Protein 7DOU (pdb70)

B-factor: mean 53.69, std 19.27, range [20.34, 96.2]

Sequence (372 aa):
MKQKVHSVSYLAKAEFEYKNGVYDLVALPTGAEVIKISLEVVGLPTAGHVSVGFKDESKKNYSSILTLPVNETSGVVTKDYTVKSDKIVAAEVKDALAEGSDGRPVKCVLRALYFLPSVIEVEYMKQKVHSVSYLAKAEFEYKNGVYDLVALPTGAEVIKISLEVVGLPTAGHVSVGFKDESKKNYSSILTLPVNETSGVVTKDYTVKSDKIVAAEVKDALAEGSDGRPVKCVLRALYFLPSVIEVEYMKQKVHSVSYLAKAEFEYKNGVYDLVALPTGAEVIKISLEVVGLPTAGHVSVGFKDESKKNYSSILTLPVNETSGVVTKDYTVKSDKIVAAEVKDALAEGSDGRPVKCVLRALYFLPSVIEVEY

Nearest PDB structures (foldseek):
  7dou-assembly1_4  TM=1.008E+00  e=1.967E-26  Helicobacter phage KHP40
  7dn2-assembly1_2  TM=8.468E-01  e=1.363E-14  Helicobacter phage KHP30
  5wja-assembly1_A  TM=4.808E-01  e=2.117E-02  Rattus norvegicus
  5wm0-assembly1_A  TM=4.855E-01  e=2.242E-02  Rattus norvegicus
  1yi9-assembly1_A  TM=4.678E-01  e=1.502E-01  Rattus norvegicus

Foldseek 3Di:
DKDKDFDAKDKFKAKDQLDADKDFGAFADAFKKWDKKKKAKDAQFDFWKKFKAFAAPPDGPGDGQDIGTRPVRMDMGPDMDTDDRRGTIMMGIRDGDQRHPPNHTMMMMIMIMITHNDMDMDDD/DKDKDFDAKDKFKAKDQLDADKDFGAFADAFKKWDKKKKAKDAQFDFWKKFKAFAAPPDGPGDGQDIGTRPVRMDMGPDMDTDDRRGTIMMGIRDGDQRHPPNHTMMMMIMIMITHNDMDMDDD/DKDKDFDAKDKFKAKDQLDADKDFGAFADAFKKWDKKKKAKDAQFDFWKKFKAFAAPPDGPGDGQDIGTRPVRMDMGPDMDTDDRRGTIMMGIRDGDQRHPPNHTMMMMIMIMITHNDMDMDDD

Solvent-accessible surface area: 16614 Å² total; per-residue (Å²): 79,146,28,122,2,14,44,57,21,31,0,0,76,13,94,7,93,9,129,86,34,96,52,84,18,3,9,0,16,83,25,0,1,0,4,37,1,8,2,10,8,71,18,101,16,74,38,2,67,0,17,0,0,13,20,30,86,82,122,156,60,59,56,62,42,34,86,1,49,33,129,71,42,19,18,73,14,111,62,8,58,41,6,138,76,36,41,11,0,0,0,64,1,138,58,20,93,82,75,10,89,72,56,140,90,9,64,0,6,0,6,0,8,0,2,21,53,66,68,68,95,15,121,59,77,144,29,123,1,14,44,56,21,31,0,0,75,13,91,5,93,10,130,86,35,95,54,84,18,3,9,1,15,82,25,0,1,2,4,38,1,8,2,10,9,69,17,102,17,72,38,3,65,0,17,0,0,13,21,30,86,83,120,156,60,59,57,63,43,34,85,1,49,32,127,72,42,20,19,74,15,111,59,7,56,41,6,138,74,38,38,10,0,1,0,63,1,136,59,21,93,83,75,10,91,71,56,140,92,9,63,0,7,0,5,0,8,0,2,21,53,65,70,69,93,15,121,58,72,143,28,124,1,14,44,56,21,33,0,0,78,13,92,7,95,10,130,85,34,96,51,83,19,3,9,0,16,83,26,0,0,1,5,39,1,8,2,12,9,71,19,101,17,73,39,2,68,0,17,0,0,13,19,30,88,80,122,156,60,58,57,62,42,35,84,2,49,32,128,71,42,22,20,70,14,111,61,6,57,40,6,137,76,37,40,10,0,1,0,64,0,137,58,21,94,83,75,12,89,70,54,143,91,9,63,0,6,0,6,0,8,0,2,22,53,67,67,69,94,15,120,56

Radius of gyration: 21.39 Å; Cα contacts (8 Å, |Δi|>4): 1032; chains: 3; bounding box: 59×60×58 Å

Secondary structure (DSSP, 8-state):
-EEEEE--EEEEEEEE-S-SEEEEEEE--TT-EEEEEEEEEES--SSEEEEEEEE-SSS---EEEEEEETTT-EEE-SS-EE-SS--EEEEEEEEE-SS-SSSS--EEEEEEEEE-S-EEEEE-/-EEEEE--EEEEEEEE-S-SEEEEEEE--TT-EEEEEEEEEES--SSEEEEEEEE-SSS---EEEEEEETTT-EEE-SS-EE-SS--EEEEEEEEE-SS-SSSS--EEEEEEEEE-S-EEEEE-/-EEEEE--EEEEEEEE-S-SEEEEEEE--TT-EEEEEEEEEES--SSEEEEEEEE-SSS---EEEEEEETTT-EEE-SS-EE-SS--EEEEEEEEE-SS-SSSS--EEEEEEEEE-S-EEEEE-

Structure (mmCIF, N/CA/C/O backbone):
data_7DOU
#
_entry.id   7DOU
#
_cell.length_a   1.00
_cell.length_b   1.00
_cell.length_c   1.00
_cell.angle_alpha   90.00
_cell.angle_beta   90.00
_cell.angle_gamma   90.00
#
_symmetry.space_group_name_H-M   'P 1'
#
loop_
_atom_site.group_PDB
_atom_site.id
_atom_site.type_symbol
_atom_site.label_atom_id
_atom_site.label_alt_id
_atom_site.label_comp_id
_atom_site.label_asym_id
_atom_site.label_entity_id
_atom_site.label_seq_id
_atom_site.pdbx_PDB_ins_code
_atom_site.Cartn_x
_atom_site.Cartn_y
_atom_site.Cartn_z
_atom_site.occupancy
_atom_site.B_iso_or_equiv
_atom_site.auth_seq_id
_atom_site.auth_comp_id
_atom_site.auth_asym_id
_atom_site.auth_atom_id
_atom_site.pdbx_PDB_model_num
ATOM 1 N N . MET A 1 1 ? 196.473 104.820 238.865 1.00 40.78 1 MET 4 N 1
ATOM 2 C CA . MET A 1 1 ? 195.754 105.582 239.877 1.00 40.78 1 MET 4 CA 1
ATOM 3 C C . MET A 1 1 ? 194.371 105.979 239.378 1.00 40.78 1 MET 4 C 1
ATOM 4 O O . MET A 1 1 ? 193.991 105.648 238.257 1.00 40.78 1 MET 4 O 1
ATOM 9 N N . LYS A 1 2 ? 193.621 106.685 240.219 1.00 31.81 2 LYS 4 N 1
ATOM 10 C CA . LYS A 1 2 ? 192.267 107.100 239.890 1.00 31.81 2 LYS 4 CA 1
ATOM 11 C C . LYS A 1 2 ? 191.902 108.282 240.771 1.00 31.81 2 LYS 4 C 1
ATOM 12 O O . LYS A 1 2 ? 192.254 108.308 241.952 1.00 31.81 2 LYS 4 O 1
ATOM 18 N N . GLN A 1 3 ? 191.202 109.256 240.197 1.00 30.90 3 GLN 4 N 1
ATOM 19 C CA . GLN A 1 3 ? 190.858 110.451 240.956 1.00 30.90 3 GLN 4 CA 1
ATOM 20 C C . GLN A 1 3 ? 189.686 111.149 240.278 1.00 30.90 3 GLN 4 C 1
ATOM 21 O O . GLN A 1 3 ? 189.296 110.813 239.157 1.00 30.90 3 GLN 4 O 1
ATOM 27 N N . LYS A 1 4 ? 189.113 112.112 240.995 1.00 27.95 4 LYS 4 N 1
ATOM 28 C CA . LYS A 1 4 ? 188.011 112.934 240.516 1.00 27.95 4 LYS 4 CA 1
ATOM 29 C C . LYS A 1 4 ? 188.508 114.358 240.317 1.00 27.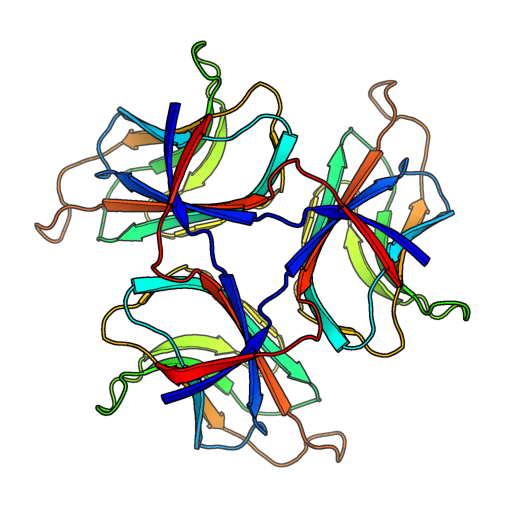95 4 LYS 4 C 1
ATOM 30 O O . LYS A 1 4 ? 189.102 114.942 241.229 1.00 27.95 4 LYS 4 O 1
ATOM 36 N N . VAL A 1 5 ? 188.264 114.916 239.131 1.00 24.36 5 VAL 4 N 1
ATOM 37 C CA . VAL A 1 5 ? 188.787 116.227 238.771 1.00 24.36 5 VAL 4 CA 1
ATOM 38 C C . VAL A 1 5 ? 187.684 117.085 238.168 1.00 24.36 5 VAL 4 C 1
ATOM 39 O O . VAL A 1 5 ? 186.684 116.588 237.646 1.00 24.36 5 VAL 4 O 1
ATOM 43 N N . HIS A 1 6 ? 187.895 118.397 238.235 1.00 22.41 6 HIS 4 N 1
ATOM 44 C CA . HIS A 1 6 ? 187.013 119.370 237.604 1.00 22.41 6 HIS 4 CA 1
ATOM 45 C C . HIS A 1 6 ? 187.485 119.600 236.174 1.00 22.41 6 HIS 4 C 1
ATOM 46 O O . HIS A 1 6 ? 188.645 119.959 235.950 1.00 22.41 6 HIS 4 O 1
ATOM 53 N N . SER A 1 7 ? 186.588 119.400 235.211 1.00 21.73 7 SER 4 N 1
ATOM 54 C CA . SER A 1 7 ? 186.947 119.450 233.802 1.00 21.73 7 SER 4 CA 1
ATOM 55 C C . SER A 1 7 ? 186.500 120.724 233.096 1.00 21.73 7 SER 4 C 1
ATOM 56 O O . SER A 1 7 ? 186.939 120.968 231.968 1.00 21.73 7 SER 4 O 1
ATOM 59 N N . VAL A 1 8 ? 185.646 121.534 233.715 1.00 21.64 8 VAL 4 N 1
ATOM 60 C CA . VAL A 1 8 ? 185.077 122.718 233.082 1.00 21.64 8 VAL 4 CA 1
ATOM 61 C C . VAL A 1 8 ? 185.541 123.946 233.849 1.00 21.64 8 VAL 4 C 1
ATOM 62 O O . VAL A 1 8 ? 185.433 123.995 235.080 1.00 21.64 8 VAL 4 O 1
ATOM 66 N N . SER A 1 9 ? 186.056 124.936 233.124 1.00 23.94 9 SER 4 N 1
ATOM 67 C CA . SER A 1 9 ? 186.601 126.141 233.730 1.00 23.94 9 SER 4 CA 1
ATOM 68 C C . SER A 1 9 ? 186.176 127.359 232.928 1.00 23.94 9 SER 4 C 1
ATOM 69 O O . SER A 1 9 ? 186.207 127.337 231.695 1.00 23.94 9 SER 4 O 1
ATOM 72 N N . TYR A 1 10 ? 185.796 128.423 233.632 1.00 25.26 10 TYR 4 N 1
ATOM 73 C CA . TYR A 1 10 ? 185.369 129.665 233.011 1.00 25.26 10 TYR 4 CA 1
ATOM 74 C C . TYR A 1 10 ? 186.194 130.830 233.538 1.00 25.26 10 TYR 4 C 1
ATOM 75 O O . TYR A 1 10 ? 186.747 130.783 234.644 1.00 25.26 10 TYR 4 O 1
ATOM 84 N N . LEU A 1 11 ? 186.283 131.871 232.715 1.00 28.14 11 LEU 4 N 1
ATOM 85 C CA . LEU A 1 11 ? 186.893 133.139 233.081 1.00 28.14 11 LEU 4 CA 1
ATOM 86 C C . LEU A 1 11 ? 185.894 134.252 232.814 1.00 28.14 11 LEU 4 C 1
ATOM 87 O O . LEU A 1 11 ? 185.303 134.314 231.732 1.00 28.14 11 LEU 4 O 1
ATOM 92 N N . ALA A 1 12 ? 185.707 135.124 233.797 1.00 33.66 12 ALA 4 N 1
ATOM 93 C CA . ALA A 1 12 ? 184.743 136.210 233.713 1.00 33.66 12 ALA 4 CA 1
ATOM 94 C C . ALA A 1 12 ? 185.460 137.544 233.838 1.00 33.66 12 ALA 4 C 1
ATOM 95 O O . ALA A 1 12 ? 186.299 137.722 234.727 1.00 33.66 12 ALA 4 O 1
ATOM 97 N N . LYS A 1 13 ? 185.126 138.472 232.945 1.00 42.94 13 LYS 4 N 1
ATOM 98 C CA . LYS A 1 13 ? 185.631 139.836 232.974 1.00 42.94 13 LYS 4 CA 1
ATOM 99 C C . LYS A 1 13 ? 184.541 140.767 233.480 1.00 42.94 13 LYS 4 C 1
ATOM 100 O O . LYS A 1 13 ? 183.384 140.655 233.063 1.00 42.94 13 LYS 4 O 1
ATOM 106 N N . ALA A 1 14 ? 184.909 141.684 234.366 1.00 48.49 14 ALA 4 N 1
ATOM 107 C CA . ALA A 1 14 ? 184.021 142.762 234.762 1.00 48.49 14 ALA 4 CA 1
ATOM 108 C C . ALA A 1 14 ? 184.804 144.063 234.812 1.00 48.49 14 ALA 4 C 1
ATOM 109 O O . ALA A 1 14 ? 185.998 144.072 235.111 1.00 48.49 14 ALA 4 O 1
ATOM 111 N N . GLU A 1 15 ? 184.125 145.162 234.508 1.00 57.77 15 GLU 4 N 1
ATOM 112 C CA . GLU A 1 15 ? 184.741 146.479 234.508 1.00 57.77 15 GLU 4 CA 1
ATOM 113 C C . GLU A 1 15 ? 183.858 147.464 235.256 1.00 57.77 15 GLU 4 C 1
ATOM 114 O O . GLU A 1 15 ? 182.638 147.486 235.068 1.00 57.77 15 GLU 4 O 1
ATOM 120 N N . PHE A 1 16 ? 184.479 148.278 236.105 1.00 60.79 16 PHE 4 N 1
ATOM 121 C CA . PHE A 1 16 ? 183.759 149.350 236.778 1.00 60.79 16 PHE 4 CA 1
ATOM 122 C C . PHE A 1 16 ? 184.607 150.614 236.734 1.00 60.79 16 PHE 4 C 1
ATOM 123 O O . PHE A 1 16 ? 185.771 150.593 236.332 1.00 60.79 16 PHE 4 O 1
ATOM 131 N N . GLU A 1 17 ? 184.001 151.725 237.149 1.00 70.86 17 GLU 4 N 1
ATOM 132 C CA . GLU A 1 17 ? 184.467 153.055 236.781 1.00 70.86 17 GLU 4 CA 1
ATOM 133 C C . GLU A 1 17 ? 185.285 153.747 237.864 1.00 70.86 17 GLU 4 C 1
ATOM 134 O O . GLU A 1 17 ? 185.522 154.954 237.755 1.00 70.86 17 GLU 4 O 1
ATOM 140 N N . TYR A 1 18 ? 185.727 153.024 238.891 1.00 73.72 18 TYR 4 N 1
ATOM 141 C CA . TYR A 1 18 ? 186.444 153.624 240.018 1.00 73.72 18 TYR 4 CA 1
ATOM 142 C C . TYR A 1 18 ? 185.653 154.796 240.595 1.00 73.72 18 TYR 4 C 1
ATOM 143 O O . TYR A 1 18 ? 186.146 155.918 240.722 1.00 73.72 18 TYR 4 O 1
ATOM 152 N N . LYS A 1 19 ? 184.394 154.529 240.918 1.00 72.65 19 LYS 4 N 1
ATOM 153 C CA . LYS A 1 19 ? 183.516 155.509 241.534 1.00 72.65 19 LYS 4 CA 1
ATOM 154 C C . LYS A 1 19 ? 183.026 154.969 242.868 1.00 72.65 19 LYS 4 C 1
ATOM 155 O O . LYS A 1 19 ? 182.891 153.755 243.050 1.00 72.65 19 LYS 4 O 1
ATOM 161 N N . ASN A 1 20 ? 182.776 155.881 243.803 1.00 73.74 20 ASN 4 N 1
ATOM 162 C CA . ASN A 1 20 ? 182.351 155.486 245.138 1.00 73.74 20 ASN 4 CA 1
ATOM 163 C C . ASN A 1 20 ? 181.072 154.664 245.070 1.00 73.74 20 ASN 4 C 1
ATOM 164 O O . ASN A 1 20 ? 180.104 155.050 244.409 1.00 73.74 20 ASN 4 O 1
ATOM 169 N N . GLY A 1 21 ? 181.073 153.528 245.751 1.00 70.66 21 GLY 4 N 1
ATOM 170 C CA . GLY A 1 21 ? 179.922 152.658 245.776 1.00 70.66 21 GLY 4 CA 1
ATOM 171 C C . GLY A 1 21 ? 180.347 151.209 245.728 1.00 70.66 21 GLY 4 C 1
ATOM 172 O O . GLY A 1 21 ? 181.485 150.867 246.048 1.00 70.66 21 GLY 4 O 1
ATOM 173 N N . VAL A 1 22 ? 179.408 150.356 245.329 1.00 66.22 22 VAL 4 N 1
ATOM 174 C CA . VAL A 1 22 ? 179.633 148.921 245.243 1.00 66.22 22 VAL 4 CA 1
ATOM 175 C C . VAL A 1 22 ? 179.167 148.427 243.882 1.00 66.22 22 VAL 4 C 1
ATOM 176 O O . VAL A 1 22 ? 178.286 149.018 243.250 1.00 66.22 22 VAL 4 O 1
ATOM 180 N N . TYR A 1 23 ? 179.775 147.333 243.432 1.00 60.18 23 TYR 4 N 1
ATOM 181 C CA . TYR A 1 23 ? 179.459 146.733 242.145 1.00 60.18 23 TYR 4 CA 1
ATOM 182 C C . TYR A 1 23 ? 179.464 145.219 242.280 1.00 60.18 23 TYR 4 C 1
ATOM 183 O O . TYR A 1 23 ? 180.344 144.652 242.933 1.00 60.18 23 TYR 4 O 1
ATOM 192 N N . ASP A 1 24 ? 178.480 144.571 241.656 1.00 56.98 24 ASP 4 N 1
ATOM 193 C CA . ASP A 1 24 ? 178.401 143.114 241.591 1.00 56.98 24 ASP 4 CA 1
ATOM 194 C C . ASP A 1 24 ? 178.957 142.674 240.242 1.00 56.98 24 ASP 4 C 1
ATOM 195 O O . ASP A 1 24 ? 178.341 142.917 239.200 1.00 56.98 24 ASP 4 O 1
ATOM 200 N N . LEU A 1 25 ? 180.118 142.021 240.264 1.00 49.22 25 LEU 4 N 1
ATOM 201 C CA . LEU A 1 25 ? 180.904 141.784 239.061 1.00 49.22 25 LEU 4 CA 1
ATOM 202 C C . LEU A 1 25 ? 180.728 140.377 238.499 1.00 49.22 25 LEU 4 C 1
ATOM 203 O O . LEU A 1 25 ? 180.360 140.216 237.332 1.00 49.22 25 LEU 4 O 1
ATOM 208 N N . VAL A 1 26 ? 180.987 139.352 239.305 1.00 41.89 26 VAL 4 N 1
ATOM 209 C CA . VAL A 1 26 ? 181.052 137.977 238.826 1.00 41.89 26 VAL 4 CA 1
ATOM 210 C C . VAL A 1 26 ? 179.977 137.155 239.520 1.00 41.89 26 VAL 4 C 1
ATOM 211 O O . VAL A 1 26 ? 179.852 137.197 240.749 1.00 41.89 26 VAL 4 O 1
ATOM 215 N N . ALA A 1 27 ? 179.208 136.412 238.732 1.00 38.59 27 ALA 4 N 1
ATOM 216 C CA . ALA A 1 27 ? 178.217 135.477 239.242 1.00 38.59 27 ALA 4 CA 1
ATOM 217 C C . ALA A 1 27 ? 178.827 134.085 239.305 1.00 38.59 27 ALA 4 C 1
ATOM 218 O O . ALA A 1 27 ? 179.488 133.643 238.362 1.00 38.59 27 ALA 4 O 1
ATOM 220 N N . LEU A 1 28 ? 178.608 133.399 240.425 1.00 38.62 28 LEU 4 N 1
ATOM 221 C CA . LEU A 1 28 ? 179.275 132.135 240.688 1.00 38.62 28 LEU 4 CA 1
ATOM 222 C C . LEU A 1 28 ? 178.258 131.066 241.060 1.00 38.62 28 LEU 4 C 1
ATOM 223 O O . LEU A 1 28 ? 177.343 131.326 241.850 1.00 38.62 28 LEU 4 O 1
ATOM 228 N N . PRO A 1 29 ? 178.384 129.865 240.511 1.00 33.73 29 PRO 4 N 1
ATOM 229 C CA . PRO A 1 29 ? 177.499 128.769 240.905 1.00 33.73 29 PRO 4 CA 1
ATOM 230 C C . PRO A 1 29 ? 177.962 128.142 242.213 1.00 33.73 29 PRO 4 C 1
ATOM 231 O O . PRO A 1 29 ? 179.099 128.311 242.650 1.00 33.73 29 PRO 4 O 1
ATOM 235 N N . THR A 1 30 ? 177.049 127.406 242.839 1.00 32.65 30 THR 4 N 1
ATOM 236 C CA . THR A 1 30 ? 177.378 126.722 244.080 1.00 32.65 30 THR 4 CA 1
ATOM 237 C C . THR A 1 30 ? 178.295 125.542 243.792 1.00 32.65 30 THR 4 C 1
ATOM 238 O O . THR A 1 30 ? 178.045 124.757 242.872 1.00 32.65 30 THR 4 O 1
ATOM 242 N N . GLY A 1 31 ? 179.358 125.416 244.580 1.00 30.69 31 GLY 4 N 1
ATOM 243 C CA . GLY A 1 31 ? 180.344 124.381 244.370 1.00 30.69 31 GLY 4 CA 1
ATOM 244 C C . GLY A 1 31 ? 181.452 124.742 243.409 1.00 30.69 31 GLY 4 C 1
ATOM 245 O O . GLY A 1 31 ? 182.377 123.940 243.230 1.00 30.69 31 GLY 4 O 1
ATOM 246 N N . ALA A 1 32 ? 181.389 125.913 242.784 1.00 30.17 32 ALA 4 N 1
ATOM 247 C CA . ALA A 1 32 ? 182.456 126.351 241.900 1.00 30.17 32 ALA 4 CA 1
ATOM 248 C C . ALA A 1 32 ? 183.731 126.602 242.692 1.00 30.17 32 ALA 4 C 1
ATOM 249 O O . ALA A 1 32 ? 183.698 126.945 243.875 1.00 30.17 32 ALA 4 O 1
ATOM 251 N N . GLU A 1 33 ? 184.866 126.423 242.027 1.00 33.32 33 GLU 4 N 1
ATOM 252 C CA . GLU A 1 33 ? 186.171 126.574 242.658 1.00 33.32 33 GLU 4 CA 1
ATOM 253 C C . GLU A 1 33 ? 186.890 127.762 242.040 1.00 33.32 33 GLU 4 C 1
ATOM 254 O O . GLU A 1 33 ? 187.366 127.684 240.904 1.00 33.32 33 GLU 4 O 1
ATOM 260 N N . VAL A 1 34 ? 186.979 128.851 242.795 1.00 35.19 34 VAL 4 N 1
ATOM 261 C CA . VAL A 1 34 ? 187.705 130.035 242.355 1.00 35.19 34 VAL 4 CA 1
ATOM 262 C C . VAL A 1 34 ? 189.192 129.775 242.552 1.00 35.19 34 VAL 4 C 1
ATOM 263 O O . VAL A 1 34 ? 189.649 129.544 243.673 1.00 35.19 34 VAL 4 O 1
ATOM 267 N N . ILE A 1 35 ? 189.950 129.816 241.460 1.00 34.14 35 ILE 4 N 1
ATOM 268 C CA . ILE A 1 35 ? 191.399 129.676 241.529 1.00 34.14 35 ILE 4 CA 1
ATOM 269 C C . ILE A 1 35 ? 192.129 130.955 241.173 1.00 34.14 35 ILE 4 C 1
ATOM 270 O O . ILE A 1 35 ? 193.349 131.029 241.392 1.00 34.14 35 ILE 4 O 1
ATOM 275 N N . LYS A 1 36 ? 191.443 131.964 240.639 1.00 38.54 36 LYS 4 N 1
ATOM 276 C CA . LYS A 1 36 ? 192.122 133.221 240.349 1.00 38.54 36 LYS 4 CA 1
ATOM 277 C C . LYS A 1 36 ? 191.139 134.378 240.421 1.00 38.54 36 LYS 4 C 1
ATOM 278 O O . LYS A 1 36 ? 190.055 134.306 239.842 1.00 38.54 36 LYS 4 O 1
ATOM 284 N N . ILE A 1 37 ? 191.520 135.438 241.131 1.00 45.08 37 ILE 4 N 1
ATOM 285 C CA . ILE A 1 37 ? 190.834 136.725 241.061 1.00 45.08 37 ILE 4 CA 1
ATOM 286 C C . ILE A 1 37 ? 191.915 137.787 240.935 1.00 45.08 37 ILE 4 C 1
ATOM 287 O O . ILE A 1 37 ? 192.707 137.981 241.864 1.00 45.08 37 ILE 4 O 1
ATOM 292 N N . SER A 1 38 ? 191.953 138.473 239.798 1.00 48.63 38 SER 4 N 1
ATOM 293 C CA . SER A 1 38 ? 192.934 139.520 239.550 1.00 48.63 38 SER 4 CA 1
ATOM 294 C C . SER A 1 38 ? 192.213 140.840 239.334 1.00 48.63 38 SER 4 C 1
ATOM 295 O O . SER A 1 38 ? 191.265 140.912 238.546 1.00 48.63 38 SER 4 O 1
ATOM 298 N N . LEU A 1 39 ? 192.666 141.880 240.027 1.00 55.42 39 LEU 4 N 1
ATOM 299 C CA . LEU A 1 39 ? 192.102 143.215 239.914 1.00 55.42 39 LEU 4 CA 1
ATOM 300 C C . LEU A 1 39 ? 193.162 144.146 239.349 1.00 55.42 39 LEU 4 C 1
ATOM 301 O O . LEU A 1 39 ? 194.292 144.190 239.850 1.00 55.42 39 LEU 4 O 1
ATOM 306 N N . GLU A 1 40 ? 192.785 144.888 238.312 1.00 58.90 40 GLU 4 N 1
ATOM 307 C CA . GLU A 1 40 ? 193.683 145.729 237.538 1.00 58.90 40 GLU 4 CA 1
ATOM 308 C C . GLU A 1 40 ? 193.109 147.134 237.504 1.00 58.90 40 GLU 4 C 1
ATOM 309 O O . GLU A 1 40 ? 191.899 147.303 237.327 1.00 58.90 40 GLU 4 O 1
ATOM 315 N N . VAL A 1 41 ? 193.966 148.135 237.666 1.00 68.47 41 VAL 4 N 1
ATOM 316 C CA . VAL A 1 41 ? 193.556 149.532 237.628 1.00 68.47 41 VAL 4 CA 1
ATOM 317 C C . VAL A 1 41 ? 194.142 150.152 236.369 1.00 68.47 41 VAL 4 C 1
ATOM 318 O O . VAL A 1 41 ? 195.365 150.291 236.244 1.00 68.47 41 VAL 4 O 1
ATOM 322 N N . VAL A 1 42 ? 193.275 150.528 235.436 1.00 69.52 42 VAL 4 N 1
ATOM 323 C CA . VAL A 1 42 ? 193.676 151.181 234.198 1.00 69.52 42 VAL 4 CA 1
ATOM 324 C C . VAL A 1 42 ? 193.390 152.668 234.359 1.00 69.52 42 VAL 4 C 1
ATOM 325 O O . VAL A 1 42 ? 192.228 153.088 234.401 1.00 69.52 42 VAL 4 O 1
ATOM 329 N N . GLY A 1 43 ? 194.447 153.465 234.449 1.00 78.21 43 GLY 4 N 1
ATOM 330 C CA . GLY A 1 43 ? 194.366 154.883 234.704 1.00 78.21 43 GLY 4 CA 1
ATOM 331 C C . GLY A 1 43 ? 195.327 155.276 235.799 1.00 78.21 43 GLY 4 C 1
ATOM 332 O O . GLY A 1 43 ? 196.118 154.464 236.290 1.00 78.21 43 GLY 4 O 1
ATOM 333 N N . LEU A 1 44 ? 195.262 156.547 236.200 1.00 82.96 44 LEU 4 N 1
ATOM 334 C CA . LEU A 1 44 ? 196.149 157.108 237.216 1.00 82.96 44 LEU 4 CA 1
ATOM 335 C C . LEU A 1 44 ? 195.307 157.745 238.315 1.00 82.96 44 LEU 4 C 1
ATOM 336 O O . LEU A 1 44 ? 195.173 158.977 238.372 1.00 82.96 44 LEU 4 O 1
ATOM 341 N N . PRO A 1 45 ? 194.725 156.945 239.202 1.00 82.46 45 PRO 4 N 1
ATOM 342 C CA . PRO A 1 45 ? 194.032 157.514 240.360 1.00 82.46 45 PRO 4 CA 1
ATOM 343 C C . PRO A 1 45 ? 195.022 158.148 241.324 1.00 82.46 45 PRO 4 C 1
ATOM 344 O O . PRO A 1 45 ? 196.207 157.812 241.355 1.00 82.46 45 PRO 4 O 1
ATOM 348 N N . THR A 1 46 ? 194.518 159.099 242.108 1.00 83.95 46 THR 4 N 1
ATOM 349 C CA . THR A 1 46 ? 195.338 159.801 243.088 1.00 83.95 46 THR 4 CA 1
ATOM 350 C C . THR A 1 46 ? 194.946 159.495 244.526 1.00 83.95 46 THR 4 C 1
ATOM 351 O O . THR A 1 46 ? 195.813 159.469 245.405 1.00 83.95 46 THR 4 O 1
ATOM 355 N N . ALA A 1 47 ? 193.664 159.260 244.792 1.00 82.94 47 ALA 4 N 1
ATOM 356 C CA . ALA A 1 47 ? 193.211 158.953 246.140 1.00 82.94 47 ALA 4 CA 1
ATOM 357 C C . ALA A 1 47 ? 192.044 157.982 246.067 1.00 82.94 47 ALA 4 C 1
ATOM 358 O O . ALA A 1 47 ? 191.081 158.214 245.332 1.00 82.94 47 ALA 4 O 1
ATOM 360 N N . GLY A 1 48 ? 192.139 156.903 246.827 1.00 81.73 48 GLY 4 N 1
ATOM 361 C CA . GLY A 1 48 ? 191.071 155.925 246.870 1.00 81.73 48 GLY 4 CA 1
ATOM 362 C C . GLY A 1 48 ? 191.577 154.571 247.302 1.00 81.73 48 GLY 4 C 1
ATOM 363 O O . GLY A 1 48 ? 192.773 154.346 247.480 1.00 81.73 48 GLY 4 O 1
ATOM 364 N N . HIS A 1 49 ? 190.624 153.662 247.482 1.00 79.00 49 HIS 4 N 1
ATOM 365 C CA . HIS A 1 49 ? 190.905 152.271 247.798 1.00 79.00 49 HIS 4 CA 1
ATOM 366 C C . HIS A 1 49 ? 189.822 151.407 247.177 1.00 79.00 49 HIS 4 C 1
ATOM 367 O O . HIS A 1 49 ? 188.646 151.781 247.182 1.00 79.00 49 HIS 4 O 1
ATOM 374 N N . VAL A 1 50 ? 190.216 150.254 246.646 1.00 71.05 50 VAL 4 N 1
ATOM 375 C CA . VAL A 1 50 ? 189.273 149.307 246.063 1.00 71.05 50 VAL 4 CA 1
ATOM 376 C C . VAL A 1 50 ? 189.379 148.005 246.840 1.00 71.05 50 VAL 4 C 1
ATOM 377 O O . VAL A 1 50 ? 190.466 147.425 246.944 1.00 71.05 50 VAL 4 O 1
ATOM 381 N N . SER A 1 51 ? 188.258 147.545 247.384 1.00 68.74 51 SER 4 N 1
ATOM 382 C CA . SER A 1 51 ? 188.220 146.304 248.146 1.00 68.74 51 SER 4 CA 1
ATOM 383 C C . SER A 1 51 ? 187.293 145.329 247.442 1.00 68.74 51 SER 4 C 1
ATOM 384 O O . SER A 1 51 ? 186.110 145.624 247.249 1.00 68.74 51 SER 4 O 1
ATOM 387 N N . VAL A 1 52 ? 187.822 144.180 247.062 1.00 61.39 52 VAL 4 N 1
ATOM 388 C CA . VAL A 1 52 ? 187.024 143.134 246.441 1.00 61.39 52 VAL 4 CA 1
ATOM 389 C C . VAL A 1 52 ? 186.779 142.040 247.468 1.00 61.39 52 VAL 4 C 1
ATOM 390 O O . VAL A 1 52 ? 187.635 141.732 248.307 1.00 61.39 52 VAL 4 O 1
ATOM 394 N N . GLY A 1 53 ? 185.589 141.462 247.406 1.00 59.04 53 GLY 4 N 1
ATOM 395 C CA . GLY A 1 53 ? 185.211 140.437 248.352 1.00 59.04 53 GLY 4 CA 1
ATOM 396 C C . GLY A 1 53 ? 184.026 139.647 247.849 1.00 59.04 53 GLY 4 C 1
ATOM 397 O O . GLY A 1 53 ? 183.618 139.767 246.692 1.00 59.04 53 GLY 4 O 1
ATOM 398 N N . PHE A 1 54 ? 183.477 138.832 248.741 1.00 56.45 54 PHE 4 N 1
ATOM 399 C CA . PHE A 1 54 ? 182.355 137.961 248.425 1.00 56.45 54 PHE 4 CA 1
ATOM 400 C C . PHE A 1 54 ? 181.098 138.453 249.124 1.00 56.45 54 PHE 4 C 1
ATOM 401 O O . PHE A 1 54 ? 181.112 138.730 250.327 1.00 56.45 54 PHE 4 O 1
ATOM 409 N N . LYS A 1 55 ? 180.023 138.568 248.356 1.00 59.99 55 LYS 4 N 1
ATOM 410 C CA . LYS A 1 55 ? 178.723 139.010 248.824 1.00 59.99 55 LYS 4 CA 1
ATOM 411 C C . LYS A 1 55 ? 177.688 137.944 248.496 1.00 59.99 55 LYS 4 C 1
ATOM 412 O O . LYS A 1 55 ? 177.753 137.304 247.437 1.00 59.99 55 LYS 4 O 1
ATOM 418 N N . ASP A 1 56 ? 176.744 137.754 249.412 1.00 66.18 56 ASP 4 N 1
ATOM 419 C CA . ASP A 1 56 ? 175.648 136.828 249.190 1.00 66.18 56 ASP 4 CA 1
ATOM 420 C C . ASP A 1 56 ? 174.744 137.340 248.074 1.00 66.18 56 ASP 4 C 1
ATOM 421 O O . ASP A 1 56 ? 174.799 138.507 247.679 1.00 66.18 56 ASP 4 O 1
ATOM 426 N N . GLU A 1 57 ? 173.902 136.439 247.562 1.00 68.73 57 GLU 4 N 1
ATOM 427 C CA . GLU A 1 57 ? 173.085 136.770 246.400 1.00 68.73 57 GLU 4 CA 1
ATOM 428 C C . GLU A 1 57 ? 172.147 137.935 246.692 1.00 68.73 57 GLU 4 C 1
ATOM 429 O O . GLU A 1 57 ? 172.008 138.848 245.870 1.00 68.73 57 GLU 4 O 1
ATOM 435 N N . SER A 1 58 ? 171.496 137.925 247.852 1.00 73.16 58 SER 4 N 1
ATOM 436 C CA . SER A 1 58 ? 170.585 138.999 248.229 1.00 73.16 58 SER 4 CA 1
ATOM 437 C C . SER A 1 58 ? 170.999 139.700 249.512 1.00 73.16 58 SER 4 C 1
ATOM 438 O O . SER A 1 58 ? 171.068 140.934 249.543 1.00 73.16 58 SER 4 O 1
ATOM 441 N N . LYS A 1 59 ? 171.278 138.949 250.574 1.00 74.12 59 LYS 4 N 1
ATOM 442 C CA . LYS A 1 59 ? 171.561 139.558 251.865 1.00 74.12 59 LYS 4 CA 1
ATOM 443 C C . LYS A 1 59 ? 172.945 140.202 251.860 1.00 74.12 59 LYS 4 C 1
ATOM 444 O O . LYS A 1 59 ? 173.888 139.704 251.241 1.00 74.12 59 LYS 4 O 1
ATOM 450 N N . LYS A 1 60 ? 173.053 141.332 252.559 1.00 74.24 60 LYS 4 N 1
ATOM 451 C CA . LYS A 1 60 ? 174.202 142.223 252.439 1.00 74.24 60 LYS 4 CA 1
ATOM 452 C C . LYS A 1 60 ? 175.415 141.711 253.205 1.00 74.24 60 LYS 4 C 1
ATOM 453 O O . LYS A 1 60 ? 175.934 142.404 254.086 1.00 74.24 60 LYS 4 O 1
ATOM 459 N N . ASN A 1 61 ? 175.877 140.509 252.881 1.00 71.83 61 ASN 4 N 1
ATOM 460 C CA . ASN A 1 61 ? 177.021 139.910 253.569 1.00 71.83 61 ASN 4 CA 1
ATOM 461 C C . ASN A 1 61 ? 178.309 140.139 252.778 1.00 71.83 61 ASN 4 C 1
ATOM 462 O O . ASN A 1 61 ? 178.981 139.204 252.345 1.00 71.83 61 ASN 4 O 1
ATOM 467 N N . TYR A 1 62 ? 178.652 141.408 252.581 1.00 66.25 62 TYR 4 N 1
ATOM 468 C CA . TYR A 1 62 ? 179.914 141.740 251.939 1.00 66.25 62 TYR 4 CA 1
ATOM 469 C C . TYR A 1 62 ? 181.052 141.567 252.936 1.00 66.25 62 TYR 4 C 1
ATOM 470 O O . TYR A 1 62 ? 180.930 141.920 254.112 1.00 66.25 62 TYR 4 O 1
ATOM 479 N N . SER A 1 63 ? 182.164 141.014 252.457 1.00 64.23 63 SER 4 N 1
ATOM 480 C CA . SER A 1 63 ? 183.356 140.838 253.278 1.00 64.23 63 SER 4 CA 1
ATOM 481 C C . SER A 1 63 ? 184.564 140.871 252.358 1.00 64.23 63 SER 4 C 1
ATOM 482 O O . SER A 1 63 ? 184.740 139.967 251.536 1.00 64.23 63 SER 4 O 1
ATOM 485 N N . SER A 1 64 ? 185.386 141.906 252.497 1.00 63.07 64 SER 4 N 1
ATOM 486 C CA . SER A 1 64 ? 186.500 142.109 251.582 1.00 63.07 64 SER 4 CA 1
ATOM 487 C C . SER A 1 64 ? 187.530 140.996 251.717 1.00 63.07 64 SER 4 C 1
ATOM 488 O O . SER A 1 64 ? 187.928 140.623 252.824 1.00 63.07 64 SER 4 O 1
ATOM 491 N N . ILE A 1 65 ? 187.964 140.465 250.577 1.00 59.87 65 ILE 4 N 1
ATOM 492 C CA . ILE A 1 65 ? 189.020 139.464 250.548 1.00 59.87 65 ILE 4 CA 1
ATOM 493 C C . ILE A 1 65 ? 190.339 140.026 250.040 1.00 59.87 65 ILE 4 C 1
ATOM 494 O O . ILE A 1 65 ? 191.392 139.428 250.313 1.00 59.87 65 ILE 4 O 1
ATOM 499 N N . LEU A 1 66 ? 190.324 141.141 249.315 1.00 63.92 66 LEU 4 N 1
ATOM 500 C CA . LEU A 1 66 ? 191.547 141.784 248.858 1.00 63.92 66 LEU 4 CA 1
ATOM 501 C C . LEU A 1 66 ? 191.361 143.292 248.859 1.00 63.92 66 LEU 4 C 1
ATOM 502 O O . LEU A 1 66 ? 190.395 143.805 248.292 1.00 63.92 66 LEU 4 O 1
ATOM 507 N N . THR A 1 67 ? 192.297 143.997 249.483 1.00 75.32 67 THR 4 N 1
ATOM 508 C CA . THR A 1 67 ? 192.305 145.452 249.484 1.00 75.32 67 THR 4 CA 1
ATOM 509 C C . THR A 1 67 ? 193.370 145.940 248.515 1.00 75.32 67 THR 4 C 1
ATOM 510 O O . THR A 1 67 ? 194.370 145.254 248.278 1.00 75.32 67 THR 4 O 1
ATOM 514 N N . LEU A 1 68 ? 193.147 147.117 247.937 1.00 74.90 68 LEU 4 N 1
ATOM 515 C CA . LEU A 1 68 ? 194.034 147.656 246.910 1.00 74.90 68 LEU 4 CA 1
ATOM 516 C C . LEU A 1 68 ? 194.066 149.173 247.029 1.00 74.90 68 LEU 4 C 1
ATOM 517 O O . LEU A 1 68 ? 193.132 149.864 246.586 1.00 74.90 68 LEU 4 O 1
ATOM 522 N N . PRO A 1 69 ? 195.101 149.724 247.661 1.00 80.35 69 PRO 4 N 1
ATOM 523 C CA . PRO A 1 69 ? 195.299 151.177 247.648 1.00 80.35 69 PRO 4 CA 1
ATOM 524 C C . PRO A 1 69 ? 195.709 151.675 246.271 1.00 80.35 69 PRO 4 C 1
ATOM 525 O O . PRO A 1 69 ? 195.801 150.918 245.303 1.00 80.35 69 PRO 4 O 1
ATOM 529 N N . VAL A 1 70 ? 195.973 152.980 246.197 1.00 80.87 70 VAL 4 N 1
ATOM 530 C CA . VAL A 1 70 ? 196.240 153.620 244.913 1.00 80.87 70 VAL 4 CA 1
ATOM 531 C C . VAL A 1 70 ? 197.539 153.125 244.288 1.00 80.87 70 VAL 4 C 1
ATOM 532 O O . VAL A 1 70 ? 197.591 152.861 243.081 1.00 80.87 70 VAL 4 O 1
ATOM 536 N N . ASN A 1 71 ? 198.600 152.984 245.085 1.00 81.52 71 ASN 4 N 1
ATOM 537 C CA . ASN A 1 71 ? 199.945 152.952 244.518 1.00 81.52 71 ASN 4 CA 1
ATOM 538 C C . ASN A 1 71 ? 200.258 151.683 243.728 1.00 81.52 71 ASN 4 C 1
ATOM 539 O O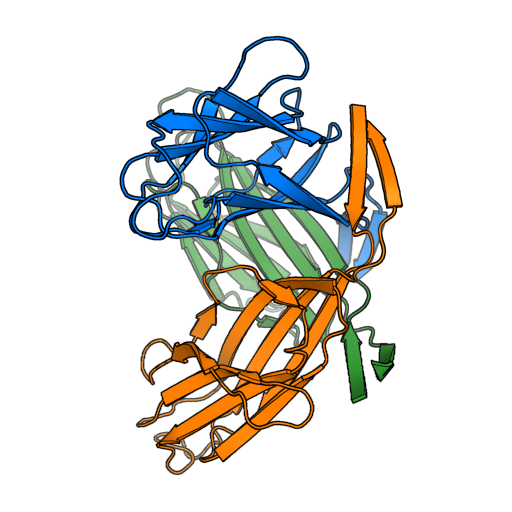 . ASN A 1 71 ? 200.904 151.773 242.678 1.00 81.52 71 ASN 4 O 1
ATOM 544 N N . GLU A 1 72 ? 199.828 150.502 244.185 1.00 81.42 72 GLU 4 N 1
ATOM 545 C CA . GLU A 1 72 ? 200.281 149.284 243.512 1.00 81.42 72 GLU 4 CA 1
ATOM 546 C C . GLU A 1 72 ? 199.515 149.049 242.214 1.00 81.42 72 GLU 4 C 1
ATOM 547 O O . GLU A 1 72 ? 200.030 148.416 241.285 1.00 81.42 72 GLU 4 O 1
ATOM 553 N N . THR A 1 73 ? 198.271 149.526 242.143 1.00 75.69 73 THR 4 N 1
ATOM 554 C CA . THR A 1 73 ? 197.451 149.552 240.931 1.00 75.69 73 THR 4 CA 1
ATOM 555 C C . THR A 1 73 ? 197.051 148.165 240.434 1.00 75.69 73 THR 4 C 1
ATOM 556 O O . THR A 1 73 ? 196.350 148.055 239.424 1.00 75.69 73 THR 4 O 1
ATOM 560 N N . SER A 1 74 ? 197.479 147.102 241.112 1.00 70.19 74 SER 4 N 1
ATOM 561 C CA . SER A 1 74 ? 197.131 145.755 240.678 1.00 70.19 74 SER 4 CA 1
ATOM 562 C C . SER A 1 74 ? 197.242 144.793 241.850 1.00 70.19 74 SER 4 C 1
ATOM 563 O O . SER A 1 74 ? 198.078 144.983 242.737 1.00 70.19 74 SER 4 O 1
ATOM 566 N N . GLY A 1 75 ? 196.402 143.762 241.850 1.00 59.07 75 GLY 4 N 1
ATOM 567 C CA . GLY A 1 75 ? 196.447 142.792 242.928 1.00 59.07 75 GLY 4 CA 1
ATOM 568 C C . GLY A 1 75 ? 195.702 141.501 242.667 1.00 59.07 75 GLY 4 C 1
ATOM 569 O O . GLY A 1 75 ? 194.607 141.508 242.101 1.00 59.07 75 GLY 4 O 1
ATOM 570 N N . VAL A 1 76 ? 196.278 140.381 243.092 1.00 54.90 76 VAL 4 N 1
ATOM 571 C CA . VAL A 1 76 ? 195.656 139.072 242.955 1.00 54.90 76 VAL 4 CA 1
ATOM 572 C C . VAL A 1 76 ? 195.390 138.517 244.347 1.00 54.90 76 VAL 4 C 1
ATOM 573 O O . VAL A 1 76 ? 196.204 138.691 245.261 1.00 54.90 76 VAL 4 O 1
ATOM 577 N N . VAL A 1 77 ? 194.227 137.883 244.518 1.00 54.38 77 VAL 4 N 1
ATOM 578 C CA . VAL A 1 77 ? 193.885 137.308 245.812 1.00 54.38 77 VAL 4 CA 1
ATOM 579 C C . VAL A 1 77 ? 194.865 136.195 246.151 1.00 54.38 77 VAL 4 C 1
ATOM 580 O O . VAL A 1 77 ? 195.316 135.441 245.278 1.00 54.38 77 VAL 4 O 1
ATOM 584 N N . THR A 1 78 ? 195.212 136.099 247.431 1.00 56.84 78 THR 4 N 1
ATOM 585 C CA . THR A 1 78 ? 196.232 135.163 247.878 1.00 56.84 78 THR 4 CA 1
ATOM 586 C C . THR A 1 78 ? 195.671 133.812 248.299 1.00 56.84 78 THR 4 C 1
ATOM 587 O O . THR A 1 78 ? 196.437 132.965 248.768 1.00 56.84 78 THR 4 O 1
ATOM 591 N N . LYS A 1 79 ? 194.371 133.585 248.144 1.00 49.80 79 LYS 4 N 1
ATOM 592 C CA . LYS A 1 79 ? 193.731 132.391 248.671 1.00 49.80 79 LYS 4 CA 1
ATOM 593 C C . LYS A 1 79 ? 192.688 131.889 247.685 1.00 49.80 79 LYS 4 C 1
ATOM 594 O O . LYS A 1 79 ? 192.078 132.671 246.950 1.00 49.80 79 LYS 4 O 1
ATOM 600 N N . ASP A 1 80 ? 192.487 130.576 247.672 1.00 45.69 80 ASP 4 N 1
ATOM 601 C CA . ASP A 1 80 ? 191.490 129.950 246.817 1.00 45.69 80 ASP 4 CA 1
ATOM 602 C C . ASP A 1 80 ? 190.272 129.553 247.639 1.00 45.69 80 ASP 4 C 1
ATOM 603 O O . ASP A 1 80 ? 190.389 129.091 248.776 1.00 45.69 80 ASP 4 O 1
ATOM 608 N N . TYR A 1 81 ? 189.095 129.729 247.044 1.00 43.33 81 TYR 4 N 1
ATOM 609 C CA . TYR A 1 81 ? 187.832 129.592 247.751 1.00 43.33 81 TYR 4 CA 1
ATOM 610 C C . TYR A 1 81 ? 186.921 128.613 247.027 1.00 43.33 81 TYR 4 C 1
ATOM 611 O O . TYR A 1 81 ? 186.986 128.461 245.805 1.00 43.33 81 TYR 4 O 1
ATOM 620 N N . THR A 1 82 ? 186.072 127.946 247.803 1.00 40.28 82 THR 4 N 1
ATOM 621 C CA . THR A 1 82 ? 184.999 127.113 247.280 1.00 40.28 82 THR 4 CA 1
ATOM 622 C C . THR A 1 82 ? 183.673 127.807 247.553 1.00 40.28 82 THR 4 C 1
ATOM 623 O O . THR A 1 82 ? 183.414 128.235 248.682 1.00 40.28 82 THR 4 O 1
ATOM 627 N N . VAL A 1 83 ? 182.843 127.922 246.524 1.00 40.54 83 VAL 4 N 1
ATOM 628 C CA . VAL A 1 83 ? 181.623 128.714 246.615 1.00 40.54 83 VAL 4 CA 1
ATOM 629 C C . VAL A 1 83 ? 180.588 127.966 247.441 1.00 40.54 83 VAL 4 C 1
ATOM 630 O O . VAL A 1 83 ? 180.300 126.790 247.186 1.00 40.54 83 VAL 4 O 1
ATOM 634 N N . LYS A 1 84 ? 180.025 128.650 248.436 1.00 49.61 84 LYS 4 N 1
ATOM 635 C CA . LYS A 1 84 ? 178.917 128.109 249.220 1.00 49.61 84 LYS 4 CA 1
ATOM 636 C C . LYS A 1 84 ? 178.113 129.291 249.760 1.00 49.61 84 LYS 4 C 1
ATOM 637 O O . LYS A 1 84 ? 178.537 129.956 250.711 1.00 49.61 84 LYS 4 O 1
ATOM 643 N N . SER A 1 85 ? 176.983 129.574 249.109 1.00 52.87 85 SER 4 N 1
ATOM 644 C CA . SER A 1 85 ? 176.023 130.589 249.536 1.00 52.87 85 SER 4 CA 1
ATOM 645 C C . SER A 1 85 ? 176.565 132.009 249.408 1.00 52.87 85 SER 4 C 1
ATOM 646 O O . SER A 1 85 ? 175.831 132.975 249.638 1.00 52.87 85 SER 4 O 1
ATOM 649 N N . ASP A 1 86 ? 177.835 132.154 249.041 1.00 55.29 86 ASP 4 N 1
ATOM 650 C CA . ASP A 1 86 ? 178.438 133.455 248.755 1.00 55.29 86 ASP 4 CA 1
ATOM 651 C C . ASP A 1 86 ? 178.762 133.458 247.265 1.00 55.29 86 ASP 4 C 1
ATOM 652 O O . ASP A 1 86 ? 179.887 133.172 246.854 1.00 55.29 86 ASP 4 O 1
ATOM 657 N N . LYS A 1 87 ? 177.763 133.796 246.454 1.00 44.39 87 LYS 4 N 1
ATOM 658 C CA . LYS A 1 87 ? 177.826 133.573 245.018 1.00 44.39 87 LYS 4 CA 1
ATOM 659 C C . LYS A 1 87 ? 178.046 134.850 244.219 1.00 44.39 87 LYS 4 C 1
ATOM 660 O O . LYS A 1 87 ? 177.887 134.834 242.996 1.00 44.39 87 LYS 4 O 1
ATOM 666 N N . ILE A 1 88 ? 178.403 135.955 244.868 1.00 50.77 88 ILE 4 N 1
ATOM 667 C CA . ILE A 1 88 ? 178.680 137.192 244.149 1.00 50.77 88 ILE 4 CA 1
ATOM 668 C C . ILE A 1 88 ? 180.086 137.656 244.496 1.00 50.77 88 ILE 4 C 1
ATOM 669 O O . ILE A 1 88 ? 180.441 137.743 245.674 1.00 50.77 88 ILE 4 O 1
ATOM 674 N N . VAL A 1 89 ? 180.891 137.929 243.475 1.00 50.90 89 VAL 4 N 1
ATOM 675 C CA . VAL A 1 89 ? 182.093 138.729 243.664 1.00 50.90 89 VAL 4 CA 1
ATOM 676 C C . VAL A 1 89 ? 181.699 140.193 243.554 1.00 50.90 89 VAL 4 C 1
ATOM 677 O O . VAL A 1 89 ? 180.993 140.588 242.618 1.00 50.90 89 VAL 4 O 1
ATOM 681 N N . ALA A 1 90 ? 182.110 140.996 244.528 1.00 59.25 90 ALA 4 N 1
ATOM 682 C CA . ALA A 1 90 ? 181.714 142.391 244.576 1.00 59.25 90 ALA 4 CA 1
ATOM 683 C C . ALA A 1 90 ? 182.921 143.264 244.872 1.00 59.25 90 ALA 4 C 1
ATOM 684 O O . ALA A 1 90 ? 183.897 142.826 245.485 1.00 59.25 90 ALA 4 O 1
ATOM 686 N N . ALA A 1 91 ? 182.843 144.507 244.414 1.00 65.41 91 ALA 4 N 1
ATOM 687 C CA . ALA A 1 91 ? 183.891 145.491 244.623 1.00 65.41 91 ALA 4 CA 1
ATOM 688 C C . ALA A 1 91 ? 183.307 146.725 245.290 1.00 65.41 91 ALA 4 C 1
ATOM 689 O O . ALA A 1 91 ? 182.161 147.103 245.038 1.00 65.41 91 ALA 4 O 1
ATOM 691 N N . GLU A 1 92 ? 184.108 147.350 246.148 1.00 74.08 92 GLU 4 N 1
ATOM 692 C CA . GLU A 1 92 ? 183.703 148.538 246.885 1.00 74.08 92 GLU 4 CA 1
ATOM 693 C C . GLU A 1 92 ? 184.784 149.595 246.739 1.00 74.08 92 GLU 4 C 1
ATOM 694 O O . GLU A 1 92 ? 185.962 149.322 246.994 1.00 74.08 92 GLU 4 O 1
ATOM 700 N N . VAL A 1 93 ? 184.383 150.791 246.325 1.00 76.62 93 VAL 4 N 1
ATOM 701 C CA . VAL A 1 93 ? 185.268 151.945 246.242 1.00 76.62 93 VAL 4 CA 1
ATOM 702 C C . VAL A 1 93 ? 184.722 152.979 247.218 1.00 76.62 93 VAL 4 C 1
ATOM 703 O O . VAL A 1 93 ? 183.734 153.664 246.928 1.00 76.62 93 VAL 4 O 1
ATOM 707 N N . LYS A 1 94 ? 185.360 153.090 248.382 1.00 82.09 94 LYS 4 N 1
ATOM 708 C CA . LYS A 1 94 ? 184.881 153.986 249.426 1.00 82.09 94 LYS 4 CA 1
ATOM 709 C C . LYS A 1 94 ? 185.437 155.396 249.297 1.00 82.09 94 LYS 4 C 1
ATOM 710 O O . LYS A 1 94 ? 184.801 156.348 249.763 1.00 82.09 94 LYS 4 O 1
ATOM 716 N N . ASP A 1 95 ? 186.605 155.557 248.682 1.00 83.96 95 ASP 4 N 1
ATOM 717 C CA . ASP A 1 95 ? 187.156 156.869 248.375 1.00 83.96 95 ASP 4 CA 1
ATOM 718 C C . ASP A 1 95 ? 187.403 156.949 246.877 1.00 83.96 95 ASP 4 C 1
ATOM 719 O O . ASP A 1 95 ? 188.033 156.056 246.302 1.00 83.96 95 ASP 4 O 1
ATOM 724 N N . ALA A 1 96 ? 186.897 158.007 246.245 1.00 81.42 96 ALA 4 N 1
ATOM 725 C CA . ALA A 1 96 ? 187.055 158.171 244.806 1.00 81.42 96 ALA 4 CA 1
ATOM 726 C C . ALA A 1 96 ? 186.810 159.625 244.438 1.00 81.42 96 ALA 4 C 1
ATOM 727 O O . ALA A 1 96 ? 185.800 160.210 244.840 1.00 81.42 96 ALA 4 O 1
ATOM 729 N N . LEU A 1 97 ? 187.732 160.196 243.675 1.00 85.12 97 LEU 4 N 1
ATOM 730 C CA . LEU A 1 97 ? 187.634 161.542 243.139 1.00 85.12 97 LEU 4 CA 1
ATOM 731 C C . LEU A 1 97 ? 187.546 161.459 241.614 1.00 85.12 97 LEU 4 C 1
ATOM 732 O O . LEU A 1 97 ? 187.380 160.376 241.042 1.00 85.12 97 LEU 4 O 1
ATOM 737 N N . ALA A 1 98 ? 187.645 162.611 240.954 1.00 88.11 98 ALA 4 N 1
ATOM 738 C CA . ALA A 1 98 ? 187.483 162.683 239.509 1.00 88.11 98 ALA 4 CA 1
ATOM 739 C C . ALA A 1 98 ? 188.615 161.938 238.794 1.00 88.11 98 ALA 4 C 1
ATOM 740 O O . ALA A 1 98 ? 189.455 161.281 239.415 1.00 88.11 98 ALA 4 O 1
ATOM 742 N N . GLU A 1 99 ? 188.599 162.033 237.458 1.00 91.52 99 GLU 4 N 1
ATOM 743 C CA . GLU A 1 99 ? 189.523 161.297 236.594 1.00 91.52 99 GLU 4 CA 1
ATOM 744 C C . GLU A 1 99 ? 190.930 161.196 237.177 1.00 91.52 99 GLU 4 C 1
ATOM 745 O O . GLU A 1 99 ? 191.494 160.102 237.286 1.00 91.52 99 GLU 4 O 1
ATOM 751 N N . GLY A 1 100 ? 191.511 162.327 237.560 1.00 93.44 100 GLY 4 N 1
ATOM 752 C CA . GLY A 1 100 ? 192.702 162.303 238.386 1.00 93.44 100 GLY 4 CA 1
ATOM 753 C C . GLY A 1 100 ? 194.020 162.390 237.646 1.00 93.44 100 GLY 4 C 1
ATOM 754 O O . GLY A 1 100 ? 194.471 161.411 237.044 1.00 93.44 100 GLY 4 O 1
ATOM 755 N N . SER A 1 101 ? 194.630 163.577 237.667 1.00 96.20 101 SER 4 N 1
ATOM 756 C CA . SER A 1 101 ? 196.006 163.801 237.232 1.00 96.20 101 SER 4 CA 1
ATOM 757 C C . SER A 1 101 ? 196.197 163.586 235.734 1.00 96.20 101 SER 4 C 1
ATOM 758 O O . SER A 1 101 ? 197.284 163.838 235.204 1.00 96.20 101 SER 4 O 1
ATOM 761 N N . ASP A 1 102 ? 195.152 163.137 235.041 1.00 95.94 102 ASP 4 N 1
ATOM 762 C CA . ASP A 1 102 ? 195.231 162.900 233.603 1.00 95.94 102 ASP 4 CA 1
ATOM 763 C C . ASP A 1 102 ? 194.054 163.446 232.814 1.00 95.94 102 ASP 4 C 1
ATOM 764 O O . ASP A 1 102 ? 194.203 163.664 231.607 1.00 95.94 102 ASP 4 O 1
ATOM 769 N N . GLY A 1 103 ? 192.898 163.680 233.430 1.00 92.66 103 GLY 4 N 1
ATOM 770 C CA . GLY A 1 103 ? 191.715 164.050 232.686 1.00 92.66 103 GLY 4 CA 1
ATOM 771 C C . GLY A 1 103 ? 191.031 162.902 231.982 1.00 92.66 103 GLY 4 C 1
ATOM 772 O O . GLY A 1 103 ? 190.151 163.142 231.149 1.00 92.66 103 GLY 4 O 1
ATOM 773 N N . ARG A 1 104 ? 191.409 161.660 232.289 1.00 88.86 104 ARG 4 N 1
ATOM 774 C CA . ARG A 1 104 ? 190.842 160.473 231.678 1.00 88.86 104 ARG 4 CA 1
ATOM 775 C C . ARG A 1 104 ? 190.254 159.553 232.742 1.00 88.86 104 ARG 4 C 1
ATOM 776 O O . ARG A 1 104 ? 190.814 159.433 233.837 1.00 88.86 104 ARG 4 O 1
ATOM 784 N N . PRO A 1 105 ? 189.124 158.903 232.457 1.00 82.97 105 PRO 4 N 1
ATOM 785 C CA . PRO A 1 105 ? 188.428 158.120 233.491 1.00 82.97 105 PRO 4 CA 1
ATOM 786 C C . PRO A 1 105 ? 189.247 156.910 233.918 1.00 82.97 105 PRO 4 C 1
ATOM 787 O O . PRO A 1 105 ? 189.672 156.106 233.087 1.00 82.97 105 PRO 4 O 1
ATOM 791 N N . VAL A 1 106 ? 189.461 156.786 235.223 1.00 74.40 106 VAL 4 N 1
ATOM 792 C CA . VAL A 1 106 ? 190.139 155.624 235.784 1.00 74.40 106 VAL 4 CA 1
ATOM 793 C C . VAL A 1 106 ? 189.136 154.486 235.906 1.00 74.40 106 VAL 4 C 1
ATOM 794 O O . VAL A 1 106 ? 188.033 154.668 236.434 1.00 74.40 106 VAL 4 O 1
ATOM 798 N N . LYS A 1 107 ? 189.510 153.310 235.413 1.00 66.75 107 LYS 4 N 1
ATOM 799 C CA . LYS A 1 107 ? 188.646 152.141 235.446 1.00 66.75 107 LYS 4 CA 1
ATOM 800 C C . LYS A 1 107 ? 189.360 150.989 236.140 1.00 66.75 107 LYS 4 C 1
ATOM 801 O O . LYS A 1 107 ? 190.578 151.001 236.330 1.00 66.75 107 LYS 4 O 1
ATOM 807 N N . CYS A 1 108 ? 188.579 149.987 236.532 1.00 61.03 108 CYS 4 N 1
ATOM 808 C CA . CYS A 1 108 ? 189.109 148.767 237.117 1.00 61.03 108 CYS 4 CA 1
ATOM 809 C C . CYS A 1 108 ? 188.513 147.565 236.406 1.00 61.03 108 CYS 4 C 1
ATOM 810 O O . CYS A 1 108 ? 187.315 147.537 236.104 1.00 61.03 108 CYS 4 O 1
ATOM 813 N N . VAL A 1 109 ? 189.361 146.574 236.153 1.00 53.00 109 VAL 4 N 1
ATOM 814 C CA . VAL A 1 109 ? 188.972 145.325 235.514 1.00 53.00 109 VAL 4 CA 1
ATOM 815 C C . VAL A 1 109 ? 189.256 144.187 236.480 1.00 53.00 109 VAL 4 C 1
ATOM 816 O O . VAL A 1 109 ? 190.379 144.054 236.980 1.00 53.00 109 VAL 4 O 1
ATOM 820 N N . LEU A 1 110 ? 188.245 143.368 236.741 1.00 46.12 110 LEU 4 N 1
ATOM 821 C CA . LEU A 1 110 ? 188.391 142.185 237.572 1.00 46.12 110 LEU 4 CA 1
ATOM 822 C C . LEU A 1 110 ? 188.195 140.956 236.702 1.00 46.12 110 LEU 4 C 1
ATOM 823 O O . LEU A 1 110 ? 187.176 140.830 236.012 1.00 46.12 110 LEU 4 O 1
ATOM 828 N N . ARG A 1 111 ? 189.177 140.064 236.732 1.00 42.01 111 ARG 4 N 1
ATOM 829 C CA . ARG A 1 111 ? 189.134 138.800 236.015 1.00 42.01 111 ARG 4 CA 1
ATOM 830 C C . ARG A 1 111 ? 189.056 137.669 237.027 1.00 42.01 111 ARG 4 C 1
ATOM 831 O O . ARG A 1 111 ? 189.886 137.588 237.939 1.00 42.01 111 ARG 4 O 1
ATOM 839 N N . ALA A 1 112 ? 188.059 136.806 236.866 1.00 34.27 112 ALA 4 N 1
ATOM 840 C CA . ALA A 1 112 ? 187.815 135.707 237.790 1.00 34.27 112 ALA 4 CA 1
ATOM 841 C C . ALA A 1 112 ? 187.882 134.394 237.027 1.00 34.27 112 ALA 4 C 1
ATOM 842 O O . ALA A 1 112 ? 187.046 134.136 236.157 1.00 34.27 112 ALA 4 O 1
ATOM 844 N N . LEU A 1 113 ? 188.882 133.581 237.347 1.00 30.54 113 LEU 4 N 1
ATOM 845 C CA . LEU A 1 113 ? 189.034 132.241 236.800 1.00 30.54 113 LEU 4 CA 1
ATOM 846 C C . LEU A 1 113 ? 188.555 131.236 237.836 1.00 30.54 113 LEU 4 C 1
ATOM 847 O O . LEU A 1 113 ? 189.131 131.148 238.931 1.00 30.54 113 LEU 4 O 1
ATOM 852 N N . TYR A 1 114 ? 187.516 130.476 237.486 1.00 27.05 114 TYR 4 N 1
ATOM 853 C CA . TYR A 1 114 ? 186.914 129.527 238.408 1.00 27.05 114 TYR 4 CA 1
ATOM 854 C C . TYR A 1 114 ? 186.519 128.255 237.673 1.00 27.05 114 TYR 4 C 1
ATOM 855 O O . TYR A 1 114 ? 186.119 128.299 236.508 1.00 27.05 114 TYR 4 O 1
ATOM 864 N N . PHE A 1 115 ? 186.606 127.128 238.373 1.00 24.13 115 PHE 4 N 1
ATOM 865 C CA . PHE A 1 115 ? 186.246 125.831 237.820 1.00 24.13 115 PHE 4 CA 1
ATOM 866 C C . PHE A 1 115 ? 184.835 125.452 238.242 1.00 24.13 115 PHE 4 C 1
ATOM 867 O O . PHE A 1 115 ? 184.417 125.726 239.371 1.00 24.13 115 PHE 4 O 1
ATOM 875 N N . LEU A 1 116 ? 184.105 124.822 237.328 1.00 24.11 116 LEU 4 N 1
ATOM 876 C CA . LEU A 1 116 ? 182.721 124.466 237.575 1.00 24.11 116 LEU 4 CA 1
ATOM 877 C C . LEU A 1 116 ? 182.636 123.273 238.524 1.00 24.11 116 LEU 4 C 1
ATOM 878 O O . LEU A 1 116 ? 183.567 122.470 238.612 1.00 24.11 116 LEU 4 O 1
ATOM 883 N N . PRO A 1 117 ? 181.523 123.138 239.252 1.00 25.92 117 PRO 4 N 1
ATOM 884 C CA . PRO A 1 117 ? 181.387 122.014 240.190 1.00 25.92 117 PRO 4 CA 1
ATOM 885 C C . PRO A 1 117 ? 181.297 120.652 239.523 1.00 25.92 117 PRO 4 C 1
ATOM 886 O O . PRO A 1 117 ? 181.424 119.641 240.224 1.00 25.92 117 PRO 4 O 1
ATOM 890 N N . SER A 1 118 ? 181.066 120.584 238.214 1.00 26.56 118 SER 4 N 1
ATOM 891 C CA . SER A 1 118 ? 180.992 119.296 237.540 1.00 26.56 118 SER 4 CA 1
ATOM 892 C C . SER A 1 118 ? 182.321 118.562 237.657 1.00 26.56 118 SER 4 C 1
ATOM 893 O O . SER A 1 118 ? 183.393 119.160 237.541 1.00 26.56 118 SER 4 O 1
ATOM 896 N N . VAL A 1 119 ? 182.244 117.254 237.890 1.00 26.32 119 VAL 4 N 1
ATOM 897 C CA . VAL A 1 119 ? 183.408 116.434 238.196 1.00 26.32 119 VAL 4 CA 1
ATOM 898 C C . VAL A 1 119 ? 183.380 115.183 237.331 1.00 26.32 119 VAL 4 C 1
ATOM 899 O O . VAL A 1 119 ? 182.324 114.568 237.146 1.00 26.32 119 VAL 4 O 1
ATOM 903 N N . ILE A 1 120 ? 184.543 114.810 236.798 1.00 26.04 120 ILE 4 N 1
ATOM 904 C CA . ILE A 1 120 ? 184.702 113.572 236.049 1.00 26.04 120 ILE 4 CA 1
ATOM 905 C C . ILE A 1 120 ? 185.768 112.726 236.732 1.00 26.04 120 ILE 4 C 1
ATOM 906 O O . ILE A 1 120 ? 186.520 113.196 237.587 1.00 26.04 120 ILE 4 O 1
ATOM 911 N N . GLU A 1 121 ? 185.820 111.455 236.346 1.00 31.72 121 GLU 4 N 1
ATOM 912 C CA . GLU A 1 121 ? 186.765 110.501 236.911 1.00 31.72 121 GLU 4 CA 1
ATOM 913 C C . GLU A 1 121 ? 187.842 110.179 235.886 1.00 31.72 121 GLU 4 C 1
ATOM 914 O O . GLU A 1 121 ? 187.532 109.817 234.747 1.00 31.72 121 GLU 4 O 1
ATOM 920 N N . VAL A 1 122 ? 189.103 110.308 236.293 1.00 32.01 122 VAL 4 N 1
ATOM 921 C CA . VAL A 1 122 ? 190.239 110.065 235.413 1.00 32.01 122 VAL 4 CA 1
ATOM 922 C C . VAL A 1 122 ? 191.185 109.074 236.079 1.00 32.01 122 VAL 4 C 1
ATOM 923 O O . VAL A 1 122 ? 191.446 109.165 237.284 1.00 32.01 122 VAL 4 O 1
ATOM 927 N N . GLU A 1 123 ? 191.670 108.111 235.299 1.00 38.28 123 GLU 4 N 1
ATOM 928 C CA . GLU A 1 123 ? 192.658 107.145 235.756 1.00 38.28 123 GLU 4 CA 1
ATOM 929 C C . GLU A 1 123 ? 193.972 107.396 235.028 1.00 38.28 123 GLU 4 C 1
ATOM 930 O O . GLU A 1 123 ? 193.982 107.621 233.814 1.00 38.28 123 GLU 4 O 1
ATOM 936 N N . TYR A 1 124 ? 195.070 107.383 235.775 1.00 36.67 124 TYR 4 N 1
ATOM 937 C CA . TYR A 1 124 ? 196.391 107.616 235.204 1.00 36.67 124 TYR 4 CA 1
ATOM 938 C C . TYR A 1 124 ? 197.308 106.421 235.425 1.00 36.67 124 TYR 4 C 1
ATOM 939 O O . TYR A 1 124 ? 198.245 106.486 236.221 1.00 36.67 124 TYR 4 O 1
ATOM 948 N N . MET B 1 1 ? 170.909 134.823 238.131 1.00 40.00 1 MET 5 N 1
ATOM 949 C CA . MET B 1 1 ? 171.776 135.812 237.504 1.00 40.00 1 MET 5 CA 1
ATOM 950 C C . MET B 1 1 ? 172.113 135.409 236.074 1.00 40.00 1 MET 5 C 1
ATOM 951 O O . MET B 1 1 ? 171.661 134.374 235.591 1.00 40.00 1 MET 5 O 1
ATOM 956 N N . LYS B 1 2 ? 172.906 136.238 235.401 1.00 33.77 2 LYS 5 N 1
ATOM 957 C CA . LYS B 1 2 ? 173.280 135.999 234.015 1.00 33.77 2 LYS 5 CA 1
ATOM 958 C C . LYS B 1 2 ? 174.550 136.778 233.722 1.00 33.77 2 LYS 5 C 1
ATOM 959 O O . LYS B 1 2 ? 174.706 137.910 234.187 1.00 33.77 2 LYS 5 O 1
ATOM 965 N N . GLN B 1 3 ? 175.454 136.173 232.958 1.00 31.46 3 GLN 5 N 1
ATOM 966 C CA . GLN B 1 3 ? 176.724 136.827 232.674 1.00 31.46 3 GLN 5 CA 1
ATOM 967 C C . GLN B 1 3 ? 177.341 136.196 231.433 1.00 31.46 3 GLN 5 C 1
ATOM 968 O O . GLN B 1 3 ? 176.884 135.161 230.941 1.00 31.46 3 GLN 5 O 1
ATOM 974 N N . LYS B 1 4 ? 178.376 136.856 230.920 1.00 30.27 4 LYS 5 N 1
ATOM 975 C CA . LYS B 1 4 ? 179.138 136.400 229.766 1.00 30.27 4 LYS 5 CA 1
ATOM 976 C C . LYS B 1 4 ? 180.533 136.000 230.224 1.00 30.27 4 LYS 5 C 1
ATOM 977 O O . LYS B 1 4 ? 181.215 136.781 230.896 1.00 30.27 4 LYS 5 O 1
ATOM 983 N N . VAL B 1 5 ? 180.957 134.790 229.859 1.00 27.78 5 VAL 5 N 1
ATOM 984 C CA . VAL B 1 5 ? 182.222 134.240 230.328 1.00 27.78 5 VAL 5 CA 1
ATOM 985 C C . VAL B 1 5 ? 183.007 133.658 229.161 1.00 27.78 5 VAL 5 C 1
ATOM 986 O O . VAL B 1 5 ? 182.454 133.294 228.121 1.00 27.78 5 VAL 5 O 1
ATOM 990 N N . HIS B 1 6 ? 184.319 133.561 229.361 1.00 25.99 6 HIS 5 N 1
ATOM 991 C CA . HIS B 1 6 ? 185.215 132.918 228.409 1.00 25.99 6 HIS 5 CA 1
ATOM 992 C C . HIS B 1 6 ? 185.287 131.432 228.737 1.00 25.99 6 HIS 5 C 1
ATOM 993 O O . HIS B 1 6 ? 185.623 131.058 229.866 1.00 25.99 6 HIS 5 O 1
ATOM 1000 N N . SER B 1 7 ? 184.982 130.589 227.754 1.00 24.37 7 SER 5 N 1
ATOM 1001 C CA . SER B 1 7 ? 184.878 129.154 227.974 1.00 24.37 7 SER 5 CA 1
ATOM 1002 C C . SER B 1 7 ? 186.066 128.361 227.444 1.00 24.37 7 SER 5 C 1
ATOM 1003 O O . SER B 1 7 ? 186.186 127.176 227.769 1.00 24.37 7 SER 5 O 1
ATOM 1006 N N . VAL B 1 8 ? 186.937 128.969 226.645 1.00 22.86 8 VAL 5 N 1
ATOM 1007 C CA . VAL B 1 8 ? 188.044 128.269 226.002 1.00 22.86 8 VAL 5 CA 1
ATOM 1008 C C . VAL B 1 8 ? 189.350 128.849 226.522 1.00 22.86 8 VAL 5 C 1
ATOM 1009 O O . VAL B 1 8 ? 189.533 130.072 226.534 1.00 22.86 8 VAL 5 O 1
ATOM 1013 N N . SER B 1 9 ? 190.255 127.974 226.952 1.00 21.86 9 SER 5 N 1
ATOM 1014 C CA . SER B 1 9 ? 191.520 128.389 227.538 1.00 21.86 9 SER 5 CA 1
ATOM 1015 C C . SER B 1 9 ? 192.642 127.505 227.022 1.00 21.86 9 SER 5 C 1
ATOM 1016 O O . SER B 1 9 ? 192.486 126.285 226.933 1.00 21.86 9 SER 5 O 1
ATOM 1019 N N . TYR B 1 10 ? 193.776 128.123 226.699 1.00 20.34 10 TYR 5 N 1
ATOM 1020 C CA . TYR B 1 10 ? 194.942 127.416 226.197 1.00 20.34 10 TYR 5 CA 1
ATOM 1021 C C . TYR B 1 10 ? 196.160 127.729 227.054 1.00 20.34 10 TYR 5 C 1
ATOM 1022 O O . TYR B 1 10 ? 196.235 128.775 227.713 1.00 20.34 10 TYR 5 O 1
ATOM 1031 N N . LEU B 1 11 ? 197.104 126.793 227.050 1.00 23.94 11 LEU 5 N 1
ATOM 1032 C CA . LEU B 1 11 ? 198.406 126.959 227.677 1.00 23.94 11 LEU 5 CA 1
ATOM 1033 C C . LEU B 1 11 ? 199.481 126.671 226.642 1.00 23.94 11 LEU 5 C 1
ATOM 1034 O O . LEU B 1 11 ? 199.423 125.651 225.949 1.00 23.94 11 LEU 5 O 1
ATOM 1039 N N . ALA B 1 12 ? 200.455 127.567 226.541 1.00 28.89 12 ALA 5 N 1
ATOM 1040 C CA . ALA B 1 12 ? 201.523 127.460 225.559 1.00 28.89 12 ALA 5 CA 1
ATOM 1041 C C . ALA B 1 12 ? 202.865 127.368 226.268 1.00 28.89 12 ALA 5 C 1
ATOM 1042 O O . ALA B 1 12 ? 203.141 128.146 227.187 1.00 28.89 12 ALA 5 O 1
ATOM 1044 N N . LYS B 1 13 ? 203.688 126.417 225.837 1.00 35.48 13 LYS 5 N 1
ATOM 1045 C CA . LYS B 1 13 ? 205.049 126.248 226.326 1.00 35.48 13 LYS 5 CA 1
ATOM 1046 C C . LYS B 1 13 ? 206.027 126.753 225.278 1.00 35.48 13 LYS 5 C 1
ATOM 1047 O O . LYS B 1 13 ? 205.868 126.466 224.087 1.00 35.48 13 LYS 5 O 1
ATOM 1053 N N . ALA B 1 14 ? 207.036 127.494 225.718 1.00 39.30 14 ALA 5 N 1
ATOM 1054 C CA . ALA B 1 14 ? 208.149 127.856 224.859 1.00 39.30 14 ALA 5 CA 1
ATOM 1055 C C . ALA B 1 14 ? 209.449 127.687 225.626 1.00 39.30 14 ALA 5 C 1
ATOM 1056 O O . ALA B 1 14 ? 209.494 127.866 226.843 1.00 39.30 14 ALA 5 O 1
ATOM 1058 N N . GLU B 1 15 ? 210.507 127.333 224.907 1.00 49.25 15 GLU 5 N 1
ATOM 1059 C CA . GLU B 1 15 ? 211.817 127.130 225.504 1.00 49.25 15 GLU 5 CA 1
ATOM 1060 C C . GLU B 1 15 ? 212.877 127.849 224.685 1.00 49.25 15 GLU 5 C 1
ATOM 1061 O O . GLU B 1 15 ? 212.876 127.780 223.452 1.00 49.25 15 GLU 5 O 1
ATOM 1067 N N . PHE B 1 16 ? 213.780 128.540 225.375 1.00 55.47 16 PHE 5 N 1
ATOM 1068 C CA . PHE B 1 16 ? 214.918 129.159 224.710 1.00 55.47 16 PHE 5 CA 1
ATOM 1069 C C . PHE B 1 16 ? 216.171 128.896 225.533 1.00 55.47 16 PHE 5 C 1
ATOM 1070 O O . PHE B 1 16 ? 216.109 128.386 226.653 1.00 55.47 16 PHE 5 O 1
ATOM 1078 N N . GLU B 1 17 ? 217.319 129.245 224.956 1.00 65.22 17 GLU 5 N 1
ATOM 1079 C CA . GLU B 1 17 ? 218.602 128.691 225.367 1.00 65.22 17 GLU 5 CA 1
ATOM 1080 C C . GLU B 1 17 ? 219.410 129.607 226.277 1.00 65.22 17 GLU 5 C 1
ATOM 1081 O O . GLU B 1 17 ? 220.598 129.345 226.488 1.00 65.22 17 GLU 5 O 1
ATOM 1087 N N . TYR B 1 18 ? 218.805 130.658 226.826 1.00 66.95 18 TYR 5 N 1
ATOM 1088 C CA . TYR B 1 18 ? 219.527 131.638 227.641 1.00 66.95 18 TYR 5 CA 1
ATOM 1089 C C . TYR B 1 18 ? 220.753 132.159 226.895 1.00 66.95 18 TYR 5 C 1
ATOM 1090 O O . TYR B 1 18 ? 221.883 132.114 227.384 1.00 66.95 18 TYR 5 O 1
ATOM 1099 N N . LYS B 1 19 ? 220.520 132.630 225.677 1.00 66.70 19 LYS 5 N 1
ATOM 1100 C CA . LYS B 1 19 ? 221.560 133.219 224.851 1.00 66.70 19 LYS 5 CA 1
ATOM 1101 C C . LYS B 1 19 ? 221.168 134.645 224.499 1.00 66.70 19 LYS 5 C 1
ATOM 1102 O O . LYS B 1 19 ? 219.981 134.970 224.397 1.00 66.70 19 LYS 5 O 1
ATOM 1108 N N . ASN B 1 20 ? 222.176 135.495 224.329 1.00 68.70 20 ASN 5 N 1
ATOM 1109 C CA . ASN B 1 20 ? 221.929 136.900 224.040 1.00 68.70 20 ASN 5 CA 1
ATOM 1110 C C . ASN B 1 20 ? 221.102 137.048 222.772 1.00 68.70 20 ASN 5 C 1
ATOM 1111 O O . ASN B 1 20 ? 221.411 136.446 221.739 1.00 68.70 20 ASN 5 O 1
ATOM 1116 N N . GLY B 1 21 ? 220.047 137.844 222.853 1.00 63.92 21 GLY 5 N 1
ATOM 1117 C CA . GLY B 1 21 ? 219.183 138.076 221.721 1.00 63.92 21 GLY 5 CA 1
ATOM 1118 C C . GLY B 1 21 ? 217.739 138.145 222.158 1.00 63.92 21 GLY 5 C 1
ATOM 1119 O O . GLY B 1 21 ? 217.436 138.387 223.326 1.00 63.92 21 GLY 5 O 1
ATOM 1120 N N . VAL B 1 22 ? 216.844 137.935 221.195 1.00 58.05 22 VAL 5 N 1
ATOM 1121 C CA . VAL B 1 22 ? 215.409 137.983 221.429 1.00 58.05 22 VAL 5 CA 1
ATOM 1122 C C . VAL B 1 22 ? 214.769 136.736 220.840 1.00 58.05 22 VAL 5 C 1
ATOM 1123 O O . VAL B 1 22 ? 215.285 136.133 219.894 1.00 58.05 22 VAL 5 O 1
ATOM 1127 N N . TYR B 1 23 ? 213.633 136.351 221.415 1.00 54.26 23 TYR 5 N 1
ATOM 1128 C CA . TYR B 1 23 ? 212.895 135.174 220.984 1.00 54.26 23 TYR 5 CA 1
ATOM 1129 C C . TYR B 1 23 ? 211.405 135.472 221.021 1.00 54.26 23 TYR 5 C 1
ATOM 1130 O O . TYR B 1 23 ? 210.914 136.093 221.967 1.00 54.26 23 TYR 5 O 1
ATOM 1139 N N . ASP B 1 24 ? 210.690 135.020 219.990 1.00 48.27 24 ASP 5 N 1
ATOM 1140 C CA . ASP B 1 24 ? 209.235 135.122 219.923 1.00 48.27 24 ASP 5 CA 1
ATOM 1141 C C . ASP B 1 24 ? 208.652 133.782 220.352 1.00 48.27 24 ASP 5 C 1
ATOM 1142 O O . ASP B 1 24 ? 208.777 132.784 219.634 1.00 48.27 24 ASP 5 O 1
ATOM 1147 N N . LEU B 1 25 ? 208.007 133.761 221.518 1.00 43.57 25 LEU 5 N 1
ATOM 1148 C CA . LEU B 1 25 ? 207.641 132.519 222.186 1.00 43.57 25 LEU 5 CA 1
ATOM 1149 C C . LEU B 1 25 ? 206.181 132.134 221.974 1.00 43.57 25 LEU 5 C 1
ATOM 1150 O O . LEU B 1 25 ? 205.892 131.033 221.497 1.00 43.57 25 LEU 5 O 1
ATOM 1155 N N . VAL B 1 26 ? 205.251 133.017 222.323 1.00 39.50 26 VAL 5 N 1
ATOM 1156 C CA . VAL B 1 26 ? 203.831 132.687 222.359 1.00 39.50 26 VAL 5 CA 1
ATOM 1157 C C . VAL B 1 26 ? 203.089 133.568 221.367 1.00 39.50 26 VAL 5 C 1
ATOM 1158 O O . VAL B 1 26 ? 203.264 134.791 221.361 1.00 39.50 26 VAL 5 O 1
ATOM 1162 N N . ALA B 1 27 ? 202.262 132.943 220.534 1.00 38.22 27 ALA 5 N 1
ATOM 1163 C CA . ALA B 1 27 ? 201.387 133.646 219.609 1.00 38.22 27 ALA 5 CA 1
ATOM 1164 C C . ALA B 1 27 ? 200.011 133.801 220.240 1.00 38.22 27 ALA 5 C 1
ATOM 1165 O O . ALA B 1 27 ? 199.470 132.851 220.813 1.00 38.22 27 ALA 5 O 1
ATOM 1167 N N . LEU B 1 28 ? 199.451 135.004 220.140 1.00 40.83 28 LEU 5 N 1
ATOM 1168 C CA . LEU B 1 28 ? 198.225 135.337 220.845 1.00 40.83 28 LEU 5 CA 1
ATOM 1169 C C . LEU B 1 28 ? 1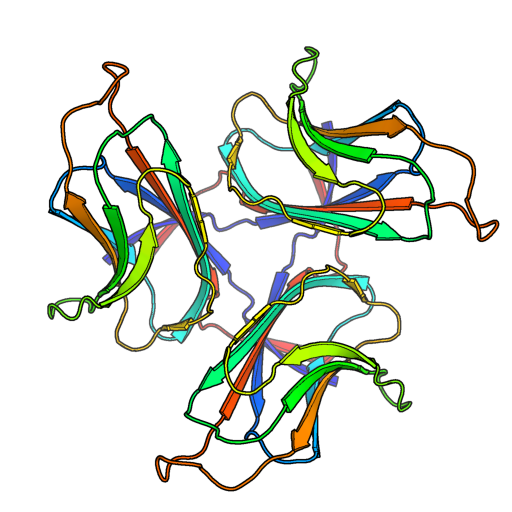97.201 135.921 219.882 1.00 40.83 28 LEU 5 C 1
ATOM 1170 O O . LEU B 1 28 ? 197.544 136.763 219.045 1.00 40.83 28 LEU 5 O 1
ATOM 1175 N N . PRO B 1 29 ? 195.947 135.496 219.970 1.00 37.66 29 PRO 5 N 1
ATOM 1176 C CA . PRO B 1 29 ? 194.899 136.091 219.141 1.00 37.66 29 PRO 5 CA 1
ATOM 1177 C C . PRO B 1 29 ? 194.420 137.408 219.737 1.00 37.66 29 PRO 5 C 1
ATOM 1178 O O . PRO B 1 29 ? 194.638 137.711 220.909 1.00 37.66 29 PRO 5 O 1
ATOM 1182 N N . THR B 1 30 ? 193.755 138.196 218.898 1.00 37.50 30 THR 5 N 1
ATOM 1183 C CA . THR B 1 30 ? 193.212 139.467 219.355 1.00 37.50 30 THR 5 CA 1
ATOM 1184 C C . THR B 1 30 ? 192.009 139.220 220.254 1.00 37.50 30 THR 5 C 1
ATOM 1185 O O . THR B 1 30 ? 191.128 138.420 219.927 1.00 37.50 30 THR 5 O 1
ATOM 1189 N N . GLY B 1 31 ? 191.973 139.910 221.390 1.00 35.46 31 GLY 5 N 1
ATOM 1190 C CA . GLY B 1 31 ? 190.923 139.718 222.364 1.00 35.46 31 GLY 5 CA 1
ATOM 1191 C C . GLY B 1 31 ? 191.178 138.620 223.369 1.00 35.46 31 GLY 5 C 1
ATOM 1192 O O . GLY B 1 31 ? 190.364 138.439 224.282 1.00 35.46 31 GLY 5 O 1
ATOM 1193 N N . ALA B 1 32 ? 192.274 137.880 223.231 1.00 34.12 32 ALA 5 N 1
ATOM 1194 C CA . ALA B 1 32 ? 192.615 136.854 224.202 1.00 34.12 32 ALA 5 CA 1
ATOM 1195 C C . ALA B 1 32 ? 192.954 137.485 225.544 1.00 34.12 32 ALA 5 C 1
ATOM 1196 O O . ALA B 1 32 ? 193.424 138.622 225.622 1.00 34.12 32 ALA 5 O 1
ATOM 1198 N N . GLU B 1 33 ? 192.705 136.737 226.611 1.00 36.29 33 GLU 5 N 1
ATOM 1199 C CA . GLU B 1 33 ? 192.927 137.216 227.969 1.00 36.29 33 GLU 5 CA 1
ATOM 1200 C C . GLU B 1 33 ? 194.042 136.406 228.610 1.00 36.29 33 GLU 5 C 1
ATOM 1201 O O . GLU B 1 33 ? 193.841 135.244 228.974 1.00 36.29 33 GLU 5 O 1
ATOM 1207 N N . VAL B 1 34 ? 195.207 137.026 228.758 1.00 34.94 34 VAL 5 N 1
ATOM 1208 C CA . VAL B 1 34 ? 196.337 136.391 229.423 1.00 34.94 34 VAL 5 CA 1
ATOM 1209 C C . VAL B 1 34 ? 196.104 136.468 230.925 1.00 34.94 34 VAL 5 C 1
ATOM 1210 O O . VAL B 1 34 ? 195.997 137.558 231.492 1.00 34.94 34 VAL 5 O 1
ATOM 1214 N N . ILE B 1 35 ? 196.026 135.310 231.574 1.00 32.71 35 ILE 5 N 1
ATOM 1215 C CA . ILE B 1 35 ? 195.897 135.252 233.023 1.00 32.71 35 ILE 5 CA 1
ATOM 1216 C C . ILE B 1 35 ? 197.131 134.689 233.700 1.00 32.71 35 ILE 5 C 1
ATOM 1217 O O . ILE B 1 35 ? 197.231 134.778 234.934 1.00 32.71 35 ILE 5 O 1
ATOM 1222 N N . LYS B 1 36 ? 198.074 134.118 232.952 1.00 37.80 36 LYS 5 N 1
ATOM 1223 C CA . LYS B 1 36 ? 199.293 133.629 233.583 1.00 37.80 36 LYS 5 CA 1
ATOM 1224 C C . LYS B 1 36 ? 200.449 133.670 232.597 1.00 37.80 36 LYS 5 C 1
ATOM 1225 O O . LYS B 1 36 ? 200.312 133.210 231.464 1.00 37.80 36 LYS 5 O 1
ATOM 1231 N N . ILE B 1 37 ? 201.581 134.220 233.032 1.00 41.53 37 ILE 5 N 1
ATOM 1232 C CA . ILE B 1 37 ? 202.851 134.077 232.326 1.00 41.53 37 ILE 5 CA 1
ATOM 1233 C C . ILE B 1 37 ? 203.896 133.732 233.376 1.00 41.53 37 ILE 5 C 1
ATOM 1234 O O . ILE B 1 37 ? 204.192 134.552 234.252 1.00 41.53 37 ILE 5 O 1
ATOM 1239 N N . SER B 1 38 ? 204.453 132.529 233.295 1.00 43.51 38 SER 5 N 1
ATOM 1240 C CA . SER B 1 38 ? 205.469 132.074 234.234 1.00 43.51 38 SER 5 CA 1
ATOM 1241 C C . SER B 1 38 ? 206.756 131.788 233.479 1.00 43.51 38 SER 5 C 1
ATOM 1242 O O . SER B 1 38 ? 206.740 131.092 232.459 1.00 43.51 38 SER 5 O 1
ATOM 1245 N N . LEU B 1 39 ? 207.867 132.316 233.984 1.00 50.26 39 LEU 5 N 1
ATOM 1246 C CA . LEU B 1 39 ? 209.180 132.114 233.395 1.00 50.26 39 LEU 5 CA 1
ATOM 1247 C C . LEU B 1 39 ? 210.045 131.350 234.383 1.00 50.26 39 LEU 5 C 1
ATOM 1248 O O . LEU B 1 39 ? 210.146 131.730 235.556 1.00 50.26 39 LEU 5 O 1
ATOM 1253 N N . GLU B 1 40 ? 210.668 130.281 233.898 1.00 52.94 40 GLU 5 N 1
ATOM 1254 C CA . GLU B 1 40 ? 211.422 129.336 234.706 1.00 52.94 40 GLU 5 CA 1
ATOM 1255 C C . GLU B 1 40 ? 212.814 129.205 234.113 1.00 52.94 40 GLU 5 C 1
ATOM 1256 O O . GLU B 1 40 ? 212.960 129.130 232.890 1.00 52.94 40 GLU 5 O 1
ATOM 1262 N N . VAL B 1 41 ? 213.828 129.173 234.970 1.00 60.54 41 VAL 5 N 1
ATOM 1263 C CA . VAL B 1 41 ? 215.212 129.024 234.540 1.00 60.54 41 VAL 5 CA 1
ATOM 1264 C C . VAL B 1 41 ? 215.691 127.653 234.993 1.00 60.54 41 VAL 5 C 1
ATOM 1265 O O . VAL B 1 41 ? 215.818 127.395 236.196 1.00 60.54 41 VAL 5 O 1
ATOM 1269 N N . VAL B 1 42 ? 215.961 126.774 234.035 1.00 61.49 42 VAL 5 N 1
ATOM 1270 C CA . VAL B 1 42 ? 216.476 125.439 234.306 1.00 61.49 42 VAL 5 CA 1
ATOM 1271 C C . VAL B 1 42 ? 217.970 125.465 234.018 1.00 61.49 42 VAL 5 C 1
ATOM 1272 O O . VAL B 1 42 ? 218.390 125.575 232.861 1.00 61.49 42 VAL 5 O 1
ATOM 1276 N N . GLY B 1 43 ? 218.775 125.364 235.069 1.00 68.63 43 GLY 5 N 1
ATOM 1277 C CA . GLY B 1 43 ? 220.212 125.470 234.995 1.00 68.63 43 GLY 5 CA 1
ATOM 1278 C C . GLY B 1 43 ? 220.724 126.416 236.052 1.00 68.63 43 GLY 5 C 1
ATOM 1279 O O . GLY B 1 43 ? 219.973 126.913 236.897 1.00 68.63 43 GLY 5 O 1
ATOM 1280 N N . LEU B 1 44 ? 222.031 126.681 236.010 1.00 76.62 44 LEU 5 N 1
ATOM 1281 C CA . LEU B 1 44 ? 222.702 127.539 236.985 1.00 76.62 44 LEU 5 CA 1
ATOM 1282 C C . LEU B 1 44 ? 223.454 128.639 236.245 1.00 76.62 44 LEU 5 C 1
ATOM 1283 O O . LEU B 1 44 ? 224.685 128.575 236.102 1.00 76.62 44 LEU 5 O 1
ATOM 1288 N N . PRO B 1 45 ? 222.754 129.660 235.761 1.00 75.58 45 PRO 5 N 1
ATOM 1289 C CA . PRO B 1 45 ? 223.446 130.811 235.177 1.00 75.58 45 PRO 5 CA 1
ATOM 1290 C C . PRO B 1 45 ? 224.183 131.599 236.247 1.00 75.58 45 PRO 5 C 1
ATOM 1291 O O . PRO B 1 45 ? 223.855 131.551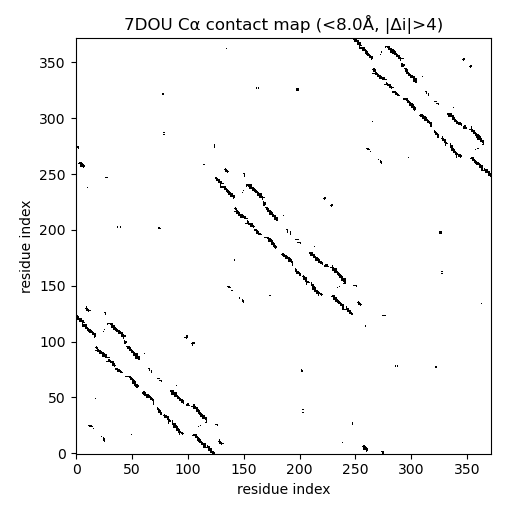 237.435 1.00 75.58 45 PRO 5 O 1
ATOM 1295 N N . THR B 1 46 ? 225.213 132.321 235.810 1.00 78.62 46 THR 5 N 1
ATOM 1296 C CA . THR B 1 46 ? 226.020 133.134 236.712 1.00 78.62 46 THR 5 CA 1
ATOM 1297 C C . THR B 1 46 ? 225.872 134.629 236.465 1.00 78.62 46 THR 5 C 1
ATOM 1298 O O . THR B 1 46 ? 225.945 135.416 237.413 1.00 78.62 46 THR 5 O 1
ATOM 1302 N N . ALA B 1 47 ? 225.665 135.043 235.218 1.00 76.32 47 ALA 5 N 1
ATOM 1303 C CA . ALA B 1 47 ? 225.507 136.454 234.902 1.00 76.32 47 ALA 5 CA 1
ATOM 1304 C C . ALA B 1 47 ? 224.531 136.601 233.746 1.00 76.32 47 ALA 5 C 1
ATOM 1305 O O . ALA B 1 47 ? 224.679 135.942 232.713 1.00 76.32 47 ALA 5 O 1
ATOM 1307 N N . GLY B 1 48 ? 223.542 137.461 233.927 1.00 75.18 48 GLY 5 N 1
ATOM 1308 C CA . GLY B 1 48 ? 222.573 137.714 232.881 1.00 75.18 48 GLY 5 CA 1
ATOM 1309 C C . GLY B 1 48 ? 221.275 138.239 233.444 1.00 75.18 48 GLY 5 C 1
ATOM 1310 O O . GLY B 1 48 ? 221.073 138.323 234.654 1.00 75.18 48 GLY 5 O 1
ATOM 1311 N N . HIS B 1 49 ? 220.389 138.609 232.524 1.00 71.89 49 HIS 5 N 1
ATOM 1312 C CA . HIS B 1 49 ? 219.041 139.045 232.852 1.00 71.89 49 HIS 5 CA 1
ATOM 1313 C C . HIS B 1 49 ? 218.113 138.631 231.725 1.00 71.89 49 HIS 5 C 1
ATOM 1314 O O . HIS B 1 49 ? 218.483 138.710 230.551 1.00 71.89 49 HIS 5 O 1
ATOM 1321 N N . VAL B 1 50 ? 216.910 138.192 232.080 1.00 64.07 50 VAL 5 N 1
ATOM 1322 C CA . VAL B 1 50 ? 215.902 137.811 231.098 1.00 64.07 50 VAL 5 CA 1
ATOM 1323 C C . VAL B 1 50 ? 214.693 138.710 231.295 1.00 64.07 50 VAL 5 C 1
ATOM 1324 O O . VAL B 1 50 ? 214.131 138.770 232.394 1.00 64.07 50 VAL 5 O 1
ATOM 1328 N N . SER B 1 51 ? 214.293 139.408 230.237 1.00 60.53 51 SER 5 N 1
ATOM 1329 C CA . SER B 1 51 ? 213.144 140.300 230.290 1.00 60.53 51 SER 5 CA 1
ATOM 1330 C C . SER B 1 51 ? 212.095 139.800 229.311 1.00 60.53 51 SER 5 C 1
ATOM 1331 O O . SER B 1 51 ? 212.365 139.693 228.112 1.00 60.53 51 SER 5 O 1
ATOM 1334 N N . VAL B 1 52 ? 210.913 139.498 229.815 1.00 52.61 52 VAL 5 N 1
ATOM 1335 C CA . VAL B 1 52 ? 209.803 139.076 228.974 1.00 52.61 52 VAL 5 CA 1
ATOM 1336 C C . VAL B 1 52 ? 208.828 140.234 228.844 1.00 52.61 52 VAL 5 C 1
ATOM 1337 O O . VAL B 1 52 ? 208.615 141.015 229.781 1.00 52.61 52 VAL 5 O 1
ATOM 1341 N N . GLY B 1 53 ? 208.244 140.352 227.661 1.00 52.98 53 GLY 5 N 1
ATOM 1342 C CA . GLY B 1 53 ? 207.328 141.437 227.389 1.00 52.98 53 GLY 5 CA 1
ATOM 1343 C C . GLY B 1 53 ? 206.485 141.140 226.172 1.00 52.98 53 GLY 5 C 1
ATOM 1344 O O . GLY B 1 53 ? 206.477 140.023 225.652 1.00 52.98 53 GLY 5 O 1
ATOM 1345 N N . PHE B 1 54 ? 205.771 142.165 225.722 1.00 54.76 54 PHE 5 N 1
ATOM 1346 C CA . PHE B 1 54 ? 204.869 142.056 224.586 1.00 54.76 54 PHE 5 CA 1
ATOM 1347 C C . PHE B 1 54 ? 205.432 142.817 223.396 1.00 54.76 54 PHE 5 C 1
ATOM 1348 O O . PHE B 1 54 ? 205.838 143.977 223.523 1.00 54.76 54 PHE 5 O 1
ATOM 1356 N N . LYS B 1 55 ? 205.459 142.150 222.250 1.00 56.14 55 LYS 5 N 1
ATOM 1357 C CA . LYS B 1 55 ? 205.948 142.693 220.996 1.00 56.14 55 LYS 5 CA 1
ATOM 1358 C C . LYS B 1 55 ? 204.851 142.584 219.948 1.00 56.14 55 LYS 5 C 1
ATOM 1359 O O . LYS B 1 55 ? 204.098 141.601 219.919 1.00 56.14 55 LYS 5 O 1
ATOM 1365 N N . ASP B 1 56 ? 204.760 143.604 219.100 1.00 63.53 56 ASP 5 N 1
ATOM 1366 C CA . ASP B 1 56 ? 203.812 143.592 218.000 1.00 63.53 56 ASP 5 CA 1
ATOM 1367 C C . ASP B 1 56 ? 204.197 142.521 216.985 1.00 63.53 56 ASP 5 C 1
ATOM 1368 O O . ASP B 1 56 ? 205.314 141.998 216.987 1.00 63.53 56 ASP 5 O 1
ATOM 1373 N N . GLU B 1 57 ? 203.244 142.195 216.109 1.00 66.82 57 GLU 5 N 1
ATOM 1374 C CA . GLU B 1 57 ? 203.445 141.089 215.179 1.00 66.82 57 GLU 5 CA 1
ATOM 1375 C C . GLU B 1 57 ? 204.633 141.343 214.259 1.00 66.82 57 GLU 5 C 1
ATOM 1376 O O . GLU B 1 57 ? 205.450 140.444 214.029 1.00 66.82 57 GLU 5 O 1
ATOM 1382 N N . SER B 1 58 ? 204.748 142.555 213.724 1.00 69.70 58 SER 5 N 1
ATOM 1383 C CA . SER B 1 58 ? 205.855 142.900 212.840 1.00 69.70 58 SER 5 CA 1
ATOM 1384 C C . SER B 1 58 ? 206.693 144.053 213.367 1.00 69.70 58 SER 5 C 1
ATOM 1385 O O . SER B 1 58 ? 207.923 143.942 213.424 1.00 69.70 58 SER 5 O 1
ATOM 1388 N N . LYS B 1 59 ? 206.063 145.157 213.757 1.00 69.28 59 LYS 5 N 1
ATOM 1389 C CA . LYS B 1 59 ? 206.811 146.340 214.156 1.00 69.28 59 LYS 5 CA 1
ATOM 1390 C C . LYS B 1 59 ? 207.453 146.131 215.525 1.00 69.28 59 LYS 5 C 1
ATOM 1391 O O . LYS B 1 59 ? 206.893 145.480 216.410 1.00 69.28 59 LYS 5 O 1
ATOM 1397 N N . LYS B 1 60 ? 208.653 146.688 215.686 1.00 65.52 60 LYS 5 N 1
ATOM 1398 C CA . LYS B 1 60 ? 209.528 146.361 216.807 1.00 65.52 60 LYS 5 CA 1
ATOM 1399 C C . LYS B 1 60 ? 209.105 147.056 218.095 1.00 65.52 60 LYS 5 C 1
ATOM 1400 O O . LYS B 1 60 ? 209.891 147.801 218.688 1.00 65.52 60 LYS 5 O 1
ATOM 1406 N N . ASN B 1 61 ? 207.876 146.821 218.539 1.00 65.11 61 ASN 5 N 1
ATOM 1407 C CA . ASN B 1 61 ? 207.358 147.454 219.751 1.00 65.11 61 ASN 5 CA 1
ATOM 1408 C C . ASN B 1 61 ? 207.502 146.522 220.953 1.00 65.11 61 ASN 5 C 1
ATOM 1409 O O . ASN B 1 61 ? 206.526 146.129 221.592 1.00 65.11 61 ASN 5 O 1
ATOM 1414 N N . TYR B 1 62 ? 208.742 146.155 221.259 1.00 58.70 62 TYR 5 N 1
ATOM 1415 C CA . TYR B 1 62 ? 209.005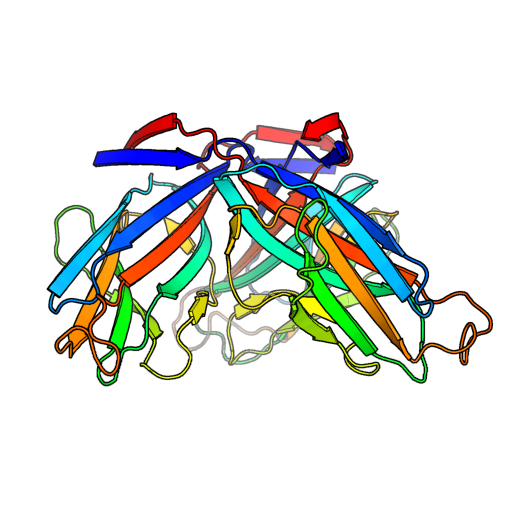 145.361 222.449 1.00 58.70 62 TYR 5 CA 1
ATOM 1416 C C . TYR B 1 62 ? 208.944 146.255 223.681 1.00 58.70 62 TYR 5 C 1
ATOM 1417 O O . TYR B 1 62 ? 209.423 147.391 223.668 1.00 58.70 62 TYR 5 O 1
ATOM 1426 N N . SER B 1 63 ? 208.345 145.732 224.747 1.00 58.28 63 SER 5 N 1
ATOM 1427 C CA . SER B 1 63 ? 208.262 146.447 226.016 1.00 58.28 63 SER 5 CA 1
ATOM 1428 C C . SER B 1 63 ? 208.196 145.415 227.128 1.00 58.28 63 SER 5 C 1
ATOM 1429 O O . SER B 1 63 ? 207.208 144.683 227.235 1.00 58.28 63 SER 5 O 1
ATOM 1432 N N . SER B 1 64 ? 209.242 145.360 227.947 1.00 55.61 64 SER 5 N 1
ATOM 1433 C CA . SER B 1 64 ? 209.346 144.324 228.964 1.00 55.61 64 SER 5 CA 1
ATOM 1434 C C . SER B 1 64 ? 208.256 144.478 230.017 1.00 55.61 64 SER 5 C 1
ATOM 1435 O O . SER B 1 64 ? 208.008 145.575 230.525 1.00 55.61 64 SER 5 O 1
ATOM 1438 N N . ILE B 1 65 ? 207.605 143.365 230.345 1.00 51.89 65 ILE 5 N 1
ATOM 1439 C CA . ILE B 1 65 ? 206.608 143.343 231.406 1.00 51.89 65 ILE 5 CA 1
ATOM 1440 C C . ILE B 1 65 ? 207.114 142.650 232.662 1.00 51.89 65 ILE 5 C 1
ATOM 1441 O O . ILE B 1 65 ? 206.552 142.882 233.744 1.00 51.89 65 ILE 5 O 1
ATOM 1446 N N . LEU B 1 66 ? 208.144 141.813 232.563 1.00 53.17 66 LEU 5 N 1
ATOM 1447 C CA . LEU B 1 66 ? 208.735 141.171 233.727 1.00 53.17 66 LEU 5 CA 1
ATOM 1448 C C . LEU B 1 66 ? 210.233 141.027 233.523 1.00 53.17 66 LEU 5 C 1
ATOM 1449 O O . LEU B 1 66 ? 210.680 140.505 232.500 1.00 53.17 66 LEU 5 O 1
ATOM 1454 N N . THR B 1 67 ? 211.005 141.476 234.506 1.00 65.66 67 THR 5 N 1
ATOM 1455 C CA . THR B 1 67 ? 212.451 141.318 234.496 1.00 65.66 67 THR 5 CA 1
ATOM 1456 C C . THR B 1 67 ? 212.832 140.202 235.456 1.00 65.66 67 THR 5 C 1
ATOM 1457 O O . THR B 1 67 ? 212.127 139.945 236.436 1.00 65.66 67 THR 5 O 1
ATOM 1461 N N . LEU B 1 68 ? 213.939 139.524 235.162 1.00 70.30 68 LEU 5 N 1
ATOM 1462 C CA . LEU B 1 68 ? 214.364 138.363 235.939 1.00 70.30 68 LEU 5 CA 1
ATOM 1463 C C . LEU B 1 68 ? 215.884 138.313 235.963 1.00 70.30 68 LEU 5 C 1
ATOM 1464 O O . LEU B 1 68 ? 216.521 137.890 234.982 1.00 70.30 68 LEU 5 O 1
ATOM 1469 N N . PRO B 1 69 ? 216.503 138.777 237.047 1.00 75.28 69 PRO 5 N 1
ATOM 1470 C CA . PRO B 1 69 ? 217.947 138.587 237.224 1.00 75.28 69 PRO 5 CA 1
ATOM 1471 C C . PRO B 1 69 ? 218.291 137.130 237.493 1.00 75.28 69 PRO 5 C 1
ATOM 1472 O O . PRO B 1 69 ? 217.434 136.246 237.501 1.00 75.28 69 PRO 5 O 1
ATOM 1476 N N . VAL B 1 70 ? 219.582 136.889 237.732 1.00 77.04 70 VAL 5 N 1
ATOM 1477 C CA . VAL B 1 70 ? 220.077 135.523 237.865 1.00 77.04 70 VAL 5 CA 1
ATOM 1478 C C . VAL B 1 70 ? 219.520 134.832 239.104 1.00 77.04 70 VAL 5 C 1
ATOM 1479 O O . VAL B 1 70 ? 219.125 133.662 239.042 1.00 77.04 70 VAL 5 O 1
ATOM 1483 N N . ASN B 1 71 ? 219.469 135.532 240.239 1.00 79.77 71 ASN 5 N 1
ATOM 1484 C CA . ASN B 1 71 ? 219.378 134.843 241.522 1.00 79.77 71 ASN 5 CA 1
ATOM 1485 C C . ASN B 1 71 ? 218.030 134.169 241.773 1.00 79.77 71 ASN 5 C 1
ATOM 1486 O O . ASN B 1 71 ? 218.007 133.057 242.314 1.00 79.77 71 ASN 5 O 1
ATOM 1491 N N . GLU B 1 72 ? 216.906 134.791 241.405 1.00 76.87 72 GLU 5 N 1
ATOM 1492 C CA . GLU B 1 72 ? 215.623 134.215 241.806 1.00 76.87 72 GLU 5 CA 1
ATOM 1493 C C . GLU B 1 72 ? 215.245 133.030 240.921 1.00 76.87 72 GLU 5 C 1
ATOM 1494 O O . GLU B 1 72 ? 214.516 132.130 241.352 1.00 76.87 72 GLU 5 O 1
ATOM 1500 N N . THR B 1 73 ? 215.709 133.030 239.670 1.00 69.87 73 THR 5 N 1
ATOM 1501 C CA . THR B 1 73 ? 215.601 131.908 238.736 1.00 69.87 73 THR 5 CA 1
ATOM 1502 C C . THR B 1 73 ? 214.167 131.607 238.308 1.00 69.87 73 THR 5 C 1
ATOM 1503 O O . THR B 1 73 ? 213.946 130.687 237.513 1.00 69.87 73 THR 5 O 1
ATOM 1507 N N . SER B 1 74 ? 213.186 132.351 238.812 1.00 62.81 74 SER 5 N 1
ATOM 1508 C CA . SER B 1 74 ? 211.799 132.102 238.442 1.00 62.81 74 SER 5 CA 1
ATOM 1509 C C . SER B 1 74 ? 210.971 133.355 238.677 1.00 62.81 74 SER 5 C 1
ATOM 1510 O O . SER B 1 74 ? 211.258 134.131 239.593 1.00 62.81 74 SER 5 O 1
ATOM 1513 N N . GLY B 1 75 ? 209.944 133.549 237.855 1.00 50.24 75 GLY 5 N 1
ATOM 1514 C CA . GLY B 1 75 ? 209.098 134.716 238.017 1.00 50.24 75 GLY 5 CA 1
ATOM 1515 C C . GLY B 1 75 ? 207.785 134.671 237.266 1.00 50.24 75 GLY 5 C 1
ATOM 1516 O O . GLY B 1 75 ? 207.728 134.218 236.122 1.00 50.24 75 GLY 5 O 1
ATOM 1517 N N . VAL B 1 76 ? 206.719 135.157 237.894 1.00 45.61 76 VAL 5 N 1
ATOM 1518 C CA . VAL B 1 76 ? 205.401 135.225 237.279 1.00 45.61 76 VAL 5 CA 1
ATOM 1519 C C . VAL B 1 76 ? 205.002 136.689 237.156 1.00 45.61 76 VAL 5 C 1
ATOM 1520 O O . VAL B 1 76 ? 205.277 137.494 238.052 1.00 45.61 76 VAL 5 O 1
ATOM 1524 N N . VAL B 1 77 ? 204.388 137.040 236.023 1.00 47.40 77 VAL 5 N 1
ATOM 1525 C CA . VAL B 1 77 ? 203.957 138.416 235.816 1.00 47.40 77 VAL 5 CA 1
ATOM 1526 C C . VAL B 1 77 ? 202.890 138.776 236.837 1.00 47.40 77 VAL 5 C 1
ATOM 1527 O O . VAL B 1 77 ? 202.046 137.951 237.211 1.00 47.40 77 VAL 5 O 1
ATOM 1531 N N . THR B 1 78 ? 202.935 140.020 237.309 1.00 53.89 78 THR 5 N 1
ATOM 1532 C CA . THR B 1 78 ? 202.056 140.464 238.379 1.00 53.89 78 THR 5 CA 1
ATOM 1533 C C . THR B 1 78 ? 200.759 141.082 237.879 1.00 53.89 78 THR 5 C 1
ATOM 1534 O O . THR B 1 78 ? 199.969 141.563 238.698 1.00 53.89 78 THR 5 O 1
ATOM 1538 N N . LYS B 1 79 ? 200.513 141.081 236.572 1.00 50.28 79 LYS 5 N 1
ATOM 1539 C CA . LYS B 1 79 ? 199.383 141.794 236.002 1.00 50.28 79 LYS 5 CA 1
ATOM 1540 C C . LYS B 1 79 ? 198.773 140.975 234.874 1.00 50.28 79 LYS 5 C 1
ATOM 1541 O O . LYS B 1 79 ? 199.469 140.223 234.187 1.00 50.28 79 LYS 5 O 1
ATOM 1547 N N . ASP B 1 80 ? 197.466 141.124 234.690 1.00 47.33 80 ASP 5 N 1
ATOM 1548 C CA . ASP B 1 80 ? 196.749 140.445 233.623 1.00 47.33 80 ASP 5 CA 1
ATOM 1549 C C . ASP B 1 80 ? 196.442 141.419 232.495 1.00 47.33 80 ASP 5 C 1
ATOM 1550 O O . ASP B 1 80 ? 196.106 142.583 232.728 1.00 47.33 80 ASP 5 O 1
ATOM 1555 N N . TYR B 1 81 ? 196.549 140.927 231.264 1.00 46.16 81 TYR 5 N 1
ATOM 1556 C CA . TYR B 1 81 ? 196.488 141.764 230.078 1.00 46.16 81 TYR 5 CA 1
ATOM 1557 C C . TYR B 1 81 ? 195.433 141.244 229.113 1.00 46.16 81 TYR 5 C 1
ATOM 1558 O O . TYR B 1 81 ? 195.149 140.045 229.061 1.00 46.16 81 TYR 5 O 1
ATOM 1567 N N . THR B 1 82 ? 194.853 142.167 228.352 1.00 44.99 82 THR 5 N 1
ATOM 1568 C CA . THR B 1 82 ? 193.966 141.845 227.244 1.00 44.99 82 THR 5 CA 1
ATOM 1569 C C . THR B 1 82 ? 194.683 142.169 225.942 1.00 44.99 82 THR 5 C 1
ATOM 1570 O O . THR B 1 82 ? 195.231 143.265 225.788 1.00 44.99 82 THR 5 O 1
ATOM 1574 N N . VAL B 1 83 ? 194.683 141.220 225.015 1.00 45.08 83 VAL 5 N 1
ATOM 1575 C CA . VAL B 1 83 ? 195.478 141.342 223.799 1.00 45.08 83 VAL 5 CA 1
ATOM 1576 C C . VAL B 1 83 ? 194.822 142.342 222.859 1.00 45.08 83 VAL 5 C 1
ATOM 1577 O O . VAL B 1 83 ? 193.626 142.246 222.563 1.00 45.08 83 VAL 5 O 1
ATOM 1581 N N . LYS B 1 84 ? 195.611 143.308 222.386 1.00 56.23 84 LYS 5 N 1
ATOM 1582 C CA . LYS B 1 84 ? 195.156 144.250 221.366 1.00 56.23 84 LYS 5 CA 1
ATOM 1583 C C . LYS B 1 84 ? 196.388 144.735 220.604 1.00 56.23 84 LYS 5 C 1
ATOM 1584 O O . LYS B 1 84 ? 197.154 145.561 221.109 1.00 56.23 84 LYS 5 O 1
ATOM 1590 N N . SER B 1 85 ? 196.596 144.170 219.413 1.00 57.82 85 SER 5 N 1
ATOM 1591 C CA . SER B 1 85 ? 197.650 144.576 218.485 1.00 57.82 85 SER 5 CA 1
ATOM 1592 C C . SER B 1 85 ? 199.049 144.242 218.995 1.00 57.82 85 SER 5 C 1
ATOM 1593 O O . SER B 1 85 ? 200.032 144.436 218.274 1.00 57.82 85 SER 5 O 1
ATOM 1596 N N . ASP B 1 86 ? 199.155 143.739 220.221 1.00 58.60 86 ASP 5 N 1
ATOM 1597 C CA . ASP B 1 86 ? 200.418 143.256 220.777 1.00 58.60 86 ASP 5 CA 1
ATOM 1598 C C . ASP B 1 86 ? 200.259 141.750 220.955 1.00 58.60 86 ASP 5 C 1
ATOM 1599 O O . ASP B 1 86 ? 199.932 141.264 222.038 1.00 58.60 86 ASP 5 O 1
ATOM 1604 N N . LYS B 1 87 ? 200.504 141.008 219.877 1.00 45.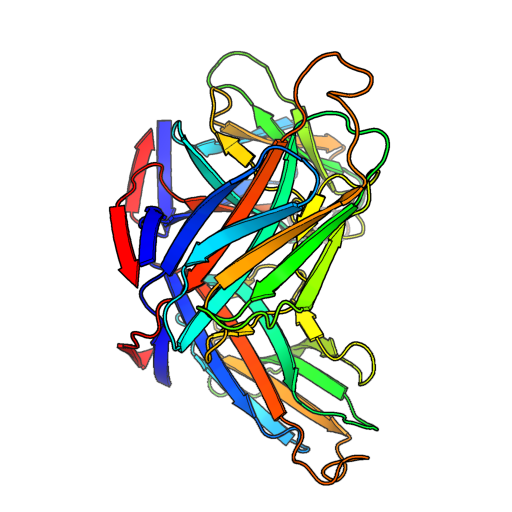82 87 LYS 5 N 1
ATOM 1605 C CA . LYS B 1 87 ? 200.125 139.606 219.805 1.00 45.82 87 LYS 5 CA 1
ATOM 1606 C C . LYS B 1 87 ? 201.307 138.656 219.929 1.00 45.82 87 LYS 5 C 1
ATOM 1607 O O . LYS B 1 87 ? 201.158 137.462 219.653 1.00 45.82 87 LYS 5 O 1
ATOM 1613 N N . ILE B 1 88 ? 202.477 139.142 220.333 1.00 47.47 88 ILE 5 N 1
ATOM 1614 C CA . ILE B 1 88 ? 203.629 138.269 220.524 1.00 47.47 88 ILE 5 CA 1
ATOM 1615 C C . ILE B 1 88 ? 204.131 138.424 221.951 1.00 47.47 88 ILE 5 C 1
ATOM 1616 O O . ILE B 1 88 ? 204.347 139.546 222.417 1.00 47.47 88 ILE 5 O 1
ATOM 1621 N N . VAL B 1 89 ? 204.292 137.306 222.650 1.00 46.35 89 VAL 5 N 1
ATOM 1622 C CA . VAL B 1 89 ? 205.111 137.289 223.854 1.00 46.35 89 VAL 5 CA 1
ATOM 1623 C C . VAL B 1 89 ? 206.553 137.059 223.432 1.00 46.35 89 VAL 5 C 1
ATOM 1624 O O . VAL B 1 89 ? 206.842 136.160 222.635 1.00 46.35 89 VAL 5 O 1
ATOM 1628 N N . ALA B 1 90 ? 207.458 137.895 223.926 1.00 53.02 90 ALA 5 N 1
ATOM 1629 C CA . ALA B 1 90 ? 208.850 137.831 223.518 1.00 53.02 90 ALA 5 CA 1
ATOM 1630 C C . ALA B 1 90 ? 209.753 137.910 224.737 1.00 53.02 90 ALA 5 C 1
ATOM 1631 O O . ALA B 1 90 ? 209.386 138.469 225.774 1.00 53.02 90 ALA 5 O 1
ATOM 1633 N N . ALA B 1 91 ? 210.937 137.329 224.600 1.00 57.67 91 ALA 5 N 1
ATOM 1634 C CA . ALA B 1 91 ? 211.940 137.327 225.650 1.00 57.67 91 ALA 5 CA 1
ATOM 1635 C C . ALA B 1 91 ? 213.239 137.910 225.118 1.00 57.67 91 ALA 5 C 1
ATOM 1636 O O . ALA B 1 91 ? 213.585 137.732 223.948 1.00 57.67 91 ALA 5 O 1
ATOM 1638 N N . GLU B 1 92 ? 213.955 138.612 225.991 1.00 64.62 92 GLU 5 N 1
ATOM 1639 C CA . GLU B 1 92 ? 215.216 139.252 225.644 1.00 64.62 92 GLU 5 CA 1
ATOM 1640 C C . GLU B 1 92 ? 216.253 138.887 226.692 1.00 64.62 92 GLU 5 C 1
ATOM 1641 O O . GLU B 1 92 ? 216.012 139.054 227.893 1.00 64.62 92 GLU 5 O 1
ATOM 1647 N N . VAL B 1 93 ? 217.396 138.386 226.237 1.00 67.84 93 VAL 5 N 1
ATOM 1648 C CA . VAL B 1 93 ? 218.536 138.093 227.096 1.00 67.84 93 VAL 5 CA 1
ATOM 1649 C C . VAL B 1 93 ? 219.669 138.999 226.634 1.00 67.84 93 VAL 5 C 1
ATOM 1650 O O . VAL B 1 93 ? 220.316 138.734 225.613 1.00 67.84 93 VAL 5 O 1
ATOM 1654 N N . LYS B 1 94 ? 219.909 140.076 227.380 1.00 72.63 94 LYS 5 N 1
ATOM 1655 C CA . LYS B 1 94 ? 220.912 141.058 226.993 1.00 72.63 94 LYS 5 CA 1
ATOM 1656 C C . LYS B 1 94 ? 222.301 140.723 227.516 1.00 72.63 94 LYS 5 C 1
ATOM 1657 O O . LYS B 1 94 ? 223.297 141.143 226.916 1.00 72.63 94 LYS 5 O 1
ATOM 1663 N N . ASP B 1 95 ? 222.396 139.983 228.617 1.00 76.71 95 ASP 5 N 1
ATOM 1664 C CA . ASP B 1 95 ? 223.667 139.483 229.118 1.00 76.71 95 ASP 5 CA 1
ATOM 1665 C C . ASP B 1 95 ? 223.583 137.968 229.218 1.00 76.71 95 ASP 5 C 1
ATOM 1666 O O . ASP B 1 95 ? 222.634 137.434 229.801 1.00 76.71 95 ASP 5 O 1
ATOM 1671 N N . ALA B 1 96 ? 224.565 137.277 228.640 1.00 75.98 96 ALA 5 N 1
ATOM 1672 C CA . ALA B 1 96 ? 224.571 135.820 228.655 1.00 75.98 96 ALA 5 CA 1
ATOM 1673 C C . ALA B 1 96 ? 225.975 135.322 228.358 1.00 75.98 96 ALA 5 C 1
ATOM 1674 O O . ALA B 1 96 ? 226.598 135.755 227.384 1.00 75.98 96 ALA 5 O 1
ATOM 1676 N N . LEU B 1 97 ? 226.461 134.415 229.195 1.00 79.10 97 LEU 5 N 1
ATOM 1677 C CA . LEU B 1 97 ? 227.740 133.748 229.027 1.00 79.10 97 LEU 5 CA 1
ATOM 1678 C C . LEU B 1 97 ? 227.491 132.257 228.794 1.00 79.10 97 LEU 5 C 1
ATOM 1679 O O . LEU B 1 97 ? 226.351 131.825 228.587 1.00 79.10 97 LEU 5 O 1
ATOM 1684 N N . ALA B 1 98 ? 228.564 131.470 228.813 1.00 82.76 98 ALA 5 N 1
ATOM 1685 C CA . ALA B 1 98 ? 228.477 130.048 228.511 1.00 82.76 98 ALA 5 CA 1
ATOM 1686 C C . ALA B 1 98 ? 227.661 129.311 229.578 1.00 82.76 98 ALA 5 C 1
ATOM 1687 O O . ALA B 1 98 ? 227.077 129.915 230.483 1.00 82.76 98 ALA 5 O 1
ATOM 1689 N N . GLU B 1 99 ? 227.608 127.981 229.431 1.00 87.24 99 GLU 5 N 1
ATOM 1690 C CA . GLU B 1 99 ? 226.784 127.116 230.277 1.00 87.24 99 GLU 5 CA 1
ATOM 1691 C C . GLU B 1 99 ? 226.751 127.566 231.735 1.00 87.24 99 GLU 5 C 1
ATOM 1692 O O . GLU B 1 99 ? 225.677 127.738 232.321 1.00 87.24 99 GLU 5 O 1
ATOM 1698 N N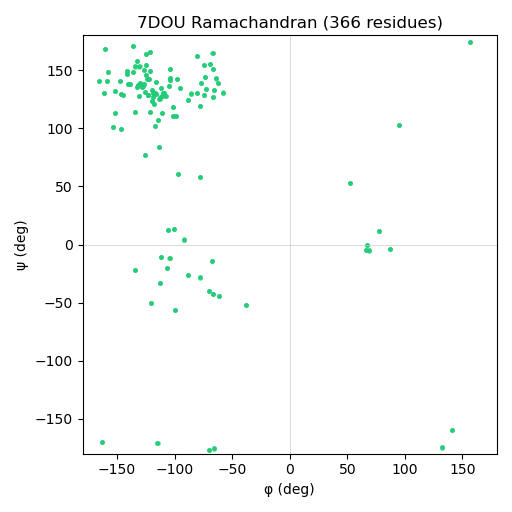 . GLY B 1 100 ? 227.919 127.765 232.336 1.00 87.68 100 GLY 5 N 1
ATOM 1699 C CA . GLY B 1 100 ? 227.987 128.468 233.601 1.00 87.68 100 GLY 5 CA 1
ATOM 1700 C C . GLY B 1 100 ? 227.996 127.598 234.840 1.00 87.68 100 GLY 5 C 1
ATOM 1701 O O . GLY B 1 100 ? 226.957 127.065 235.243 1.00 87.68 100 GLY 5 O 1
ATOM 1702 N N . SER B 1 101 ? 229.179 127.430 235.434 1.00 90.98 101 SER 5 N 1
ATOM 1703 C CA . SER B 1 101 ? 229.357 126.841 236.759 1.00 90.98 101 SER 5 CA 1
ATOM 1704 C C . SER B 1 101 ? 228.979 125.364 236.806 1.00 90.98 101 SER 5 C 1
ATOM 1705 O O . SER B 1 101 ? 229.174 124.706 237.833 1.00 90.98 101 SER 5 O 1
ATOM 1708 N N . ASP B 1 102 ? 228.455 124.830 235.705 1.00 91.14 102 ASP 5 N 1
ATOM 1709 C CA . ASP B 1 102 ? 228.062 123.424 235.647 1.00 91.14 102 ASP 5 CA 1
ATOM 1710 C C . ASP B 1 102 ? 228.516 122.700 234.392 1.00 91.14 102 ASP 5 C 1
ATOM 1711 O O . ASP B 1 102 ? 228.601 121.468 234.421 1.00 91.14 102 ASP 5 O 1
ATOM 1716 N N . GLY B 1 103 ? 228.814 123.397 233.299 1.00 87.26 103 GLY 5 N 1
ATOM 1717 C CA . GLY B 1 103 ? 229.097 122.736 232.044 1.00 87.26 103 GLY 5 CA 1
ATOM 1718 C C . GLY B 1 103 ? 227.878 122.232 231.310 1.00 87.26 103 GLY 5 C 1
ATOM 1719 O O . GLY B 1 103 ? 228.024 121.468 230.350 1.00 87.26 103 GLY 5 O 1
ATOM 1720 N N . ARG B 1 104 ? 226.678 122.633 231.732 1.00 82.93 104 ARG 5 N 1
ATOM 1721 C CA . ARG B 1 104 ? 225.430 122.213 231.123 1.00 82.93 104 ARG 5 CA 1
ATOM 1722 C C . ARG B 1 104 ? 224.631 123.423 230.653 1.00 82.93 104 ARG 5 C 1
ATOM 1723 O O . ARG B 1 104 ? 224.633 124.465 231.318 1.00 82.93 104 ARG 5 O 1
ATOM 1731 N N . PRO B 1 105 ? 223.952 123.322 229.509 1.00 76.68 105 PRO 5 N 1
ATOM 1732 C CA . PRO B 1 105 ? 223.285 124.498 228.927 1.00 76.68 105 PRO 5 CA 1
ATOM 1733 C C . PRO B 1 105 ? 222.131 124.972 229.798 1.00 76.68 105 PRO 5 C 1
ATOM 1734 O O . PRO B 1 105 ? 221.241 124.196 230.151 1.00 76.68 105 PRO 5 O 1
ATOM 1738 N N . VAL B 1 106 ? 222.151 126.255 230.139 1.00 67.51 106 VAL 5 N 1
ATOM 1739 C CA . VAL B 1 106 ? 221.058 126.871 230.883 1.00 67.51 106 VAL 5 CA 1
ATOM 1740 C C . VAL B 1 106 ? 219.938 127.213 229.911 1.00 67.51 106 VAL 5 C 1
ATOM 1741 O O . VAL B 1 106 ? 220.175 127.823 228.862 1.00 67.51 106 VAL 5 O 1
ATOM 1745 N N . LYS B 1 107 ? 218.716 126.817 230.251 1.00 58.12 107 LYS 5 N 1
ATOM 1746 C CA . LYS B 1 107 ? 217.556 127.061 229.409 1.00 58.12 107 LYS 5 CA 1
ATOM 1747 C C . LYS B 1 107 ? 216.488 127.803 230.201 1.00 58.12 107 LYS 5 C 1
ATOM 1748 O O . LYS B 1 107 ? 216.524 127.871 231.431 1.00 58.12 107 LYS 5 O 1
ATOM 1754 N N . CYS B 1 108 ? 215.534 128.376 229.475 1.00 55.07 108 CYS 5 N 1
ATOM 1755 C CA . CYS B 1 108 ? 214.386 129.035 230.075 1.00 55.07 108 CYS 5 CA 1
ATOM 1756 C C . CYS B 1 108 ? 213.112 128.522 229.428 1.00 55.07 108 CYS 5 C 1
ATOM 1757 O O . CYS B 1 108 ? 213.049 128.342 228.207 1.00 55.07 108 CYS 5 O 1
ATOM 1760 N N . VAL B 1 109 ? 212.101 128.296 230.260 1.00 45.51 109 VAL 5 N 1
ATOM 1761 C CA . VAL B 1 109 ? 210.789 127.837 229.826 1.00 45.51 109 VAL 5 CA 1
ATOM 1762 C C . VAL B 1 109 ? 209.764 128.889 230.218 1.00 45.51 109 VAL 5 C 1
ATOM 1763 O O . VAL B 1 109 ? 209.689 129.288 231.384 1.00 45.51 109 VAL 5 O 1
ATOM 1767 N N . LEU B 1 110 ? 208.977 129.334 229.247 1.00 40.20 110 LEU 5 N 1
ATOM 1768 C CA . LEU B 1 110 ? 207.892 130.272 229.487 1.00 40.20 110 LEU 5 CA 1
ATOM 1769 C C . LEU B 1 110 ? 206.574 129.563 229.223 1.00 40.20 110 LEU 5 C 1
ATOM 1770 O O . LEU B 1 110 ? 206.372 128.994 228.145 1.00 40.20 110 LEU 5 O 1
ATOM 1775 N N . ARG B 1 111 ? 205.693 129.594 230.216 1.00 37.00 111 ARG 5 N 1
ATOM 1776 C CA . ARG B 1 111 ? 204.358 129.026 230.119 1.00 37.00 111 ARG 5 CA 1
ATOM 1777 C C . ARG B 1 111 ? 203.345 130.158 230.154 1.00 37.00 111 ARG 5 C 1
ATOM 1778 O O . ARG B 1 111 ? 203.366 130.989 231.069 1.00 37.00 111 ARG 5 O 1
ATOM 1786 N N . ALA B 1 112 ? 202.467 130.190 229.157 1.00 30.89 112 ALA 5 N 1
ATOM 1787 C CA . ALA B 1 112 ? 201.475 131.247 229.018 1.00 30.89 112 ALA 5 CA 1
ATOM 1788 C C . ALA B 1 112 ? 200.088 130.629 229.028 1.00 30.89 112 ALA 5 C 1
ATOM 1789 O O . ALA B 1 112 ? 199.734 129.878 228.114 1.00 30.89 112 ALA 5 O 1
ATOM 1791 N N . LEU B 1 113 ? 199.316 130.936 230.064 1.00 27.70 113 LEU 5 N 1
ATOM 1792 C CA . LEU B 1 113 ? 197.925 130.525 230.179 1.00 27.70 113 LEU 5 CA 1
ATOM 1793 C C . LEU B 1 113 ? 197.038 131.707 229.816 1.00 27.70 113 LEU 5 C 1
ATOM 1794 O O . LEU B 1 113 ? 197.072 132.743 230.496 1.00 27.70 113 LEU 5 O 1
ATOM 1799 N N . TYR B 1 114 ? 196.242 131.544 228.758 1.00 25.10 114 TYR 5 N 1
ATOM 1800 C CA . TYR B 1 114 ? 195.398 132.619 228.259 1.00 25.10 114 TYR 5 CA 1
ATOM 1801 C C . TYR B 1 114 ? 194.053 132.069 227.812 1.00 25.10 114 TYR 5 C 1
ATOM 1802 O O . TYR B 1 114 ? 193.968 130.950 227.300 1.00 25.10 114 TYR 5 O 1
ATOM 1811 N N . PHE B 1 115 ? 193.010 132.874 227.980 1.00 24.80 115 PHE 5 N 1
ATOM 1812 C CA . PHE B 1 115 ? 191.659 132.504 227.585 1.00 24.80 115 PHE 5 CA 1
ATOM 1813 C C . PHE B 1 115 ? 191.326 133.101 226.226 1.00 24.80 115 PHE 5 C 1
ATOM 1814 O O . PHE B 1 115 ? 191.720 134.228 225.916 1.00 24.80 115 PHE 5 O 1
ATOM 1822 N N . LEU B 1 116 ? 190.598 132.336 225.419 1.00 25.06 116 LEU 5 N 1
ATOM 1823 C CA . LEU B 1 116 ? 190.268 132.754 224.070 1.00 25.06 116 LEU 5 CA 1
ATOM 1824 C C . LEU B 1 116 ? 189.186 133.831 224.093 1.00 25.06 116 LEU 5 C 1
ATOM 1825 O O . LEU B 1 116 ? 188.399 133.914 225.038 1.00 25.06 116 LEU 5 O 1
ATOM 1830 N N . PRO B 1 117 ? 189.129 134.675 223.057 1.00 27.78 117 PRO 5 N 1
ATOM 1831 C CA . PRO B 1 117 ? 188.114 135.738 223.027 1.00 27.78 117 PRO 5 CA 1
ATOM 1832 C C . PRO B 1 117 ? 186.687 135.236 222.890 1.00 27.78 117 PRO 5 C 1
ATOM 1833 O O . PRO B 1 117 ? 185.760 136.026 223.098 1.00 27.78 117 PRO 5 O 1
ATOM 1837 N N . SER B 1 118 ? 186.477 133.970 222.534 1.00 28.33 118 SER 5 N 1
ATOM 1838 C CA . SER B 1 118 ? 185.122 133.451 222.412 1.00 28.33 118 SER 5 CA 1
ATOM 1839 C C . SER B 1 118 ? 184.407 133.516 223.755 1.00 28.33 118 SER 5 C 1
ATOM 1840 O O . SER B 1 118 ? 184.991 133.232 224.804 1.00 28.33 118 SER 5 O 1
ATOM 1843 N N . VAL B 1 119 ? 183.133 133.897 223.718 1.00 30.26 119 VAL 5 N 1
ATOM 1844 C CA . VAL B 1 119 ? 182.353 134.175 224.917 1.00 30.26 119 VAL 5 CA 1
ATOM 1845 C C . VAL B 1 119 ? 181.016 133.457 224.820 1.00 30.26 119 VAL 5 C 1
ATOM 1846 O O . VAL B 1 119 ? 180.382 133.445 223.760 1.00 30.26 119 VAL 5 O 1
ATOM 1850 N N . ILE B 1 120 ? 180.589 132.857 225.931 1.00 31.00 120 ILE 5 N 1
ATOM 1851 C CA . ILE B 1 120 ? 179.277 132.235 226.033 1.00 31.00 120 ILE 5 CA 1
ATOM 1852 C C . ILE B 1 120 ? 178.513 132.899 227.170 1.00 31.00 120 ILE 5 C 1
ATOM 1853 O O . ILE B 1 120 ? 179.075 133.620 227.995 1.00 31.00 120 ILE 5 O 1
ATOM 1858 N N . GLU B 1 121 ? 177.208 132.650 227.200 1.00 35.23 121 GLU 5 N 1
ATOM 1859 C CA . GLU B 1 121 ? 176.323 133.220 228.208 1.00 35.23 121 GLU 5 CA 1
ATOM 1860 C C . GLU B 1 121 ? 175.893 132.137 229.185 1.00 35.23 121 GLU 5 C 1
ATOM 1861 O O . GLU B 1 121 ? 175.408 131.079 228.771 1.00 35.23 121 GLU 5 O 1
ATOM 1867 N N . VAL B 1 122 ? 176.068 132.401 230.477 1.00 34.14 122 VAL 5 N 1
ATOM 1868 C CA . VAL B 1 122 ? 175.732 131.446 231.526 1.00 34.14 122 VAL 5 CA 1
ATOM 1869 C C . VAL B 1 122 ? 174.823 132.121 232.544 1.00 34.14 122 VAL 5 C 1
ATOM 1870 O O . VAL B 1 122 ? 175.046 133.278 232.920 1.00 34.14 122 VAL 5 O 1
ATOM 1874 N N . GLU B 1 123 ? 173.781 131.407 232.964 1.00 41.07 123 GLU 5 N 1
ATOM 1875 C CA . GLU B 1 123 ? 172.872 131.867 234.004 1.00 41.07 123 GLU 5 CA 1
ATOM 1876 C C . GLU B 1 123 ? 173.045 130.992 235.237 1.00 41.07 123 GLU 5 C 1
ATOM 1877 O O . GLU B 1 123 ? 173.136 129.764 235.127 1.00 41.07 123 GLU 5 O 1
ATOM 1883 N N . TYR B 1 124 ? 173.116 131.624 236.402 1.00 37.20 124 TYR 5 N 1
ATOM 1884 C CA . TYR B 1 124 ? 173.288 130.905 237.659 1.00 37.20 124 TYR 5 CA 1
ATOM 1885 C C . TYR B 1 124 ? 172.127 131.164 238.609 1.00 37.20 124 TYR 5 C 1
ATOM 1886 O O . TYR B 1 124 ? 172.280 131.853 239.617 1.00 37.20 124 TYR 5 O 1
ATOM 1895 N N . MET C 1 1 ? 200.434 133.621 212.293 1.00 43.57 1 MET 6 N 1
ATOM 1896 C CA . MET C 1 1 ? 201.361 132.807 213.066 1.00 43.57 1 MET 6 CA 1
ATOM 1897 C C . MET C 1 1 ? 200.825 131.392 213.241 1.00 43.57 1 MET 6 C 1
ATOM 1898 O O . MET C 1 1 ? 199.746 131.066 212.752 1.00 43.57 1 MET 6 O 1
ATOM 1903 N N . LYS C 1 2 ? 201.588 130.555 213.939 1.00 33.23 2 LYS 6 N 1
ATOM 1904 C CA . LYS C 1 2 ? 201.219 129.164 214.153 1.00 33.23 2 LYS 6 CA 1
ATOM 1905 C C . LYS C 1 2 ? 201.971 128.653 215.368 1.00 33.23 2 LYS 6 C 1
ATOM 1906 O O . LYS C 1 2 ? 203.143 128.986 215.560 1.00 33.23 2 LYS 6 O 1
ATOM 1912 N N . GLN C 1 3 ? 201.299 127.849 216.188 1.00 31.61 3 GLN 6 N 1
ATOM 1913 C CA . GLN C 1 3 ? 201.928 127.358 217.405 1.00 31.61 3 GLN 6 CA 1
ATOM 1914 C C . GLN C 1 3 ? 201.183 126.119 217.885 1.00 31.61 3 GLN 6 C 1
ATOM 1915 O O . GLN C 1 3 ? 200.104 125.784 217.389 1.00 31.61 3 GLN 6 O 1
ATOM 1921 N N . LYS C 1 4 ? 201.795 125.428 218.842 1.00 27.58 4 LYS 6 N 1
ATOM 1922 C CA . LYS C 1 4 ? 201.234 124.242 219.473 1.00 27.58 4 LYS 6 CA 1
ATOM 1923 C C . LYS C 1 4 ? 200.885 124.570 220.918 1.00 27.58 4 LYS 6 C 1
ATOM 1924 O O . LYS C 1 4 ? 201.730 125.080 221.661 1.00 27.58 4 LYS 6 O 1
ATOM 1930 N N . VAL C 1 5 ? 199.647 124.274 221.315 1.00 23.80 5 VAL 6 N 1
ATOM 1931 C CA . VAL C 1 5 ? 199.150 124.642 222.634 1.00 23.80 5 VAL 6 CA 1
ATOM 1932 C C . VAL C 1 5 ? 198.462 123.453 223.287 1.00 23.80 5 VAL 6 C 1
ATOM 1933 O O . VAL C 1 5 ? 197.997 122.524 222.623 1.00 23.80 5 VAL 6 O 1
ATOM 1937 N N . HIS C 1 6 ? 198.390 123.506 224.615 1.00 22.58 6 HIS 6 N 1
ATOM 1938 C CA . HIS C 1 6 ? 197.661 122.522 225.404 1.00 22.58 6 HIS 6 CA 1
ATOM 1939 C C . HIS C 1 6 ? 196.214 122.979 225.537 1.00 22.58 6 HIS 6 C 1
ATOM 1940 O O . HIS C 1 6 ? 195.952 124.091 226.006 1.00 22.58 6 HIS 6 O 1
ATOM 1947 N N . SER C 1 7 ? 195.279 122.123 225.132 1.00 21.58 7 SER 6 N 1
ATOM 1948 C CA . SER C 1 7 ? 193.872 122.488 225.077 1.00 21.58 7 SER 6 CA 1
ATOM 1949 C C . SER C 1 7 ? 193.037 121.902 226.207 1.00 21.58 7 SER 6 C 1
ATOM 1950 O O . SER C 1 7 ? 191.889 122.321 226.383 1.00 21.58 7 SER 6 O 1
ATOM 1953 N N . VAL C 1 8 ? 193.568 120.952 226.971 1.00 21.25 8 VAL 6 N 1
ATOM 1954 C CA . VAL C 1 8 ? 192.815 120.254 228.006 1.00 21.25 8 VAL 6 CA 1
ATOM 1955 C C . VAL C 1 8 ? 193.447 120.560 229.355 1.00 21.25 8 VAL 6 C 1
ATOM 1956 O O . VAL C 1 8 ? 194.666 120.434 229.519 1.00 21.25 8 VAL 6 O 1
ATOM 1960 N N . SER C 1 9 ? 192.621 120.962 230.317 1.00 21.49 9 SER 6 N 1
ATOM 1961 C CA . SER C 1 9 ? 193.096 121.355 231.634 1.00 21.49 9 SER 6 CA 1
ATOM 1962 C C . SER C 1 9 ? 192.171 120.798 232.703 1.00 21.49 9 SER 6 C 1
ATOM 1963 O O . SER C 1 9 ? 190.947 120.844 232.556 1.00 21.49 9 SER 6 O 1
ATOM 1966 N N . TYR C 1 10 ? 192.759 120.288 233.782 1.00 21.52 10 TYR 6 N 1
ATOM 1967 C CA . TYR C 1 10 ? 192.012 119.723 234.893 1.00 21.52 10 TYR 6 CA 1
ATOM 1968 C C . TYR C 1 10 ? 192.411 120.398 236.197 1.00 21.52 10 TYR 6 C 1
ATOM 1969 O O . TYR C 1 10 ? 193.515 120.942 236.332 1.00 21.52 10 TYR 6 O 1
ATOM 1978 N N . LEU C 1 11 ? 191.483 120.373 237.148 1.00 24.14 11 LEU 6 N 1
ATOM 1979 C CA . LEU C 1 11 ? 191.713 120.825 238.512 1.00 24.14 11 LEU 6 CA 1
ATOM 1980 C C . LEU C 1 11 ? 191.332 119.704 239.463 1.00 24.14 11 LEU 6 C 1
ATOM 1981 O O . LEU C 1 11 ? 190.250 119.122 239.341 1.00 24.14 11 LEU 6 O 1
ATOM 1986 N N . ALA C 1 12 ? 192.217 119.405 240.406 1.00 30.14 12 ALA 6 N 1
ATOM 1987 C CA . ALA C 1 12 ? 192.021 118.320 241.354 1.00 30.14 12 ALA 6 CA 1
ATOM 1988 C C . ALA C 1 12 ? 192.003 118.873 242.770 1.00 30.14 12 ALA 6 C 1
ATOM 1989 O O . ALA C 1 12 ? 192.867 119.675 243.139 1.00 30.14 12 ALA 6 O 1
ATOM 1991 N N . LYS C 1 13 ? 191.018 118.442 243.553 1.00 38.96 13 LYS 6 N 1
ATOM 1992 C CA . LYS C 1 13 ? 190.903 118.782 244.963 1.00 38.96 13 LYS 6 CA 1
ATOM 1993 C C . LYS C 1 13 ? 191.309 117.584 245.805 1.00 38.96 13 LYS 6 C 1
ATOM 1994 O O . LYS C 1 13 ? 190.908 116.452 245.514 1.00 38.96 13 LYS 6 O 1
ATOM 2000 N N . ALA C 1 14 ? 192.093 117.831 246.847 1.00 44.01 14 ALA 6 N 1
ATOM 2001 C CA . ALA C 1 14 ? 192.375 116.817 247.848 1.00 44.01 14 ALA 6 CA 1
ATOM 2002 C C . ALA C 1 14 ? 192.286 117.440 249.230 1.00 44.01 14 ALA 6 C 1
ATOM 2003 O O . ALA C 1 14 ? 192.581 118.621 249.413 1.00 44.01 14 ALA 6 O 1
ATOM 2005 N N . GLU C 1 15 ? 191.869 116.639 250.204 1.00 52.47 15 GLU 6 N 1
ATOM 2006 C CA . GLU C 1 15 ? 191.729 117.096 251.577 1.00 52.47 15 GLU 6 CA 1
ATOM 2007 C C . GLU C 1 15 ? 192.370 116.094 252.524 1.00 52.47 15 GLU 6 C 1
ATOM 2008 O O . GLU C 1 15 ? 192.183 114.882 252.380 1.00 52.47 15 GLU 6 O 1
ATOM 2014 N N . PHE C 1 16 ? 193.128 116.605 253.490 1.00 57.88 16 PHE 6 N 1
ATOM 2015 C CA . PHE C 1 16 ? 193.686 115.757 254.533 1.00 57.88 16 PHE 6 CA 1
ATOM 2016 C C . PHE C 1 16 ? 193.507 116.449 255.877 1.00 57.88 16 PHE 6 C 1
ATOM 2017 O O . PHE C 1 16 ? 193.108 117.612 255.953 1.00 57.88 16 PHE 6 O 1
ATOM 2025 N N . GLU C 1 17 ? 193.804 115.711 256.946 1.00 70.83 17 GLU 6 N 1
ATOM 2026 C CA . GLU C 1 17 ? 193.297 116.021 258.276 1.00 70.83 17 GLU 6 CA 1
ATOM 2027 C C . GLU C 1 17 ? 194.300 116.740 259.169 1.00 70.83 17 GLU 6 C 1
ATOM 2028 O O . GLU C 1 17 ? 194.064 116.834 260.378 1.00 70.83 17 GLU 6 O 1
ATOM 2034 N N . TYR C 1 18 ? 195.397 117.253 258.616 1.00 69.77 18 TYR 6 N 1
ATOM 2035 C CA . TYR C 1 18 ? 196.453 117.882 259.412 1.00 69.77 18 TYR 6 CA 1
ATOM 2036 C C . TYR C 1 18 ? 196.904 116.951 260.535 1.00 69.77 18 TYR 6 C 1
ATOM 2037 O O . TYR C 1 18 ? 196.912 117.307 261.715 1.00 69.77 18 TYR 6 O 1
ATOM 2046 N N . LYS C 1 19 ? 197.256 115.729 260.157 1.00 67.28 19 LYS 6 N 1
ATOM 2047 C CA . LYS C 1 19 ? 197.766 114.736 261.084 1.00 67.28 19 LYS 6 CA 1
ATOM 2048 C C . LYS C 1 19 ? 199.151 114.298 260.632 1.00 67.28 19 LYS 6 C 1
ATOM 2049 O O . LYS C 1 19 ? 199.459 114.305 259.437 1.00 67.28 19 LYS 6 O 1
ATOM 2055 N N . ASN C 1 20 ? 199.985 113.932 261.602 1.00 69.25 20 ASN 6 N 1
ATOM 2056 C CA . ASN C 1 20 ? 201.355 113.541 261.301 1.00 69.25 20 ASN 6 CA 1
ATOM 2057 C C . ASN C 1 20 ? 201.376 112.370 260.330 1.00 69.25 20 ASN 6 C 1
ATOM 2058 O O . ASN C 1 20 ? 200.680 111.370 260.528 1.00 69.25 20 ASN 6 O 1
ATOM 2063 N N . GLY C 1 21 ? 202.172 112.497 259.280 1.00 65.18 21 GLY 6 N 1
ATOM 2064 C CA . GLY C 1 21 ? 202.291 111.457 258.288 1.00 65.18 21 GLY 6 CA 1
ATOM 2065 C C . GLY C 1 21 ? 202.396 112.051 256.903 1.00 65.18 21 GLY 6 C 1
ATOM 2066 O O . GLY C 1 21 ? 202.748 113.218 256.733 1.00 65.18 21 GLY 6 O 1
ATOM 2067 N N . VAL C 1 22 ? 202.090 111.223 255.906 1.00 60.57 22 VAL 6 N 1
ATOM 2068 C CA . VAL C 1 22 ? 202.156 111.618 254.507 1.00 60.57 22 VAL 6 CA 1
ATOM 2069 C C . VAL C 1 22 ? 200.855 111.228 253.822 1.00 60.57 22 VAL 6 C 1
ATOM 2070 O O . VAL C 1 22 ? 200.165 110.290 254.234 1.00 60.57 22 VAL 6 O 1
ATOM 2074 N N . TYR C 1 23 ? 200.522 111.966 252.767 1.00 57.12 23 TYR 6 N 1
ATOM 2075 C CA . TYR C 1 23 ? 199.306 111.738 252.001 1.00 57.12 23 TYR 6 CA 1
ATOM 2076 C C . TYR C 1 23 ? 199.600 111.920 250.521 1.00 57.12 23 TYR 6 C 1
ATOM 2077 O O . TYR C 1 23 ? 200.307 112.854 250.134 1.00 57.12 23 TYR 6 O 1
ATOM 2086 N N . ASP C 1 24 ? 199.048 111.027 249.699 1.00 52.25 24 ASP 6 N 1
ATOM 2087 C CA . ASP C 1 24 ? 199.138 111.121 248.245 1.00 52.25 24 ASP 6 CA 1
ATOM 2088 C C . ASP C 1 24 ? 197.842 111.740 247.735 1.00 52.25 24 ASP 6 C 1
ATOM 2089 O O . ASP C 1 24 ? 196.781 111.111 247.792 1.00 52.25 24 ASP 6 O 1
ATOM 2094 N N . LEU C 1 25 ? 197.931 112.970 247.230 1.00 45.57 25 LEU 6 N 1
ATOM 2095 C CA . LEU C 1 25 ? 196.758 113.791 246.963 1.00 45.57 25 LEU 6 CA 1
ATOM 2096 C C . LEU C 1 25 ? 196.348 113.788 245.494 1.00 45.57 25 LEU 6 C 1
ATOM 2097 O O . LEU C 1 25 ? 195.205 113.455 245.169 1.00 45.57 25 LEU 6 O 1
ATOM 2102 N N . VAL C 1 26 ? 197.257 114.158 244.597 1.00 41.30 26 VAL 6 N 1
ATOM 2103 C CA . VAL C 1 26 ? 196.926 114.391 243.197 1.00 41.30 26 VAL 6 CA 1
ATOM 2104 C C . VAL C 1 26 ? 197.704 113.413 242.331 1.00 41.30 26 VAL 6 C 1
ATOM 2105 O O . VAL C 1 26 ? 198.922 113.270 242.486 1.00 41.30 26 VAL 6 O 1
ATOM 2109 N N . ALA C 1 27 ? 196.999 112.745 241.423 1.00 38.26 27 ALA 6 N 1
ATOM 2110 C CA . ALA C 1 27 ? 197.607 111.866 240.436 1.00 38.26 27 ALA 6 CA 1
ATOM 2111 C C . ALA C 1 27 ? 197.816 112.636 239.140 1.00 38.26 27 ALA 6 C 1
ATOM 2112 O O . ALA C 1 27 ? 196.923 113.355 238.683 1.00 38.26 27 ALA 6 O 1
ATOM 2114 N N . LEU C 1 28 ? 199.002 112.488 238.554 1.00 40.93 28 LEU 6 N 1
ATOM 2115 C CA . LEU C 1 28 ? 199.396 113.296 237.413 1.00 40.93 28 LEU 6 CA 1
ATOM 2116 C C . LEU C 1 28 ? 199.880 112.409 236.276 1.00 40.93 28 LEU 6 C 1
ATOM 2117 O O . LEU C 1 28 ? 200.639 111.461 236.507 1.00 40.93 28 LEU 6 O 1
ATOM 2122 N N . PRO C 1 29 ? 199.460 112.682 235.047 1.00 36.58 29 PRO 6 N 1
ATOM 2123 C CA . PRO C 1 29 ? 199.969 111.928 233.901 1.00 36.58 29 PRO 6 CA 1
ATOM 2124 C C . PRO C 1 29 ? 201.335 112.448 233.475 1.00 36.58 29 PRO 6 C 1
ATOM 2125 O O . PRO C 1 29 ? 201.750 113.553 233.822 1.00 36.58 29 PRO 6 O 1
ATOM 2129 N N . THR C 1 30 ? 202.036 111.622 232.705 1.00 34.62 30 THR 6 N 1
ATOM 2130 C CA . THR C 1 30 ? 203.342 112.016 232.199 1.00 34.62 30 THR 6 CA 1
ATOM 2131 C C . THR C 1 30 ? 203.179 113.069 231.112 1.00 34.62 30 THR 6 C 1
ATOM 2132 O O . THR C 1 30 ? 202.347 112.924 230.212 1.00 34.62 30 THR 6 O 1
ATOM 2136 N N . GLY C 1 31 ? 203.974 114.131 231.197 1.00 32.67 31 GLY 6 N 1
ATOM 2137 C CA . GLY C 1 31 ? 203.873 115.234 230.270 1.00 32.67 31 GLY 6 CA 1
ATOM 2138 C C . GLY C 1 31 ? 202.877 116.302 230.657 1.00 32.67 31 GLY 6 C 1
ATOM 2139 O O . GLY C 1 31 ? 202.781 117.317 229.957 1.00 32.67 31 GLY 6 O 1
ATOM 2140 N N . ALA C 1 32 ? 202.132 116.108 231.741 1.00 31.32 32 ALA 6 N 1
ATOM 2141 C CA . ALA C 1 32 ? 201.205 117.126 232.207 1.00 31.32 32 ALA 6 CA 1
ATOM 2142 C C . ALA C 1 32 ? 201.964 118.353 232.689 1.00 31.32 32 ALA 6 C 1
ATOM 2143 O O . ALA C 1 32 ? 203.105 118.267 233.148 1.00 31.32 32 ALA 6 O 1
ATOM 2145 N N . GLU C 1 33 ? 201.320 119.508 232.577 1.00 32.53 33 GLU 6 N 1
ATOM 2146 C CA . GLU C 1 33 ? 201.929 120.779 232.948 1.00 32.53 33 GLU 6 CA 1
ATOM 2147 C C . GLU C 1 33 ? 201.188 121.359 234.141 1.00 32.53 33 GLU 6 C 1
ATOM 2148 O O . GLU C 1 33 ? 200.066 121.853 234.002 1.00 32.53 33 GLU 6 O 1
ATOM 2154 N N . VAL C 1 34 ? 201.824 121.311 235.306 1.00 34.15 34 VAL 6 N 1
ATOM 2155 C CA . VAL C 1 34 ? 201.261 121.897 236.515 1.00 34.15 34 VAL 6 CA 1
ATOM 2156 C C . VAL C 1 34 ? 201.481 123.402 236.456 1.00 34.15 34 VAL 6 C 1
ATOM 2157 O O . VAL C 1 34 ? 202.620 123.871 236.399 1.00 34.15 34 VAL 6 O 1
ATOM 2161 N N . ILE C 1 35 ? 200.391 124.162 236.471 1.00 31.40 35 ILE 6 N 1
ATOM 2162 C CA . ILE C 1 35 ? 200.471 125.616 236.512 1.00 31.40 35 ILE 6 CA 1
ATOM 2163 C C . ILE C 1 35 ? 199.981 126.194 237.825 1.00 31.40 35 ILE 6 C 1
ATOM 2164 O O . ILE C 1 35 ? 200.189 127.394 238.066 1.00 31.40 35 ILE 6 O 1
ATOM 2169 N N . LYS C 1 36 ? 199.345 125.399 238.684 1.00 35.70 36 LYS 6 N 1
ATOM 2170 C CA . LYS C 1 36 ? 198.924 125.927 239.974 1.00 35.70 36 LYS 6 CA 1
ATOM 2171 C C . LYS C 1 36 ? 198.875 124.814 241.008 1.00 35.70 36 LYS 6 C 1
ATOM 2172 O O . LYS C 1 36 ? 198.308 123.753 240.747 1.00 35.70 36 LYS 6 O 1
ATOM 2178 N N . ILE C 1 37 ? 199.468 125.059 242.174 1.00 41.13 37 ILE 6 N 1
ATOM 2179 C CA . ILE C 1 37 ? 199.264 124.227 243.356 1.00 41.13 37 ILE 6 CA 1
ATOM 2180 C C . ILE C 1 37 ? 199.025 125.176 244.521 1.00 41.13 37 ILE 6 C 1
ATOM 2181 O O . ILE C 1 37 ? 199.927 125.930 244.903 1.00 41.13 37 ILE 6 O 1
ATOM 2186 N N . SER C 1 38 ? 197.822 125.145 245.083 1.00 45.41 38 SER 6 N 1
ATOM 2187 C CA . SER C 1 38 ? 197.464 125.998 246.207 1.00 45.41 38 SER 6 CA 1
ATOM 2188 C C . SER C 1 38 ? 197.111 125.128 247.402 1.00 45.41 38 SER 6 C 1
ATOM 2189 O O . SER C 1 38 ? 196.321 124.188 247.278 1.00 45.41 38 SER 6 O 1
ATOM 2192 N N . LEU C 1 39 ? 197.690 125.448 248.556 1.00 53.46 39 LEU 6 N 1
ATOM 2193 C CA . LEU C 1 39 ? 197.437 124.731 249.795 1.00 53.46 39 LEU 6 CA 1
ATOM 2194 C C . LEU C 1 39 ? 196.776 125.680 250.781 1.00 53.46 39 LEU 6 C 1
ATOM 2195 O O . LEU C 1 39 ? 197.267 126.791 251.010 1.00 53.46 39 LEU 6 O 1
ATOM 2200 N N . GLU C 1 40 ? 195.667 125.230 251.359 1.00 55.45 40 GLU 6 N 1
ATOM 2201 C CA . GLU C 1 40 ? 194.807 126.030 252.216 1.00 55.45 40 GLU 6 CA 1
ATOM 2202 C C . GLU C 1 40 ? 194.626 125.294 253.531 1.00 55.45 40 GLU 6 C 1
ATOM 2203 O O . GLU C 1 40 ? 194.434 124.075 253.536 1.00 55.45 40 GLU 6 O 1
ATOM 2209 N N . VAL C 1 41 ? 194.681 126.025 254.638 1.00 61.84 41 VAL 6 N 1
ATOM 2210 C CA . VAL C 1 41 ? 194.496 125.453 255.965 1.00 61.84 41 VAL 6 CA 1
ATOM 2211 C C . VAL C 1 41 ? 193.177 125.975 256.515 1.00 61.84 41 VAL 6 C 1
ATOM 2212 O O . VAL C 1 41 ? 193.037 127.174 256.784 1.00 61.84 41 VAL 6 O 1
ATOM 2216 N N . VAL C 1 42 ? 192.211 125.080 256.685 1.00 63.27 42 VAL 6 N 1
ATOM 2217 C CA . VAL C 1 42 ? 190.911 125.415 257.248 1.00 63.27 42 VAL 6 CA 1
ATOM 2218 C C . VAL C 1 42 ? 190.915 124.953 258.699 1.00 63.27 42 VAL 6 C 1
ATOM 2219 O O . VAL C 1 42 ? 190.915 123.750 258.980 1.00 63.27 42 VAL 6 O 1
ATOM 2223 N N . GLY C 1 43 ? 190.919 125.908 259.620 1.00 73.66 43 GLY 6 N 1
ATOM 2224 C CA . GLY C 1 43 ? 191.023 125.657 261.038 1.00 73.66 43 GLY 6 CA 1
ATOM 2225 C C . GLY C 1 43 ? 192.069 126.552 261.655 1.00 73.66 43 GLY 6 C 1
ATOM 2226 O O . GLY C 1 43 ? 192.641 127.428 260.999 1.00 73.66 43 GLY 6 O 1
ATOM 2227 N N . LEU C 1 44 ? 192.334 126.334 262.944 1.00 79.22 44 LEU 6 N 1
ATOM 2228 C CA . LEU C 1 44 ? 193.284 127.137 263.710 1.00 79.22 44 LEU 6 CA 1
ATOM 2229 C C . LEU C 1 44 ? 194.310 126.214 264.355 1.00 79.22 44 LEU 6 C 1
ATOM 2230 O O . LEU C 1 44 ? 194.238 125.934 265.561 1.00 79.22 44 LEU 6 O 1
ATOM 2235 N N . PRO C 1 45 ? 195.278 125.720 263.588 1.00 78.87 45 PRO 6 N 1
ATOM 2236 C CA . PRO C 1 45 ? 196.370 124.953 264.189 1.00 78.87 45 PRO 6 CA 1
ATOM 2237 C C . PRO C 1 45 ? 197.260 125.850 265.034 1.00 78.87 45 PRO 6 C 1
ATOM 2238 O O . PRO C 1 45 ? 197.325 127.066 264.846 1.00 78.87 45 PRO 6 O 1
ATOM 2242 N N . THR C 1 46 ? 197.941 125.229 265.995 1.00 83.15 46 THR 6 N 1
ATOM 2243 C CA . THR C 1 46 ? 198.840 125.949 266.889 1.00 83.15 46 THR 6 CA 1
ATOM 2244 C C . THR C 1 46 ? 200.304 125.581 266.690 1.00 83.15 46 THR 6 C 1
ATOM 2245 O O . THR C 1 46 ? 201.178 126.434 266.860 1.00 83.15 46 THR 6 O 1
ATOM 2249 N N . ALA C 1 47 ? 200.595 124.332 266.334 1.00 79.74 47 ALA 6 N 1
ATOM 2250 C CA . ALA C 1 47 ? 201.968 123.904 266.119 1.00 79.74 47 ALA 6 CA 1
ATOM 2251 C C . ALA C 1 47 ? 202.000 122.861 265.014 1.00 79.74 47 ALA 6 C 1
ATOM 2252 O O . ALA C 1 47 ? 201.246 121.885 265.051 1.00 79.74 47 ALA 6 O 1
ATOM 2254 N N . GLY C 1 48 ? 202.869 123.074 264.039 1.00 78.07 48 GLY 6 N 1
ATOM 2255 C CA . GLY C 1 48 ? 203.017 122.130 262.951 1.00 78.07 48 GLY 6 CA 1
ATOM 2256 C C . GLY C 1 48 ? 203.588 122.787 261.720 1.00 78.07 48 GLY 6 C 1
ATOM 2257 O O . GLY C 1 48 ? 203.787 124.000 261.658 1.00 78.07 48 GLY 6 O 1
ATOM 2258 N N . HIS C 1 49 ? 203.864 121.946 260.728 1.00 77.23 49 HIS 6 N 1
ATOM 2259 C CA . HIS C 1 49 ? 204.325 122.386 259.421 1.00 77.23 49 HIS 6 CA 1
ATOM 2260 C C . HIS C 1 49 ? 203.800 121.420 258.374 1.00 77.23 49 HIS 6 C 1
ATOM 2261 O O . HIS C 1 49 ? 203.767 120.208 258.605 1.00 77.23 49 HIS 6 O 1
ATOM 2268 N N . VAL C 1 50 ? 203.393 121.953 257.227 1.00 70.00 50 VAL 6 N 1
ATOM 2269 C CA . VAL C 1 50 ? 202.915 121.135 256.119 1.00 70.00 50 VAL 6 CA 1
ATOM 2270 C C . VAL C 1 50 ? 203.824 121.386 254.927 1.00 70.00 50 VAL 6 C 1
ATOM 2271 O O . VAL C 1 50 ? 203.987 122.532 254.494 1.00 70.00 50 VAL 6 O 1
ATOM 2275 N N . SER C 1 51 ? 204.415 120.321 254.397 1.00 62.66 51 SER 6 N 1
ATOM 2276 C CA . SER C 1 51 ? 205.304 120.422 253.247 1.00 62.66 51 SER 6 CA 1
ATOM 2277 C C . SER C 1 51 ? 204.708 119.624 252.101 1.00 62.66 51 SER 6 C 1
ATOM 2278 O O . SER C 1 51 ? 204.487 118.417 252.231 1.00 62.66 51 SER 6 O 1
ATOM 2281 N N . VAL C 1 52 ? 204.450 120.289 250.989 1.00 56.00 52 VAL 6 N 1
ATOM 2282 C CA . VAL C 1 52 ? 203.945 119.628 249.796 1.00 56.00 52 VAL 6 CA 1
ATOM 2283 C C . VAL C 1 52 ? 205.081 119.502 248.795 1.00 56.00 52 VAL 6 C 1
ATOM 2284 O O . VAL C 1 52 ? 205.948 120.380 248.680 1.00 56.00 52 VAL 6 O 1
ATOM 2288 N N . GLY C 1 53 ? 205.082 118.389 248.076 1.00 55.91 53 GLY 6 N 1
ATOM 2289 C CA . GLY C 1 53 ? 206.133 118.125 247.119 1.00 55.91 53 GLY 6 CA 1
ATOM 2290 C C . GLY C 1 53 ? 205.717 117.048 246.145 1.00 55.91 53 GLY 6 C 1
ATOM 2291 O O . GLY C 1 53 ? 204.555 116.641 246.093 1.00 55.91 53 GLY 6 O 1
ATOM 2292 N N . PHE C 1 54 ? 206.691 116.589 245.368 1.00 54.85 54 PHE 6 N 1
ATOM 2293 C CA . PHE C 1 54 ? 206.470 115.582 244.342 1.00 54.85 54 PHE 6 CA 1
ATOM 2294 C C . PHE C 1 54 ? 207.115 114.267 244.753 1.00 54.85 54 PHE 6 C 1
ATOM 2295 O O . PHE C 1 54 ? 208.283 114.235 245.153 1.00 54.85 54 PHE 6 O 1
ATOM 2303 N N . LYS C 1 55 ? 206.341 113.195 244.657 1.00 56.81 55 LYS 6 N 1
ATOM 2304 C CA . LYS C 1 55 ? 206.763 111.847 244.989 1.00 56.81 55 LYS 6 CA 1
ATOM 2305 C C . LYS C 1 55 ? 206.550 110.949 243.779 1.00 56.81 55 LYS 6 C 1
ATOM 2306 O O . LYS C 1 55 ? 205.565 111.101 243.043 1.00 56.81 55 LYS 6 O 1
ATOM 2312 N N . ASP C 1 56 ? 207.483 110.023 243.576 1.00 63.14 56 ASP 6 N 1
ATOM 2313 C CA . ASP C 1 56 ? 207.362 109.048 242.507 1.00 63.14 56 ASP 6 CA 1
ATOM 2314 C C . ASP C 1 56 ? 206.200 108.101 242.789 1.00 63.14 56 ASP 6 C 1
ATOM 2315 O O . ASP C 1 56 ? 205.683 108.022 243.906 1.00 63.14 56 ASP 6 O 1
ATOM 2320 N N . GLU C 1 57 ? 205.787 107.378 241.746 1.00 67.64 57 GLU 6 N 1
ATOM 2321 C CA . GLU C 1 57 ? 204.597 106.539 241.854 1.00 67.64 57 GLU 6 CA 1
ATOM 2322 C C . GLU C 1 57 ? 204.766 105.468 242.924 1.00 67.64 57 GLU 6 C 1
ATOM 2323 O O . GLU C 1 57 ? 203.853 105.230 243.722 1.00 67.64 57 GLU 6 O 1
ATOM 2329 N N . SER C 1 58 ? 205.922 104.810 242.958 1.00 71.73 58 SER 6 N 1
ATOM 2330 C CA . SER C 1 58 ? 206.185 103.775 243.949 1.00 71.73 58 SER 6 CA 1
ATOM 2331 C C . SER C 1 58 ? 207.387 104.088 244.825 1.00 71.73 58 SER 6 C 1
ATOM 2332 O O . SER C 1 58 ? 207.287 104.011 246.055 1.00 71.73 58 SER 6 O 1
ATOM 2335 N N . LYS C 1 59 ? 208.521 104.442 244.228 1.00 71.38 59 LYS 6 N 1
ATOM 2336 C CA . LYS C 1 59 ? 209.740 104.637 244.999 1.00 71.38 59 LYS 6 CA 1
ATOM 2337 C C . LYS C 1 59 ? 209.666 105.935 245.798 1.00 71.38 59 LYS 6 C 1
ATOM 2338 O O . LYS C 1 59 ? 209.101 106.938 245.354 1.00 71.38 59 LYS 6 O 1
ATOM 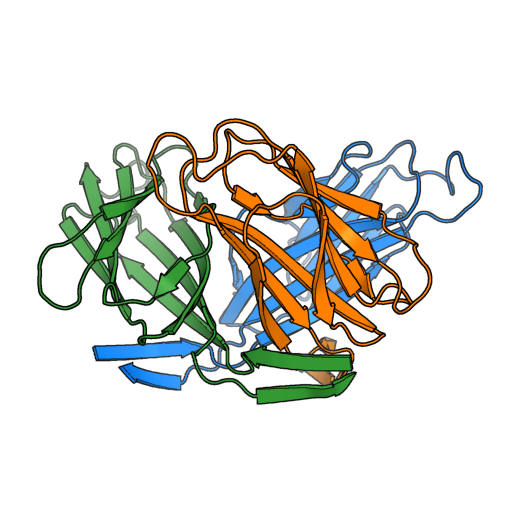2344 N N . LYS C 1 60 ? 210.241 105.902 247.000 1.00 71.41 60 LYS 6 N 1
ATOM 2345 C CA . LYS C 1 60 ? 210.026 106.939 248.004 1.00 71.41 60 LYS 6 CA 1
ATOM 2346 C C . LYS C 1 60 ? 210.840 108.195 247.722 1.00 71.41 60 LYS 6 C 1
ATOM 2347 O O . LYS C 1 60 ? 211.642 108.619 248.560 1.00 71.41 60 LYS 6 O 1
ATOM 2353 N N . ASN C 1 61 ? 210.644 108.800 246.556 1.00 67.67 61 ASN 6 N 1
ATOM 2354 C CA . ASN C 1 61 ? 211.389 109.999 246.173 1.00 67.67 61 ASN 6 CA 1
ATOM 2355 C C . ASN C 1 61 ? 210.576 111.259 246.469 1.00 67.67 61 ASN 6 C 1
ATOM 2356 O O . ASN C 1 61 ? 210.243 112.042 245.580 1.00 67.67 61 ASN 6 O 1
ATOM 2361 N N . TYR C 1 62 ? 210.246 111.451 247.742 1.00 60.47 62 TYR 6 N 1
ATOM 2362 C CA . TYR C 1 62 ? 209.571 112.673 248.153 1.00 60.47 62 TYR 6 CA 1
ATOM 2363 C C . TYR C 1 62 ? 210.578 113.813 248.221 1.00 60.47 62 TYR 6 C 1
ATOM 2364 O O . TYR C 1 62 ? 211.711 113.636 248.678 1.00 60.47 62 TYR 6 O 1
ATOM 2373 N N . SER C 1 63 ? 210.159 114.987 247.757 1.00 59.41 63 SER 6 N 1
ATOM 2374 C CA . SER C 1 63 ? 210.991 116.182 247.811 1.00 59.41 63 SER 6 CA 1
ATOM 2375 C C . SER C 1 63 ? 210.071 117.388 247.890 1.00 59.41 63 SER 6 C 1
ATOM 2376 O O . SER C 1 63 ? 209.348 117.678 246.932 1.00 59.41 63 SER 6 O 1
ATOM 2379 N N . SER C 1 64 ? 210.099 118.080 249.025 1.00 58.41 64 SER 6 N 1
ATOM 2380 C CA . SER C 1 64 ? 209.166 119.172 249.261 1.00 58.41 64 SER 6 CA 1
ATOM 2381 C C . SER C 1 64 ? 209.416 120.326 248.298 1.00 58.41 64 SER 6 C 1
ATOM 2382 O O . SER C 1 64 ? 210.556 120.753 248.094 1.00 58.41 64 SER 6 O 1
ATOM 2385 N N . ILE C 1 65 ? 208.337 120.831 247.706 1.00 55.47 65 ILE 6 N 1
ATOM 2386 C CA . ILE C 1 65 ? 208.413 121.999 246.840 1.00 55.47 65 ILE 6 CA 1
ATOM 2387 C C . ILE C 1 65 ? 207.846 123.248 247.498 1.00 55.47 65 ILE 6 C 1
ATOM 2388 O O . ILE C 1 65 ? 208.179 124.360 247.062 1.00 55.47 65 ILE 6 O 1
ATOM 2393 N N . LEU C 1 66 ? 207.007 123.109 248.522 1.00 58.58 66 LEU 6 N 1
ATOM 2394 C CA . LEU C 1 66 ? 206.483 124.251 249.254 1.00 58.58 66 LEU 6 CA 1
ATOM 2395 C C . LEU C 1 66 ? 206.326 123.889 250.720 1.00 58.58 66 LEU 6 C 1
ATOM 2396 O O . LEU C 1 66 ? 205.709 122.875 251.053 1.00 58.58 66 LEU 6 O 1
ATOM 2401 N N . THR C 1 67 ? 206.870 124.728 251.594 1.00 70.48 67 THR 6 N 1
ATOM 2402 C CA . THR C 1 67 ? 206.718 124.564 253.031 1.00 70.48 67 THR 6 CA 1
ATOM 2403 C C . THR C 1 67 ? 205.701 125.575 253.538 1.00 70.48 67 THR 6 C 1
ATOM 2404 O O . THR C 1 67 ? 205.537 126.650 252.954 1.00 70.48 67 THR 6 O 1
ATOM 2408 N N . LEU C 1 68 ? 205.002 125.220 254.613 1.00 73.34 68 LEU 6 N 1
ATOM 2409 C CA . LEU C 1 68 ? 203.923 126.048 255.143 1.00 73.34 68 LEU 6 CA 1
ATOM 2410 C C . LEU C 1 68 ? 203.882 125.899 256.656 1.00 73.34 68 LEU 6 C 1
ATOM 2411 O O . LEU C 1 68 ? 203.370 124.896 257.181 1.00 73.34 68 LEU 6 O 1
ATOM 2416 N N . PRO C 1 69 ? 204.451 126.855 257.389 1.00 78.72 69 PRO 6 N 1
ATOM 2417 C CA . PRO C 1 69 ? 204.284 126.880 258.846 1.00 78.72 69 PRO 6 CA 1
ATOM 2418 C C . PRO C 1 69 ? 202.862 127.243 259.242 1.00 78.72 69 PRO 6 C 1
ATOM 2419 O O . PRO C 1 69 ? 201.978 127.435 258.405 1.00 78.72 69 PRO 6 O 1
ATOM 2423 N N . VAL C 1 70 ? 202.650 127.352 260.555 1.00 81.15 70 VAL 6 N 1
ATOM 2424 C CA . VAL C 1 70 ? 201.305 127.556 261.083 1.00 81.15 70 VAL 6 CA 1
ATOM 2425 C C . VAL C 1 70 ? 200.734 128.911 260.683 1.00 81.15 70 VAL 6 C 1
ATOM 2426 O O . VAL C 1 70 ? 199.562 129.007 260.302 1.00 81.15 70 VAL 6 O 1
ATOM 2430 N N . ASN C 1 71 ? 201.539 129.972 260.754 1.00 81.60 71 ASN 6 N 1
ATOM 2431 C CA . ASN C 1 71 ? 200.976 131.317 260.823 1.00 81.60 71 ASN 6 CA 1
ATOM 2432 C C . ASN C 1 71 ? 200.324 131.787 259.523 1.00 81.60 71 ASN 6 C 1
ATOM 2433 O O . ASN C 1 71 ? 199.270 132.429 259.579 1.00 81.60 71 ASN 6 O 1
ATOM 2438 N N . GLU C 1 72 ? 200.904 131.495 258.355 1.00 78.45 72 GLU 6 N 1
ATOM 2439 C CA . GLU C 1 72 ? 200.363 132.096 257.136 1.00 78.45 72 GLU 6 CA 1
ATOM 2440 C C . GLU C 1 72 ? 199.097 131.377 256.676 1.00 78.45 72 GLU 6 C 1
ATOM 2441 O O . GLU C 1 72 ? 198.240 131.974 256.015 1.00 78.45 72 GLU 6 O 1
ATOM 2447 N N . THR C 1 73 ? 198.979 130.086 256.992 1.00 72.24 73 THR 6 N 1
ATOM 2448 C CA . THR C 1 73 ? 197.772 129.282 256.793 1.00 72.24 73 THR 6 CA 1
ATOM 2449 C C . THR C 1 73 ? 197.425 129.055 255.324 1.00 72.24 73 THR 6 C 1
ATOM 2450 O O . THR C 1 73 ? 196.433 128.382 255.027 1.00 72.24 73 THR 6 O 1
ATOM 2454 N N . SER C 1 74 ? 198.210 129.597 254.397 1.00 66.11 74 SER 6 N 1
ATOM 2455 C CA . SER C 1 74 ? 197.921 129.416 252.980 1.00 66.11 74 SER 6 CA 1
ATOM 2456 C C . SER C 1 74 ? 199.188 129.627 252.166 1.00 66.11 74 SER 6 C 1
ATOM 2457 O O . SER C 1 74 ? 200.049 130.425 252.545 1.00 66.11 74 SER 6 O 1
ATOM 2460 N N . GLY C 1 75 ? 199.298 128.915 251.048 1.00 53.36 75 GLY 6 N 1
ATOM 2461 C CA . GLY C 1 75 ? 200.472 129.063 250.209 1.00 53.36 75 GLY 6 CA 1
ATOM 2462 C C . GLY C 1 75 ? 200.349 128.478 248.818 1.00 53.36 75 GLY 6 C 1
ATOM 2463 O O . GLY C 1 75 ? 199.788 127.397 248.636 1.00 53.36 75 GLY 6 O 1
ATOM 2464 N N . VAL C 1 76 ? 200.889 129.178 247.826 1.00 47.52 76 VAL 6 N 1
ATOM 2465 C CA . VAL C 1 76 ? 200.892 128.716 246.444 1.00 47.52 76 VAL 6 CA 1
ATOM 2466 C C . VAL C 1 76 ? 202.336 128.503 246.011 1.00 47.52 76 VAL 6 C 1
ATOM 2467 O O . VAL C 1 76 ? 203.225 129.280 246.376 1.00 47.52 76 VAL 6 O 1
ATOM 2471 N N . VAL C 1 77 ? 202.574 127.421 245.265 1.00 48.30 77 VAL 6 N 1
ATOM 2472 C CA . VAL C 1 77 ? 203.922 127.136 244.792 1.00 48.30 77 VAL 6 CA 1
ATOM 2473 C C . VAL C 1 77 ? 204.375 128.236 243.845 1.00 48.30 77 VAL 6 C 1
ATOM 2474 O O . VAL C 1 77 ? 203.586 128.783 243.063 1.00 48.30 77 VAL 6 O 1
ATOM 2478 N N . THR C 1 78 ? 205.658 128.579 243.926 1.00 50.94 78 THR 6 N 1
ATOM 2479 C CA . THR C 1 78 ? 206.199 129.697 243.169 1.00 50.94 78 THR 6 CA 1
ATOM 2480 C C . THR C 1 78 ? 206.761 129.295 241.814 1.00 50.94 78 THR 6 C 1
ATOM 2481 O O . THR C 1 78 ? 207.316 130.151 241.117 1.00 50.94 78 THR 6 O 1
ATOM 2485 N N . LYS C 1 79 ? 206.633 128.033 241.419 1.00 49.14 79 LYS 6 N 1
ATOM 2486 C CA . LYS C 1 79 ? 207.284 127.533 240.219 1.00 49.14 79 LYS 6 CA 1
ATOM 2487 C C . LYS C 1 79 ? 206.357 126.567 239.496 1.00 49.14 79 LYS 6 C 1
ATOM 2488 O O . LYS C 1 79 ? 205.546 125.877 240.118 1.00 49.14 79 LYS 6 O 1
ATOM 2494 N N . ASP C 1 80 ? 206.483 126.523 238.174 1.00 45.91 80 ASP 6 N 1
ATOM 2495 C CA . ASP C 1 80 ? 205.701 125.616 237.348 1.00 45.91 80 ASP 6 CA 1
ATOM 2496 C C . ASP C 1 80 ? 206.562 124.445 236.898 1.00 45.91 80 ASP 6 C 1
ATOM 2497 O O . ASP C 1 80 ? 207.741 124.604 236.574 1.00 45.91 80 ASP 6 O 1
ATOM 2502 N N . TYR C 1 81 ? 205.953 123.262 236.870 1.00 44.52 81 TYR 6 N 1
ATOM 2503 C CA . TYR C 1 81 ? 206.673 122.016 236.659 1.00 44.52 81 TYR 6 CA 1
ATOM 2504 C C . TYR C 1 81 ? 206.058 121.235 235.508 1.00 44.52 81 TYR 6 C 1
ATOM 2505 O O . TYR C 1 81 ? 204.859 121.331 235.237 1.00 44.52 81 TYR 6 O 1
ATOM 2514 N N . THR C 1 82 ? 206.901 120.463 234.830 1.00 40.12 82 THR 6 N 1
ATOM 2515 C CA . THR C 1 82 ? 206.471 119.502 233.825 1.00 40.12 82 THR 6 CA 1
ATOM 2516 C C . THR C 1 82 ? 206.671 118.100 234.382 1.00 40.12 82 THR 6 C 1
ATOM 2517 O O . THR C 1 82 ? 207.750 117.780 234.892 1.00 40.12 82 THR 6 O 1
ATOM 2521 N N . VAL C 1 83 ? 205.637 117.274 234.288 1.00 40.22 83 VAL 6 N 1
ATOM 2522 C CA . VAL C 1 83 ? 205.646 115.967 234.935 1.00 40.22 83 VAL 6 CA 1
ATOM 2523 C C . VAL C 1 83 ? 206.548 115.019 234.160 1.00 40.22 83 VAL 6 C 1
ATOM 2524 O O . VAL C 1 83 ? 206.419 114.875 232.939 1.00 40.22 83 VAL 6 O 1
ATOM 2528 N N . LYS C 1 84 ? 207.467 114.369 234.874 1.00 50.64 84 LYS 6 N 1
ATOM 2529 C CA . LYS C 1 84 ? 208.305 113.323 234.290 1.00 50.64 84 LYS 6 CA 1
ATOM 2530 C C . LYS C 1 84 ? 208.719 112.380 235.418 1.00 50.64 84 LYS 6 C 1
ATOM 2531 O O . LYS C 1 84 ? 209.593 112.712 236.224 1.00 50.64 84 LYS 6 O 1
ATOM 2537 N N . SER C 1 85 ? 208.043 111.232 235.495 1.00 55.14 85 SER 6 N 1
ATOM 2538 C CA . SER C 1 85 ? 208.362 110.154 236.428 1.00 55.14 85 SER 6 CA 1
ATOM 2539 C C . SER C 1 85 ? 208.085 110.525 237.881 1.00 55.14 85 SER 6 C 1
ATOM 2540 O O . SER C 1 85 ? 208.212 109.680 238.772 1.00 55.14 85 SER 6 O 1
ATOM 2543 N N . ASP C 1 86 ? 207.702 111.773 238.137 1.00 57.11 86 ASP 6 N 1
ATOM 2544 C CA . ASP C 1 86 ? 207.280 112.221 239.462 1.00 57.11 86 ASP 6 CA 1
ATOM 2545 C C . ASP C 1 86 ? 205.797 112.559 239.348 1.00 57.11 86 ASP 6 C 1
ATOM 2546 O O . ASP C 1 86 ? 205.417 113.714 239.156 1.00 57.11 86 ASP 6 O 1
ATOM 2551 N N . LYS C 1 87 ? 204.957 111.535 239.478 1.00 45.63 87 LYS 6 N 1
ATOM 2552 C CA . LYS C 1 87 ? 203.553 111.641 239.115 1.00 45.63 87 LYS 6 CA 1
ATOM 2553 C C . LYS C 1 87 ? 202.623 111.716 240.318 1.00 45.63 87 LYS 6 C 1
ATOM 2554 O O . LYS C 1 87 ? 201.408 111.574 240.156 1.00 45.63 87 LYS 6 O 1
ATOM 2560 N N . ILE C 1 88 ? 203.151 111.933 241.519 1.00 47.35 88 ILE 6 N 1
ATOM 2561 C CA . ILE C 1 88 ? 202.305 112.070 242.699 1.00 47.35 88 ILE 6 CA 1
ATOM 2562 C C . ILE C 1 88 ? 202.599 113.408 243.360 1.00 47.35 88 ILE 6 C 1
ATOM 2563 O O . ILE C 1 88 ? 203.761 113.737 243.611 1.00 47.35 88 ILE 6 O 1
ATOM 2568 N N . VAL C 1 89 ? 201.554 114.186 243.618 1.00 48.91 89 VAL 6 N 1
ATOM 2569 C CA . VAL C 1 89 ? 201.655 115.283 244.570 1.00 48.91 89 VAL 6 CA 1
ATOM 2570 C C . VAL C 1 89 ? 201.392 114.719 245.958 1.00 48.91 89 VAL 6 C 1
ATOM 2571 O O . VAL C 1 89 ? 200.421 113.982 246.166 1.00 48.91 89 VAL 6 O 1
ATOM 2575 N N . ALA C 1 90 ? 202.275 115.022 246.901 1.00 54.29 90 ALA 6 N 1
ATOM 2576 C CA . ALA C 1 90 ? 202.177 114.463 248.237 1.00 54.29 90 ALA 6 CA 1
ATOM 2577 C C . ALA C 1 90 ? 202.377 115.555 249.274 1.00 54.29 90 ALA 6 C 1
ATOM 2578 O O . ALA C 1 90 ? 203.032 116.569 249.020 1.00 54.29 90 ALA 6 O 1
ATOM 2580 N N . ALA C 1 91 ? 201.791 115.336 250.443 1.00 59.09 91 ALA 6 N 1
ATOM 2581 C CA . ALA C 1 91 ? 201.894 116.258 251.561 1.00 59.09 91 ALA 6 CA 1
ATOM 2582 C C . ALA C 1 91 ? 202.428 115.525 252.781 1.00 59.09 91 ALA 6 C 1
ATOM 2583 O O . ALA C 1 91 ? 202.139 114.345 252.991 1.00 59.09 91 ALA 6 O 1
ATOM 2585 N N . GLU C 1 92 ? 203.214 116.237 253.582 1.00 66.56 92 GLU 6 N 1
ATOM 2586 C CA . GLU C 1 92 ? 203.822 115.687 254.784 1.00 66.56 92 GLU 6 CA 1
ATOM 2587 C C . GLU C 1 92 ? 203.563 116.636 255.941 1.00 66.56 92 GLU 6 C 1
ATOM 2588 O O . GLU C 1 92 ? 203.845 117.836 255.838 1.00 66.56 92 GLU 6 O 1
ATOM 2594 N N . VAL C 1 93 ? 203.026 116.101 257.031 1.00 70.69 93 VAL 6 N 1
ATOM 2595 C CA . VAL C 1 93 ? 202.821 116.845 258.267 1.00 70.69 93 VAL 6 CA 1
ATOM 2596 C C . VAL C 1 93 ? 203.683 116.170 259.325 1.00 70.69 93 VAL 6 C 1
ATOM 2597 O O . VAL C 1 93 ? 203.325 115.110 259.853 1.00 70.69 93 VAL 6 O 1
ATOM 2601 N N . LYS C 1 94 ? 204.828 116.777 259.633 1.00 76.46 94 LYS 6 N 1
ATOM 2602 C CA . LYS C 1 94 ? 205.773 116.184 260.570 1.00 76.46 94 LYS 6 CA 1
ATOM 2603 C C . LYS C 1 94 ? 205.495 116.571 262.014 1.00 76.46 94 LYS 6 C 1
ATOM 2604 O O . LYS C 1 94 ? 205.859 115.822 262.928 1.00 76.46 94 LYS 6 O 1
ATOM 2610 N N . ASP C 1 95 ? 204.865 117.718 262.247 1.00 76.96 95 ASP 6 N 1
ATOM 2611 C CA . ASP C 1 95 ? 204.420 118.114 263.576 1.00 76.96 95 ASP 6 CA 1
ATOM 2612 C C . ASP C 1 95 ? 202.921 118.366 263.527 1.00 76.96 95 ASP 6 C 1
ATOM 2613 O O . ASP C 1 95 ? 202.443 119.103 262.660 1.00 76.96 95 ASP 6 O 1
ATOM 2618 N N . ALA C 1 96 ? 202.183 117.746 264.446 1.00 77.56 96 ALA 6 N 1
ATOM 2619 C CA . ALA C 1 96 ? 200.734 117.898 264.476 1.00 77.56 96 ALA 6 CA 1
ATOM 2620 C C . ALA C 1 96 ? 200.215 117.488 265.844 1.00 77.56 96 ALA 6 C 1
ATOM 2621 O O . ALA C 1 96 ? 200.555 116.411 266.343 1.00 77.56 96 ALA 6 O 1
ATOM 2623 N N . LEU C 1 97 ? 199.395 118.344 266.437 1.00 80.73 97 LEU 6 N 1
ATOM 2624 C CA . LEU C 1 97 ? 198.720 118.093 267.698 1.00 80.73 97 LEU 6 CA 1
ATOM 2625 C C . LEU C 1 97 ? 197.212 118.033 267.446 1.00 80.73 97 LEU 6 C 1
ATOM 2626 O O . LEU C 1 97 ? 196.758 118.002 266.297 1.00 80.73 97 LEU 6 O 1
ATOM 2631 N N . ALA C 1 98 ? 196.435 118.002 268.526 1.00 83.45 98 ALA 6 N 1
ATOM 2632 C CA . ALA C 1 98 ? 194.990 117.848 268.427 1.00 83.45 98 ALA 6 CA 1
ATOM 2633 C C . ALA C 1 98 ? 194.356 119.068 267.751 1.00 83.45 98 ALA 6 C 1
ATOM 2634 O O . ALA C 1 98 ? 195.042 119.973 267.266 1.00 83.45 98 ALA 6 O 1
ATOM 2636 N N . GLU C 1 99 ? 193.017 119.056 267.702 1.00 87.18 99 GLU 6 N 1
ATOM 2637 C CA . GLU C 1 99 ? 192.235 120.070 266.994 1.00 87.18 99 GLU 6 CA 1
ATOM 2638 C C . GLU C 1 99 ? 192.823 121.472 267.123 1.00 87.18 99 GLU 6 C 1
ATOM 2639 O O . GLU C 1 99 ? 193.045 122.160 266.121 1.00 87.18 99 GLU 6 O 1
ATOM 2645 N N . GLY C 1 100 ? 193.083 121.911 268.349 1.00 89.40 100 GLY 6 N 1
ATOM 2646 C CA . GLY C 1 100 ? 193.905 123.087 268.552 1.00 89.40 100 GLY 6 CA 1
ATOM 2647 C C . GLY C 1 100 ? 193.158 124.393 268.718 1.00 89.40 100 GLY 6 C 1
ATOM 2648 O O . GLY C 1 100 ? 192.662 124.964 267.741 1.00 89.40 100 GLY 6 O 1
ATOM 2649 N N . SER C 1 101 ? 193.053 124.858 269.965 1.00 92.03 101 SER 6 N 1
ATOM 2650 C CA . SER C 1 101 ? 192.594 126.204 270.303 1.00 92.03 101 SER 6 CA 1
ATOM 2651 C C . SER C 1 101 ? 191.127 126.435 269.956 1.00 92.03 101 SER 6 C 1
ATOM 2652 O O . SER C 1 101 ? 190.572 127.490 270.279 1.00 92.03 101 SER 6 O 1
ATOM 2655 N N . ASP C 1 102 ? 190.487 125.458 269.316 1.00 90.43 102 ASP 6 N 1
ATOM 2656 C CA . ASP C 1 102 ? 189.081 125.580 268.941 1.00 90.43 102 ASP 6 CA 1
ATOM 2657 C C . ASP C 1 102 ? 188.242 124.355 269.258 1.00 90.43 102 ASP 6 C 1
ATOM 2658 O O . ASP C 1 102 ? 187.018 124.491 269.364 1.00 90.43 102 ASP 6 O 1
ATOM 2663 N N . GLY C 1 103 ? 188.831 123.174 269.416 1.00 88.24 103 GLY 6 N 1
ATOM 2664 C CA . GLY C 1 103 ? 188.055 121.963 269.563 1.00 88.24 103 GLY 6 CA 1
ATOM 2665 C C . GLY C 1 103 ? 187.477 121.428 268.275 1.00 88.24 103 GLY 6 C 1
ATOM 2666 O O . GLY C 1 103 ? 186.625 120.534 268.320 1.00 88.24 103 GLY 6 O 1
ATOM 2667 N N . ARG C 1 104 ? 187.912 121.946 267.126 1.00 85.51 104 ARG 6 N 1
ATOM 2668 C CA . ARG C 1 104 ? 187.430 121.530 265.822 1.00 85.51 104 ARG 6 CA 1
ATOM 2669 C C . ARG C 1 104 ? 188.586 121.043 264.955 1.00 85.51 104 ARG 6 C 1
ATOM 2670 O O . ARG C 1 104 ? 189.687 121.602 265.018 1.00 85.51 104 ARG 6 O 1
ATOM 2678 N N . PRO C 1 105 ? 188.373 120.002 264.150 1.00 77.65 105 PRO 6 N 1
ATOM 2679 C CA . PRO C 1 105 ? 189.485 119.392 263.402 1.00 77.65 105 PRO 6 CA 1
ATOM 2680 C C . PRO C 1 105 ? 190.036 120.343 262.350 1.00 77.65 105 PRO 6 C 1
ATOM 2681 O O . PRO C 1 105 ? 189.293 120.869 261.519 1.00 77.65 105 PRO 6 O 1
ATOM 2685 N N . VAL C 1 106 ? 191.346 120.556 262.389 1.00 69.79 106 VAL 6 N 1
ATOM 2686 C CA . VAL C 1 106 ? 192.026 121.360 261.381 1.00 69.79 106 VAL 6 CA 1
ATOM 2687 C C . VAL C 1 106 ? 192.269 120.498 260.151 1.00 69.79 106 VAL 6 C 1
ATOM 2688 O O . VAL C 1 106 ? 192.776 119.375 260.255 1.00 69.79 106 VAL 6 O 1
ATOM 2692 N N . LYS C 1 107 ? 191.901 121.014 258.983 1.00 60.19 107 LYS 6 N 1
ATOM 2693 C CA . LYS C 1 107 ? 192.059 120.294 257.729 1.00 60.19 107 LYS 6 CA 1
ATOM 2694 C C . LYS C 1 107 ? 192.870 121.131 256.749 1.00 60.19 107 LYS 6 C 1
ATOM 2695 O O . LYS C 1 107 ? 193.055 122.336 256.926 1.00 60.19 107 LYS 6 O 1
ATOM 2701 N N . CYS C 1 108 ? 193.366 120.470 255.709 1.00 58.71 108 CYS 6 N 1
ATOM 2702 C CA . CYS C 1 108 ? 194.075 121.134 254.628 1.00 58.71 108 CYS 6 CA 1
ATOM 2703 C C . CYS C 1 108 ? 193.497 120.692 253.296 1.00 58.71 108 CYS 6 C 1
ATOM 2704 O O . CYS C 1 108 ? 193.201 119.509 253.095 1.00 58.71 108 CYS 6 O 1
ATOM 2707 N N . VAL C 1 109 ? 193.348 121.654 252.391 1.00 48.60 109 VAL 6 N 1
ATOM 2708 C CA . VAL C 1 109 ? 192.844 121.422 251.045 1.00 48.60 109 VAL 6 CA 1
ATOM 2709 C C . VAL C 1 109 ? 193.925 121.828 250.056 1.00 48.60 109 VAL 6 C 1
ATOM 2710 O O . VAL C 1 109 ? 194.434 122.953 250.111 1.00 48.60 109 VAL 6 O 1
ATOM 2714 N N . LEU C 1 110 ? 194.272 120.919 249.155 1.00 42.63 110 LEU 6 N 1
ATOM 2715 C CA . LEU C 1 110 ? 195.223 121.194 248.092 1.00 42.63 110 LEU 6 CA 1
ATOM 2716 C C . LEU C 1 110 ? 194.487 121.154 246.763 1.00 42.63 110 LEU 6 C 1
ATOM 2717 O O . LEU C 1 110 ? 193.816 120.165 246.446 1.00 42.63 110 LEU 6 O 1
ATOM 2722 N N . ARG C 1 111 ? 194.610 122.235 246.002 1.00 39.02 111 ARG 6 N 1
ATOM 2723 C CA . ARG C 1 111 ? 194.030 122.349 244.674 1.00 39.02 111 ARG 6 CA 1
ATOM 2724 C C . ARG C 1 111 ? 195.156 122.394 243.655 1.00 39.02 111 ARG 6 C 1
ATOM 2725 O O . ARG C 1 111 ? 196.070 123.217 243.769 1.00 39.02 111 ARG 6 O 1
ATOM 2733 N N . ALA C 1 112 ? 195.089 121.507 242.667 1.00 31.60 112 ALA 6 N 1
ATOM 2734 C CA . ALA C 1 112 ? 196.123 121.385 241.649 1.00 31.60 112 ALA 6 CA 1
ATOM 2735 C C . ALA C 1 112 ? 195.503 121.616 240.282 1.00 31.60 112 ALA 6 C 1
ATOM 2736 O O . ALA C 1 112 ? 194.667 120.825 239.836 1.00 31.60 112 ALA 6 O 1
ATOM 2738 N N . LEU C 1 113 ? 195.905 122.701 239.631 1.00 26.34 113 LEU 6 N 1
ATOM 2739 C CA . LEU C 1 113 ? 195.502 123.016 238.269 1.00 26.34 113 LEU 6 CA 1
ATOM 2740 C C . LEU C 1 113 ? 196.639 122.649 237.328 1.00 26.34 113 LEU 6 C 1
ATOM 2741 O O . LEU C 1 113 ? 197.736 123.218 237.425 1.00 26.34 113 LEU 6 O 1
ATOM 2746 N N . TYR C 1 114 ? 196.372 121.711 236.418 1.00 24.08 114 TYR 6 N 1
ATOM 2747 C CA . TYR C 1 114 ? 197.391 121.214 235.505 1.00 24.08 114 TYR 6 CA 1
ATOM 2748 C C . TYR C 1 114 ? 196.795 120.981 234.126 1.00 24.08 114 TYR 6 C 1
ATOM 2749 O O . TYR C 1 114 ? 195.632 120.591 234.000 1.00 24.08 114 TYR 6 O 1
ATOM 2758 N N . PHE C 1 115 ? 197.609 121.193 233.097 1.00 23.08 115 PHE 6 N 1
ATOM 2759 C CA . PHE C 1 115 ? 197.196 120.995 231.715 1.00 23.08 115 PHE 6 CA 1
ATOM 2760 C C . PHE C 1 115 ? 197.659 119.633 231.218 1.00 23.08 115 PHE 6 C 1
ATOM 2761 O O . PHE C 1 115 ? 198.753 119.174 231.557 1.00 23.08 115 PHE 6 O 1
ATOM 2769 N N . LEU C 1 116 ? 196.817 118.994 230.413 1.00 23.63 116 LEU 6 N 1
ATOM 2770 C CA . LEU C 1 116 ? 197.102 117.658 229.923 1.00 23.63 116 LEU 6 CA 1
ATOM 2771 C C . LEU C 1 116 ? 198.172 117.705 228.835 1.00 23.63 116 LEU 6 C 1
ATOM 2772 O O . LEU C 1 116 ? 198.342 118.723 228.162 1.00 23.63 116 LEU 6 O 1
ATOM 2777 N N . PRO C 1 117 ? 198.912 116.607 228.646 1.00 24.66 117 PRO 6 N 1
ATOM 2778 C CA . PRO C 1 117 ? 199.963 116.595 227.618 1.00 24.66 117 PRO 6 CA 1
ATOM 2779 C C . PRO C 1 117 ? 199.444 116.674 226.193 1.00 24.66 117 PRO 6 C 1
ATOM 2780 O O . PRO C 1 117 ? 200.248 116.912 225.283 1.00 24.66 117 PRO 6 O 1
ATOM 2784 N N . SER C 1 118 ? 198.150 116.467 225.962 1.00 24.58 118 SER 6 N 1
ATOM 2785 C CA . SER C 1 118 ? 197.615 116.553 224.610 1.00 24.58 118 SER 6 CA 1
ATOM 2786 C C . SER C 1 118 ? 197.807 117.958 224.055 1.00 24.58 118 SER 6 C 1
ATOM 2787 O O . SER C 1 118 ? 197.627 118.954 224.760 1.00 24.58 118 SER 6 O 1
ATOM 2790 N N . VAL C 1 119 ? 198.177 118.034 222.779 1.00 26.37 119 VAL 6 N 1
ATOM 2791 C CA . VAL C 1 119 ? 198.565 119.284 222.139 1.00 26.37 119 VAL 6 CA 1
ATOM 2792 C C . VAL C 1 119 ? 197.837 119.413 220.810 1.00 26.37 119 VAL 6 C 1
ATOM 2793 O O . VAL C 1 119 ? 197.720 118.439 220.058 1.00 26.37 119 VAL 6 O 1
ATOM 2797 N N . ILE C 1 120 ? 197.344 120.617 220.524 1.00 27.55 120 ILE 6 N 1
ATOM 2798 C CA . ILE C 1 120 ? 196.730 120.930 219.243 1.00 27.55 120 ILE 6 CA 1
ATOM 2799 C C . ILE C 1 120 ? 197.496 122.081 218.605 1.00 27.55 120 ILE 6 C 1
ATOM 2800 O O . ILE C 1 120 ? 198.296 122.763 219.248 1.00 27.55 120 ILE 6 O 1
ATOM 2805 N N . GLU C 1 121 ? 197.247 122.287 217.316 1.00 33.57 121 GLU 6 N 1
ATOM 2806 C CA . GLU C 1 121 ? 197.907 123.331 216.545 1.00 33.57 121 GLU 6 CA 1
ATOM 2807 C C . GLU C 1 121 ? 196.921 124.451 216.248 1.00 33.57 121 GLU 6 C 1
ATOM 2808 O O . GLU C 1 121 ? 195.826 124.198 215.734 1.00 33.57 121 GLU 6 O 1
ATOM 2814 N N . VAL C 1 122 ? 197.309 125.683 216.567 1.00 33.35 122 VAL 6 N 1
ATOM 2815 C CA . VAL C 1 122 ? 196.458 126.849 216.370 1.00 33.35 122 VAL 6 CA 1
ATOM 2816 C C . VAL C 1 122 ? 197.223 127.898 215.574 1.00 33.35 122 VAL 6 C 1
ATOM 2817 O O . VAL C 1 122 ? 198.412 128.134 215.821 1.00 33.35 122 VAL 6 O 1
ATOM 2821 N N . GLU C 1 123 ? 196.549 128.502 214.599 1.00 40.41 123 GLU 6 N 1
ATOM 2822 C CA . GLU C 1 123 ? 197.103 129.593 213.810 1.00 40.41 123 GLU 6 CA 1
ATOM 2823 C C . GLU C 1 123 ? 196.351 130.875 214.138 1.00 40.41 123 GLU 6 C 1
ATOM 2824 O O . GLU C 1 123 ? 195.119 130.872 214.233 1.00 40.41 123 GLU 6 O 1
ATOM 2830 N N . TYR C 1 124 ? 197.093 131.959 214.333 1.00 37.57 124 TYR 6 N 1
ATOM 2831 C CA . TYR C 1 124 ? 196.499 133.250 214.661 1.00 37.57 124 TYR 6 CA 1
ATOM 2832 C C . TYR C 1 124 ? 196.843 134.299 213.613 1.00 37.57 124 TYR 6 C 1
ATOM 2833 O O . TYR C 1 124 ? 197.626 135.213 213.871 1.00 37.57 124 TYR 6 O 1
#